Protein AF-A0A7X7S848-F1 (afdb_monomer)

Secondary structure (DSSP, 8-state):
--EEHHHHHHHHT--HHHHHHHHHTTSS--SEEEETTEEEE-TTHHHHHHHHHHHHHTS---HHHHHHHHHHT-S-S---THHHHHHHHHTTTS---PEEHHHHHHHTT--HHHHHHHHHTTSS---EETTEEEE-HHHHHHHHHHHHHHHTT--HHHHHHHHHHHHHHHHHHHHHHHHHHHHHHHH-TT--HHHHHHHHHHHHHHHHHHHHHHHHHHHHHHHHHHHHHHHHHHHHHHHHHHHHHHHHHTTT-HHHHHHHHHHHHT---S-HHHHHHHHHHHTTTSS-TT--HHHHHHHHHHHHHHHHH--GGGGS-HHHHHHHHHHHHHHS-TTT--HHHHHHHHHHHHHHHHHH-HHHHHHHHHHHHHHHHHHHTT-

Radius of gyration: 29.99 Å; Cα contacts (8 Å, |Δi|>4): 324; chains: 1; bounding box: 84×43×82 Å

Solvent-accessible surface area (backbone atoms only — not comparable to full-atom values): 21121 Å² total; per-residue (Å²): 124,75,33,43,58,69,55,47,19,62,76,54,76,41,59,55,69,59,52,52,46,35,38,74,73,64,70,42,77,65,77,44,74,83,48,100,90,39,51,29,28,57,66,69,52,39,58,56,52,49,51,53,47,46,40,40,72,77,66,64,47,53,68,70,58,51,41,53,55,59,68,72,56,82,72,75,97,65,96,47,68,64,59,61,52,38,51,66,61,40,56,81,79,68,73,82,75,58,37,45,56,69,55,45,11,61,72,29,73,45,51,53,67,55,50,51,46,38,35,74,69,65,76,27,58,91,55,61,65,85,92,44,64,36,32,48,70,67,36,43,50,54,43,35,53,50,38,55,38,42,77,72,71,42,51,68,68,60,47,50,55,51,51,48,56,50,48,58,53,47,54,52,50,53,51,55,49,54,52,50,51,52,54,52,48,76,72,38,92,83,64,43,74,67,62,48,53,53,50,49,54,54,47,53,59,52,48,57,54,45,50,56,52,50,52,53,52,47,53,51,54,56,52,49,51,53,48,50,49,42,50,52,38,46,51,49,47,52,52,44,48,54,52,45,23,55,56,37,36,77,69,75,36,54,67,55,19,51,50,44,50,27,51,71,71,70,48,85,72,86,34,72,57,39,43,51,49,40,50,38,68,50,48,40,54,75,82,57,91,81,73,52,59,68,60,38,52,53,28,39,51,52,28,50,56,47,57,73,68,54,63,40,75,75,26,82,44,36,69,54,43,36,48,55,41,28,52,50,52,55,46,52,58,73,92,79,59,59,74,65,59,26,51,50,37,46,53,52,42,51,54,51,28,52,74,77,36,55,97,50,23,68,63,50,53,51,55,49,48,50,50,48,51,68,52,38,76,75,112

Mean predicted aligned error: 14.38 Å

pLDDT: mean 80.67, std 14.92, range [32.41, 96.69]

Structure (mmCIF, N/CA/C/O backbone):
data_AF-A0A7X7S848-F1
#
_entry.id   AF-A0A7X7S848-F1
#
loop_
_atom_site.group_PDB
_atom_site.id
_atom_site.type_symbol
_atom_site.label_atom_id
_atom_site.label_alt_id
_atom_site.label_comp_id
_atom_site.label_asym_id
_atom_site.label_entity_id
_atom_site.label_seq_id
_atom_site.pdbx_PDB_ins_code
_atom_site.Cartn_x
_atom_site.Cartn_y
_atom_site.Cartn_z
_atom_site.occupancy
_atom_site.B_iso_or_equiv
_atom_site.auth_seq_id
_atom_site.auth_comp_id
_atom_site.auth_asym_id
_atom_site.auth_atom_id
_atom_site.pdbx_PDB_model_num
ATOM 1 N N . PRO A 1 1 ? -49.837 1.201 1.356 1.00 78.06 1 PRO A N 1
ATOM 2 C CA . PRO A 1 1 ? -49.820 0.412 0.096 1.00 78.06 1 PRO A CA 1
ATOM 3 C C . PRO A 1 1 ? -48.479 -0.310 -0.078 1.00 78.06 1 PRO A C 1
ATOM 5 O O . PRO A 1 1 ? -47.448 0.316 0.129 1.00 78.06 1 PRO A O 1
ATOM 8 N N . LEU A 1 2 ? -48.484 -1.601 -0.431 1.00 85.25 2 LEU A N 1
ATOM 9 C CA . LEU A 1 2 ? -47.244 -2.351 -0.668 1.00 85.25 2 LEU A CA 1
ATOM 10 C C . LEU A 1 2 ? -46.496 -1.805 -1.891 1.00 85.25 2 LEU A C 1
ATOM 12 O O . LEU A 1 2 ? -47.119 -1.409 -2.876 1.00 85.25 2 LEU A O 1
ATOM 16 N N . VAL A 1 3 ? -45.166 -1.827 -1.836 1.00 88.19 3 VAL A N 1
ATOM 17 C CA . VAL A 1 3 ? -44.292 -1.242 -2.863 1.00 88.19 3 VAL A CA 1
ATOM 18 C C . VAL A 1 3 ? -43.453 -2.298 -3.571 1.00 88.19 3 VAL A C 1
ATOM 20 O O . VAL A 1 3 ? -43.101 -3.341 -3.009 1.00 88.19 3 VAL A O 1
ATOM 23 N N . LYS A 1 4 ? -43.111 -2.034 -4.835 1.00 87.88 4 LYS A N 1
ATOM 24 C CA . LYS A 1 4 ? -42.179 -2.884 -5.591 1.00 87.88 4 LYS A CA 1
ATOM 25 C C . LYS A 1 4 ? -40.737 -2.579 -5.189 1.00 87.88 4 LYS A C 1
ATOM 27 O O . LYS A 1 4 ? -40.414 -1.469 -4.780 1.00 87.88 4 LYS A O 1
ATOM 32 N N . ILE A 1 5 ? -39.823 -3.527 -5.409 1.00 86.56 5 ILE A N 1
ATOM 33 C CA . ILE A 1 5 ? -38.398 -3.358 -5.055 1.00 86.56 5 ILE A CA 1
ATOM 34 C C . ILE A 1 5 ? -37.743 -2.113 -5.685 1.00 86.56 5 ILE A C 1
ATOM 36 O O . ILE A 1 5 ? -36.857 -1.516 -5.084 1.00 86.56 5 ILE A O 1
ATOM 40 N N . GLY A 1 6 ? -38.176 -1.707 -6.885 1.00 84.19 6 GLY A N 1
ATOM 41 C CA . GLY A 1 6 ? -37.672 -0.502 -7.552 1.00 84.19 6 GLY A CA 1
ATOM 42 C C . GLY A 1 6 ? -38.164 0.801 -6.915 1.00 84.19 6 GLY A C 1
ATOM 43 O O . GLY A 1 6 ? -37.435 1.787 -6.898 1.00 84.19 6 GLY A O 1
ATOM 44 N N . GLU A 1 7 ? -39.374 0.801 -6.361 1.00 86.50 7 GLU A N 1
ATOM 45 C CA . GLU A 1 7 ? -39.923 1.933 -5.606 1.00 86.50 7 GLU A CA 1
ATOM 46 C C . GLU A 1 7 ? -39.296 1.993 -4.213 1.00 86.50 7 GLU A C 1
ATOM 48 O O . GLU A 1 7 ? -38.896 3.066 -3.771 1.00 86.50 7 GLU A O 1
ATOM 53 N N . LEU A 1 8 ? -39.096 0.831 -3.582 1.00 88.00 8 LEU A N 1
ATOM 54 C CA . LEU A 1 8 ? -38.392 0.711 -2.309 1.00 88.00 8 LEU A CA 1
ATOM 55 C C . LEU A 1 8 ? -36.946 1.222 -2.411 1.00 88.00 8 LEU A C 1
ATOM 57 O O . LEU A 1 8 ? -36.513 1.994 -1.566 1.00 88.00 8 LEU A O 1
ATOM 61 N N . ALA A 1 9 ? -36.236 0.870 -3.488 1.00 85.06 9 ALA A N 1
ATOM 62 C CA . ALA A 1 9 ? -34.891 1.364 -3.794 1.00 85.06 9 ALA A CA 1
ATOM 63 C C . ALA A 1 9 ? -34.826 2.894 -3.887 1.00 85.06 9 ALA A C 1
ATOM 65 O O . ALA A 1 9 ? -33.930 3.521 -3.317 1.00 85.06 9 ALA A O 1
ATOM 66 N N . LYS A 1 10 ? -35.797 3.502 -4.583 1.00 86.00 10 LYS A N 1
ATOM 67 C CA . LYS A 1 10 ? -35.902 4.962 -4.682 1.00 86.00 10 LYS A CA 1
ATOM 68 C C . LYS A 1 10 ? -36.175 5.592 -3.318 1.00 86.00 10 LYS A C 1
ATOM 70 O O . LYS A 1 10 ? -35.499 6.549 -2.963 1.00 86.00 10 LYS A O 1
ATOM 75 N N . ALA A 1 11 ? -37.112 5.035 -2.553 1.00 84.12 11 ALA A N 1
ATOM 76 C CA . ALA A 1 11 ? -37.491 5.555 -1.242 1.00 84.12 11 ALA A CA 1
ATOM 77 C C . ALA A 1 11 ? -36.364 5.440 -0.199 1.00 84.12 11 ALA A C 1
ATOM 79 O O . ALA A 1 11 ? -36.187 6.338 0.617 1.00 84.12 11 ALA A O 1
ATOM 80 N N . SER A 1 12 ? -35.562 4.370 -0.239 1.00 80.56 12 SER A N 1
ATOM 81 C CA . SER A 1 12 ? -34.451 4.162 0.697 1.00 80.56 12 SER A CA 1
ATOM 82 C C . SER A 1 12 ? -33.118 4.770 0.234 1.00 80.56 12 SER A C 1
ATOM 84 O O . SER A 1 12 ? -32.124 4.701 0.959 1.00 80.56 12 SER A O 1
ATOM 86 N N . GLY A 1 13 ? -33.042 5.310 -0.987 1.00 82.00 13 GLY A N 1
ATOM 87 C CA . GLY A 1 13 ? -31.790 5.805 -1.570 1.00 82.00 13 GLY A CA 1
ATOM 88 C C . GLY A 1 13 ? -30.720 4.713 -1.728 1.00 82.00 13 GLY A C 1
ATOM 89 O O . GLY A 1 13 ? -29.526 4.979 -1.562 1.00 82.00 13 GLY A O 1
ATOM 90 N N . VAL A 1 14 ? -31.144 3.470 -1.984 1.00 83.62 14 VAL A N 1
ATOM 91 C CA . VAL A 1 14 ? -30.280 2.287 -2.154 1.00 83.62 14 VAL A CA 1
ATOM 92 C C . VAL A 1 14 ? -30.528 1.688 -3.528 1.00 83.62 14 VAL A C 1
ATOM 94 O O . VAL A 1 14 ? -31.665 1.612 -3.977 1.00 83.62 14 VAL A O 1
ATOM 97 N N . ASN A 1 15 ? -29.476 1.240 -4.214 1.00 84.94 15 ASN A N 1
ATOM 98 C CA . ASN A 1 15 ? -29.653 0.633 -5.529 1.00 84.94 15 ASN A CA 1
ATOM 99 C C . ASN A 1 15 ? -30.400 -0.720 -5.436 1.00 84.94 15 ASN A C 1
ATOM 101 O O . ASN A 1 15 ? -30.359 -1.432 -4.430 1.00 84.94 15 ASN A O 1
ATOM 105 N N . VAL A 1 16 ? -31.082 -1.099 -6.520 1.00 86.12 16 VAL A N 1
ATOM 106 C CA . VAL A 1 16 ? -31.900 -2.325 -6.563 1.00 86.12 16 VAL A CA 1
ATOM 107 C C . VAL A 1 16 ? -31.055 -3.592 -6.363 1.00 86.12 16 VAL A C 1
ATOM 109 O O . VAL A 1 16 ? -31.546 -4.567 -5.793 1.00 86.12 16 VAL A O 1
ATOM 112 N N . SER A 1 17 ? -29.794 -3.598 -6.803 1.00 80.25 17 SER A N 1
ATOM 113 C CA . SER A 1 17 ? -28.882 -4.740 -6.649 1.00 80.25 17 SER A CA 1
ATOM 114 C C . SER A 1 17 ? -28.570 -5.029 -5.178 1.00 80.25 17 SER A C 1
ATOM 116 O O . SER A 1 17 ? -28.637 -6.182 -4.759 1.00 80.25 17 SER A O 1
ATOM 118 N N . THR A 1 18 ? -28.327 -3.993 -4.375 1.00 80.69 18 THR A N 1
ATOM 119 C CA . THR A 1 18 ? -28.109 -4.081 -2.928 1.00 80.69 18 THR A CA 1
ATOM 120 C C . THR A 1 18 ? -29.363 -4.578 -2.215 1.00 80.69 18 THR A C 1
ATOM 122 O O . THR A 1 18 ? -29.269 -5.457 -1.365 1.00 80.69 18 THR A O 1
ATOM 125 N N . LEU A 1 19 ? -30.556 -4.114 -2.605 1.00 86.88 19 LEU A N 1
ATOM 126 C CA . LEU A 1 19 ? -31.797 -4.640 -2.025 1.00 86.88 19 LEU A CA 1
ATOM 127 C C . LEU A 1 19 ? -32.018 -6.116 -2.370 1.00 86.88 19 LEU A C 1
ATOM 129 O O . LEU A 1 19 ? -32.378 -6.902 -1.498 1.00 86.88 19 LEU A O 1
ATOM 133 N N . LYS A 1 20 ? -31.753 -6.530 -3.617 1.00 82.81 20 LYS A N 1
ATOM 134 C CA . LYS A 1 20 ? -31.797 -7.954 -3.998 1.00 82.81 20 LYS A CA 1
ATOM 135 C C . LYS A 1 20 ? -30.801 -8.785 -3.193 1.00 82.81 20 LYS A C 1
ATOM 137 O O . LYS A 1 20 ? -31.108 -9.923 -2.846 1.00 82.81 20 LYS A O 1
ATOM 142 N N . PHE A 1 21 ? -29.638 -8.218 -2.884 1.00 80.06 21 PHE A N 1
ATOM 143 C CA . PHE A 1 21 ? -28.649 -8.854 -2.028 1.00 80.06 21 PHE A CA 1
ATOM 144 C C . PHE A 1 21 ? -29.157 -9.003 -0.587 1.00 80.06 21 PHE A C 1
ATOM 146 O O . PHE A 1 21 ? -29.138 -10.112 -0.067 1.00 80.06 21 PHE A O 1
ATOM 153 N N . TYR A 1 22 ? -29.736 -7.962 0.019 1.00 86.19 22 TYR A N 1
ATOM 154 C CA . TYR A 1 22 ? -30.360 -8.060 1.348 1.00 86.19 22 TYR A CA 1
ATOM 155 C C . TYR A 1 22 ? -31.489 -9.097 1.403 1.00 86.19 22 TYR A C 1
ATOM 157 O O . TYR A 1 22 ? -31.628 -9.810 2.395 1.00 86.19 22 TYR A O 1
ATOM 165 N N . VAL A 1 23 ? -32.263 -9.235 0.325 1.00 85.88 23 VAL A N 1
ATOM 166 C CA . VAL A 1 23 ? -33.296 -10.275 0.211 1.00 85.88 23 VAL A CA 1
ATOM 167 C C . VAL A 1 23 ? -32.680 -11.671 0.138 1.00 85.88 23 VAL A C 1
ATOM 169 O O . VAL A 1 23 ? -33.142 -12.576 0.829 1.00 85.88 23 VAL A O 1
ATOM 172 N N . LYS A 1 24 ? -31.620 -11.855 -0.661 1.00 80.12 24 LYS A N 1
ATOM 173 C CA . LYS A 1 24 ? -30.891 -13.130 -0.762 1.00 80.12 24 LYS A CA 1
ATOM 174 C C . LYS A 1 24 ? -30.280 -13.538 0.581 1.00 80.12 24 LYS A C 1
ATOM 176 O O . LYS A 1 24 ? -30.399 -14.692 0.977 1.00 80.12 24 LYS A O 1
ATOM 181 N N . GLU A 1 25 ? -29.696 -12.579 1.292 1.00 73.81 25 GLU A N 1
ATOM 182 C CA . GLU A 1 25 ? -29.107 -12.777 2.616 1.00 73.81 25 GLU A CA 1
ATOM 183 C C . GLU A 1 25 ? -30.164 -12.884 3.730 1.00 73.81 25 GLU A C 1
ATOM 185 O O . GLU A 1 25 ? -29.833 -13.187 4.875 1.00 73.81 25 GLU A O 1
ATOM 190 N N . GLY A 1 26 ? -31.453 -12.695 3.423 1.00 79.38 26 GLY A N 1
ATOM 191 C CA . GLY A 1 26 ? -32.567 -12.848 4.363 1.00 79.38 26 GLY A CA 1
ATOM 192 C C . GLY A 1 26 ? -32.719 -11.711 5.380 1.00 79.38 26 GLY A C 1
ATOM 193 O O . GLY A 1 26 ? -33.404 -11.900 6.382 1.00 79.38 26 GLY A O 1
ATOM 194 N N . LEU A 1 27 ? -32.083 -10.564 5.129 1.00 77.50 27 LEU A N 1
ATOM 195 C CA . LEU A 1 27 ? -32.207 -9.317 5.900 1.00 77.50 27 LEU A CA 1
ATOM 196 C C . LEU A 1 27 ? -33.493 -8.555 5.575 1.00 77.50 27 LEU A C 1
ATOM 198 O O . LEU A 1 27 ? -34.004 -7.811 6.403 1.00 77.50 27 LEU A O 1
ATOM 202 N N . LEU A 1 28 ? -34.006 -8.741 4.359 1.00 85.00 28 LEU A N 1
ATOM 203 C CA . LEU A 1 28 ? -35.249 -8.142 3.896 1.00 85.00 28 LEU A CA 1
ATOM 204 C C . LEU A 1 28 ? -36.182 -9.247 3.406 1.00 85.00 28 LEU A C 1
ATOM 206 O O . LEU A 1 28 ? -35.824 -10.012 2.509 1.00 85.00 28 LEU A O 1
ATOM 210 N N . ARG A 1 29 ? -37.385 -9.338 3.975 1.00 82.12 29 ARG A N 1
ATOM 211 C CA . ARG A 1 29 ? -38.370 -10.354 3.586 1.00 82.12 29 ARG A CA 1
ATOM 212 C C . ARG A 1 29 ? -39.512 -9.705 2.801 1.00 82.12 29 ARG A C 1
ATOM 214 O O . ARG A 1 29 ? -40.066 -8.713 3.266 1.00 82.12 29 ARG A O 1
ATOM 221 N N . PRO A 1 30 ? -39.868 -10.222 1.611 1.00 82.50 30 PRO A N 1
ATOM 222 C CA . PRO A 1 30 ? -41.045 -9.746 0.900 1.00 82.50 30 PRO A CA 1
ATOM 223 C C . PRO A 1 30 ? -42.315 -10.193 1.628 1.00 82.50 30 PRO A C 1
ATOM 225 O O . PRO A 1 30 ? -42.399 -11.332 2.082 1.00 82.50 30 PRO A O 1
ATOM 228 N N . VAL A 1 31 ? -43.315 -9.313 1.677 1.00 81.12 31 VAL A N 1
ATOM 229 C CA . VAL A 1 31 ? -44.635 -9.608 2.258 1.00 81.12 31 VAL A CA 1
ATOM 230 C C . VAL A 1 31 ? -45.413 -10.549 1.342 1.00 81.12 31 VAL A C 1
ATOM 232 O O . VAL A 1 31 ? -46.093 -11.461 1.801 1.00 81.12 31 VAL A O 1
ATOM 235 N N . LEU A 1 32 ? -45.297 -10.348 0.025 1.00 78.56 32 LEU A N 1
ATOM 236 C CA . LEU A 1 32 ? -46.042 -11.128 -0.953 1.00 78.56 32 LEU A CA 1
ATOM 237 C C . LEU A 1 32 ? -45.226 -11.348 -2.227 1.00 78.56 32 LEU A C 1
ATOM 239 O O . LEU A 1 32 ? -44.691 -10.409 -2.819 1.00 78.56 32 LEU A O 1
ATO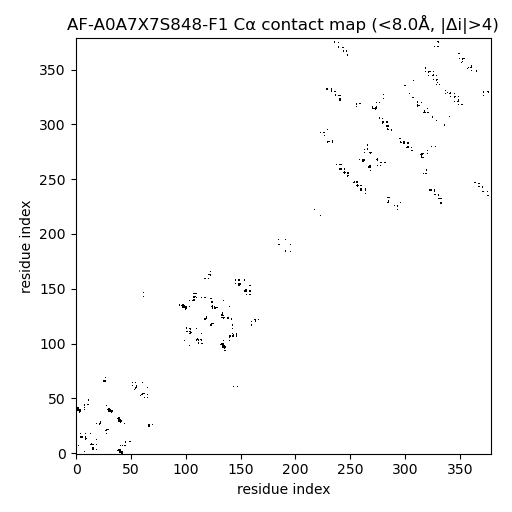M 243 N N . LYS A 1 33 ? -45.143 -12.602 -2.675 1.00 78.75 33 LYS A N 1
ATOM 244 C CA . LYS A 1 33 ? -44.445 -12.993 -3.906 1.00 78.75 33 LYS A CA 1
ATOM 245 C C . LYS A 1 33 ? -45.479 -13.441 -4.938 1.00 78.75 33 LYS A C 1
ATOM 247 O O . LYS A 1 33 ? -46.104 -14.478 -4.769 1.00 78.75 33 LYS A O 1
ATOM 252 N N . THR A 1 34 ? -45.681 -12.641 -5.985 1.00 73.19 34 THR A N 1
ATOM 253 C CA . THR A 1 34 ? -46.725 -12.852 -7.018 1.00 73.19 34 THR A CA 1
ATOM 254 C C . THR A 1 34 ? -46.199 -13.500 -8.297 1.00 73.19 34 THR A C 1
ATOM 256 O O . THR A 1 34 ? -46.977 -13.841 -9.179 1.00 73.19 34 THR A O 1
ATOM 259 N N . GLY A 1 35 ? -44.886 -13.709 -8.411 1.00 69.44 35 GLY A N 1
ATOM 260 C CA . GLY A 1 35 ? -44.280 -14.421 -9.534 1.00 69.44 35 GLY A CA 1
ATOM 261 C C . GLY A 1 35 ? -42.768 -14.564 -9.388 1.00 69.44 35 GLY A C 1
ATOM 262 O O . GLY A 1 35 ? -42.175 -14.111 -8.407 1.00 69.44 35 GLY A O 1
ATOM 263 N N . ARG A 1 36 ? -42.115 -15.172 -10.390 1.00 61.44 36 ARG A N 1
ATOM 264 C CA . ARG A 1 36 ? -40.660 -15.432 -10.375 1.00 61.44 36 ARG A CA 1
ATOM 265 C C . ARG A 1 36 ? -39.824 -14.150 -10.246 1.00 61.44 36 ARG A C 1
ATOM 267 O O . ARG A 1 36 ? -38.814 -14.169 -9.551 1.00 61.44 36 ARG A O 1
ATOM 274 N N . ASN A 1 37 ? -40.289 -13.048 -10.841 1.00 64.25 37 ASN A N 1
ATOM 275 C CA . ASN A 1 37 ? -39.619 -11.740 -10.833 1.00 64.25 37 ASN A CA 1
ATOM 276 C C . ASN A 1 37 ? -40.419 -10.633 -10.123 1.00 64.25 37 ASN A C 1
ATOM 278 O O . ASN A 1 37 ? -40.099 -9.456 -10.288 1.00 64.25 37 ASN A O 1
ATOM 282 N N . MET A 1 38 ? -41.457 -10.977 -9.349 1.00 74.88 38 MET A N 1
ATOM 283 C CA . MET A 1 38 ? -42.352 -9.979 -8.758 1.00 74.88 38 MET A CA 1
ATOM 284 C C . MET A 1 38 ? -42.596 -10.241 -7.269 1.00 74.88 38 MET A C 1
ATOM 286 O O . MET A 1 38 ? -43.260 -11.207 -6.886 1.00 74.88 38 MET A O 1
ATOM 290 N N . SER A 1 39 ? -42.043 -9.346 -6.447 1.00 84.00 39 SER A N 1
ATOM 291 C CA . SER A 1 39 ? -42.146 -9.344 -4.986 1.00 84.00 39 SER A CA 1
ATOM 292 C C . SER A 1 39 ? -42.576 -7.965 -4.493 1.00 84.00 39 SER A C 1
ATOM 294 O O . SER A 1 39 ? -42.080 -6.949 -4.992 1.00 84.00 39 SER A O 1
ATOM 296 N N . TRP A 1 40 ? -43.458 -7.955 -3.501 1.00 84.75 40 TRP A N 1
ATOM 297 C CA . TRP A 1 40 ? -43.995 -6.769 -2.846 1.00 84.75 40 TRP A CA 1
ATOM 298 C C . TRP A 1 40 ? -43.458 -6.661 -1.421 1.00 84.75 40 TRP A C 1
ATOM 300 O O . TRP A 1 40 ? -43.339 -7.670 -0.720 1.00 84.75 40 TRP A O 1
ATOM 310 N N . TYR A 1 41 ? -43.137 -5.439 -1.011 1.00 86.31 41 TYR A N 1
ATOM 311 C CA . TYR A 1 41 ? -42.549 -5.120 0.285 1.00 86.31 41 TYR A CA 1
ATOM 312 C C . TYR A 1 41 ? -43.426 -4.124 1.028 1.00 86.31 41 TYR A C 1
ATOM 314 O O . TYR A 1 41 ? -44.125 -3.316 0.410 1.00 86.31 41 TYR A O 1
ATOM 322 N N . ASP A 1 42 ? -43.368 -4.194 2.350 1.00 84.88 42 ASP A N 1
ATOM 323 C CA . ASP A 1 42 ? -43.964 -3.176 3.198 1.00 84.88 42 ASP A CA 1
ATOM 324 C C . ASP A 1 42 ? -43.175 -1.858 3.066 1.00 84.88 42 ASP A C 1
ATOM 326 O O . ASP A 1 42 ? -41.942 -1.910 3.030 1.00 84.88 42 ASP A O 1
ATOM 330 N N . PRO A 1 43 ? -43.824 -0.685 2.961 1.00 81.69 43 PRO A N 1
ATOM 331 C CA . PRO A 1 43 ? -43.139 0.607 3.020 1.00 81.69 43 PRO A CA 1
ATOM 332 C C . PRO A 1 43 ? -42.238 0.787 4.251 1.00 81.69 43 PRO A C 1
ATOM 334 O O . PRO A 1 43 ? -41.186 1.416 4.130 1.00 81.69 43 PRO A O 1
ATOM 337 N N . ASP A 1 44 ? -42.582 0.189 5.395 1.00 78.56 44 ASP A N 1
ATOM 338 C CA . ASP A 1 44 ? -41.794 0.298 6.631 1.00 78.56 44 ASP A CA 1
ATOM 339 C C . ASP A 1 44 ? -40.421 -0.382 6.519 1.00 78.56 44 ASP A C 1
ATOM 341 O O . ASP A 1 44 ? -39.481 -0.047 7.244 1.00 78.56 44 ASP A O 1
ATOM 345 N N . ALA A 1 45 ? -40.239 -1.246 5.513 1.00 81.06 45 ALA A N 1
ATOM 346 C CA . ALA A 1 45 ? -38.947 -1.830 5.171 1.00 81.06 45 ALA A CA 1
ATOM 347 C C . ALA A 1 45 ? -37.867 -0.773 4.870 1.00 81.06 45 ALA A C 1
ATOM 349 O O . ALA A 1 45 ? -36.676 -1.069 4.979 1.00 81.06 45 ALA A O 1
ATOM 350 N N . VAL A 1 46 ? -38.250 0.464 4.519 1.00 82.81 46 VAL A N 1
ATOM 351 C CA . VAL A 1 46 ? -37.309 1.585 4.367 1.00 82.81 46 VAL A CA 1
ATOM 352 C C . VAL A 1 46 ? -36.545 1.847 5.666 1.00 82.81 46 VAL A C 1
ATOM 354 O O . VAL A 1 46 ? -35.336 2.066 5.608 1.00 82.81 46 VAL A O 1
ATOM 357 N N . GLN A 1 47 ? -37.200 1.777 6.829 1.00 76.25 47 GLN A N 1
ATOM 358 C CA . GLN A 1 47 ? -36.554 2.022 8.123 1.00 76.25 47 GLN A CA 1
ATOM 359 C C 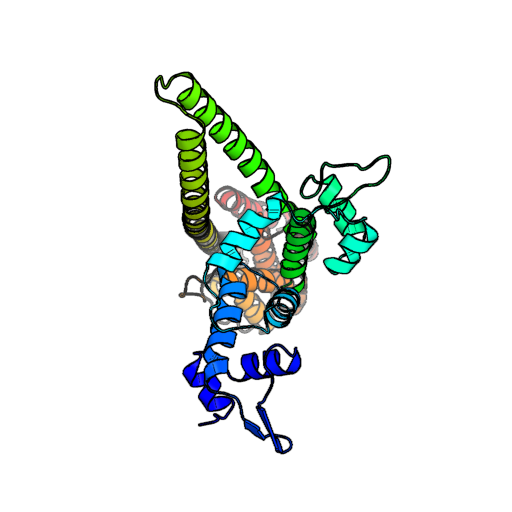. GLN A 1 47 ? -35.523 0.935 8.436 1.00 76.25 47 GLN A C 1
ATOM 361 O O . GLN A 1 47 ? -34.386 1.245 8.785 1.00 76.25 47 GLN A O 1
ATOM 366 N N . THR A 1 48 ? -35.869 -0.334 8.194 1.00 79.25 48 THR A N 1
ATOM 367 C CA . THR A 1 48 ? -34.927 -1.456 8.309 1.00 79.25 48 THR A CA 1
ATOM 368 C C . THR A 1 48 ? -33.729 -1.276 7.377 1.00 79.25 48 THR A C 1
ATOM 370 O O . THR A 1 48 ? -32.591 -1.491 7.784 1.00 79.25 48 THR A O 1
ATOM 373 N N . ILE A 1 49 ? -33.957 -0.841 6.131 1.00 83.69 49 ILE A N 1
ATOM 374 C CA . ILE A 1 49 ? -32.877 -0.583 5.170 1.00 83.69 49 ILE A CA 1
ATOM 375 C C . ILE A 1 49 ? -31.963 0.544 5.666 1.00 83.69 49 ILE A C 1
ATOM 377 O O . ILE A 1 49 ? -30.745 0.403 5.569 1.00 83.69 49 ILE A O 1
ATOM 381 N N . GLN A 1 50 ? -32.506 1.635 6.214 1.00 79.88 50 GLN A N 1
ATOM 382 C CA . GLN A 1 50 ? -31.677 2.709 6.771 1.00 79.88 50 GLN A CA 1
ATOM 383 C C . GLN A 1 50 ? -30.882 2.244 7.992 1.00 79.88 50 GLN A C 1
ATOM 385 O O . GLN A 1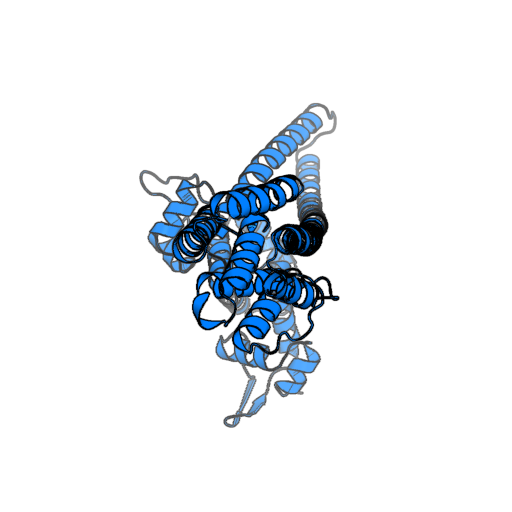 50 ? -29.685 2.502 8.054 1.00 79.88 50 GLN A O 1
ATOM 390 N N . ALA A 1 51 ? -31.487 1.475 8.897 1.00 72.75 51 ALA A N 1
ATOM 391 C CA . ALA A 1 51 ? -30.786 0.926 10.052 1.00 72.75 51 ALA A CA 1
ATOM 392 C C . ALA A 1 51 ? -29.640 -0.017 9.652 1.00 72.75 51 ALA A C 1
ATOM 394 O O . ALA A 1 51 ? -28.531 0.105 10.170 1.00 72.75 51 ALA A O 1
ATOM 395 N N . ILE A 1 52 ? -29.858 -0.902 8.666 1.00 78.12 52 ILE A N 1
ATOM 396 C CA . ILE A 1 52 ? -28.786 -1.730 8.086 1.00 78.12 52 ILE A CA 1
ATOM 397 C C . ILE A 1 52 ? -27.653 -0.830 7.584 1.00 78.12 52 ILE A C 1
ATOM 399 O O . ILE A 1 52 ? -26.487 -1.102 7.854 1.00 78.12 52 ILE A O 1
ATOM 403 N N . ARG A 1 53 ? -27.972 0.261 6.878 1.00 79.31 53 ARG A N 1
ATOM 404 C CA . ARG A 1 53 ? -26.950 1.177 6.361 1.00 79.31 53 ARG A CA 1
ATOM 405 C C . ARG A 1 53 ? -26.187 1.898 7.457 1.00 79.31 53 ARG A C 1
ATOM 407 O O . ARG A 1 53 ? -24.978 2.028 7.310 1.00 79.31 53 ARG A O 1
ATOM 414 N N . THR A 1 54 ? -26.852 2.362 8.506 1.00 66.88 54 THR A N 1
ATOM 415 C CA . THR A 1 54 ? -26.199 2.999 9.655 1.00 66.88 54 THR A CA 1
ATOM 416 C C . THR A 1 54 ? -25.242 2.015 10.323 1.00 66.88 54 THR A C 1
ATOM 418 O O . THR A 1 54 ? -24.052 2.295 10.431 1.00 66.88 54 THR A O 1
ATOM 421 N N . LEU A 1 55 ? -25.699 0.794 10.615 1.00 65.50 55 LEU A N 1
ATOM 422 C CA . LEU A 1 55 ? -24.858 -0.258 11.196 1.00 65.50 55 LEU A CA 1
ATOM 423 C C . LEU A 1 55 ? -23.670 -0.640 10.296 1.00 65.50 55 LEU A C 1
ATOM 425 O O . LEU A 1 55 ? -22.583 -0.913 10.795 1.00 65.50 55 LEU A O 1
ATOM 429 N N . GLN A 1 56 ? -23.834 -0.616 8.970 1.00 65.69 56 GLN A N 1
ATOM 430 C CA . GLN A 1 56 ? -22.732 -0.870 8.036 1.00 65.69 56 GLN A CA 1
ATOM 431 C C . GLN A 1 56 ? -21.761 0.308 7.890 1.00 65.69 56 GLN A C 1
ATOM 433 O O . GLN A 1 56 ? -20.569 0.086 7.699 1.00 65.69 56 GLN A O 1
ATOM 438 N N . ARG A 1 57 ? -22.257 1.552 7.877 1.00 62.50 57 ARG A N 1
ATOM 439 C CA . ARG A 1 57 ? -21.453 2.738 7.529 1.00 62.50 57 ARG A CA 1
ATOM 440 C C . ARG A 1 57 ? -20.818 3.410 8.732 1.00 62.50 57 ARG A C 1
ATOM 442 O O . ARG A 1 57 ? -19.731 3.956 8.585 1.00 62.50 57 ARG A O 1
ATOM 449 N N . GLU A 1 58 ? -21.514 3.411 9.858 1.00 52.84 58 GLU A N 1
ATOM 450 C CA . GLU A 1 58 ? -21.103 4.118 11.071 1.00 52.84 58 GLU A CA 1
ATOM 451 C C . GLU A 1 58 ? -20.468 3.145 12.067 1.00 52.84 58 GLU A C 1
ATOM 453 O O . GLU A 1 58 ? -19.437 3.464 12.647 1.00 52.84 58 GLU A O 1
ATOM 458 N N . HIS A 1 59 ? -20.997 1.919 12.161 1.00 48.94 59 HIS A N 1
ATOM 459 C CA . HIS A 1 59 ? -20.518 0.893 13.098 1.00 48.94 59 HIS A CA 1
ATOM 460 C C . HIS A 1 59 ? -19.745 -0.261 12.431 1.00 48.94 59 HIS A C 1
ATOM 462 O O . HIS A 1 59 ? -19.302 -1.184 13.106 1.00 48.94 59 HIS A O 1
ATOM 468 N N . PHE A 1 60 ? -19.566 -0.222 11.103 1.00 52.12 60 PHE A N 1
ATOM 469 C CA . PHE A 1 60 ? -18.788 -1.196 10.317 1.00 52.12 60 PHE A CA 1
ATOM 470 C C . PHE A 1 60 ? -19.183 -2.671 10.512 1.00 52.12 60 PHE A C 1
ATOM 472 O O . PHE A 1 60 ? -18.379 -3.575 10.265 1.00 52.12 60 PHE A O 1
ATOM 479 N N . TYR A 1 61 ? -20.427 -2.948 10.912 1.00 54.06 61 TYR A N 1
ATOM 480 C CA . TYR A 1 61 ? -20.852 -4.315 11.185 1.00 54.06 61 TYR A CA 1
ATOM 481 C C . TYR A 1 61 ? -21.040 -5.140 9.903 1.00 54.06 61 TYR A C 1
ATOM 483 O O . TYR A 1 61 ? -21.669 -4.683 8.938 1.00 54.06 61 TYR A O 1
ATOM 491 N N . PRO A 1 62 ? -20.551 -6.396 9.879 1.00 60.41 62 PRO A N 1
ATOM 492 C CA . PRO A 1 62 ? -20.810 -7.299 8.771 1.00 60.41 62 PRO A CA 1
ATOM 493 C C . PRO A 1 62 ? -22.293 -7.698 8.747 1.00 60.41 62 PRO A C 1
ATOM 495 O O . PRO A 1 62 ? -22.960 -7.800 9.779 1.00 60.41 62 PRO A O 1
ATOM 498 N N . LEU A 1 63 ? -22.819 -7.975 7.552 1.00 68.81 63 LEU A N 1
ATOM 499 C CA . LEU A 1 63 ? -24.248 -8.256 7.347 1.00 68.81 63 LEU A CA 1
ATOM 500 C C . LEU A 1 63 ? -24.762 -9.462 8.143 1.00 68.81 63 LEU A C 1
ATOM 502 O O . LEU A 1 63 ? -25.933 -9.494 8.511 1.00 68.81 63 LEU A O 1
ATOM 506 N N . SER A 1 64 ? -23.895 -10.427 8.449 1.00 62.38 64 SER A N 1
ATOM 507 C CA . SER A 1 64 ? -24.212 -11.569 9.310 1.00 62.38 64 SER A CA 1
ATOM 508 C C . SER A 1 64 ? -24.534 -11.149 10.749 1.00 62.38 64 SER A C 1
ATOM 510 O O . SER A 1 64 ? -25.478 -11.676 11.337 1.00 62.38 64 SER A O 1
ATOM 512 N N . VAL A 1 65 ? -23.803 -10.175 11.299 1.00 59.09 65 VAL A N 1
ATOM 513 C CA . VAL A 1 65 ? -24.044 -9.605 12.634 1.00 59.09 65 VAL A CA 1
ATOM 514 C C . VAL A 1 65 ? -25.330 -8.789 12.618 1.00 59.09 65 VAL A C 1
ATOM 516 O O . VAL A 1 65 ? -26.212 -9.036 13.434 1.00 59.09 65 VAL A O 1
ATOM 519 N N . ILE A 1 66 ? -25.490 -7.914 11.620 1.00 69.31 66 ILE A N 1
ATOM 520 C CA . ILE A 1 66 ? -26.703 -7.101 11.444 1.00 69.31 66 ILE A CA 1
ATOM 521 C C . ILE A 1 66 ? -27.946 -7.991 11.340 1.00 69.31 66 ILE A C 1
ATOM 523 O O . ILE A 1 66 ? -28.961 -7.719 11.970 1.00 69.31 66 ILE A O 1
ATOM 527 N N . LYS A 1 67 ? -27.863 -9.106 10.608 1.00 69.56 67 LYS A N 1
ATOM 528 C CA . LYS A 1 67 ? -28.957 -10.076 10.498 1.00 69.56 67 LYS A CA 1
ATOM 529 C C . LYS A 1 67 ? -29.340 -10.681 11.848 1.00 69.56 67 LYS A C 1
ATOM 531 O O . LYS A 1 67 ? -30.525 -10.873 12.096 1.00 69.56 67 LYS A O 1
ATOM 536 N N . ARG A 1 68 ? -28.370 -11.002 12.712 1.00 63.09 68 ARG A N 1
ATOM 537 C CA . ARG A 1 68 ? -28.659 -11.509 14.065 1.00 63.09 68 ARG A CA 1
ATOM 538 C C . ARG A 1 68 ? -29.318 -10.439 14.931 1.00 63.09 68 ARG A C 1
ATOM 540 O O . ARG A 1 68 ? -30.319 -10.747 15.564 1.00 63.09 68 ARG A O 1
ATOM 547 N N . LEU A 1 69 ? -28.817 -9.204 14.877 1.00 62.31 69 LEU A N 1
ATOM 548 C CA . LEU A 1 69 ? -29.392 -8.063 15.597 1.00 62.31 69 LEU A CA 1
ATOM 549 C C . LEU A 1 69 ? -30.851 -7.822 15.183 1.00 62.31 69 LEU A C 1
ATOM 551 O O . LEU A 1 69 ? -31.736 -7.772 16.028 1.00 62.31 69 LEU A O 1
ATOM 555 N N . LEU A 1 70 ? -31.130 -7.793 13.876 1.00 69.38 70 LEU A N 1
ATOM 556 C CA . LEU A 1 70 ? -32.488 -7.595 13.358 1.00 69.38 70 LEU A CA 1
ATOM 557 C C . LEU A 1 70 ? -33.449 -8.742 13.701 1.00 69.38 70 LEU A C 1
ATOM 559 O O . LEU A 1 70 ? -34.633 -8.500 13.907 1.00 69.38 70 LEU A O 1
ATOM 563 N N . ASN A 1 71 ? -32.964 -9.985 13.765 1.00 65.06 71 ASN A N 1
ATOM 564 C CA . ASN A 1 71 ? -33.797 -11.128 14.152 1.00 65.06 71 ASN A CA 1
ATOM 565 C C . ASN A 1 71 ? -34.079 -11.175 15.664 1.00 65.06 71 ASN A C 1
ATOM 567 O O . ASN A 1 71 ? -35.055 -11.803 16.059 1.00 65.06 71 ASN A O 1
ATOM 571 N N . ALA A 1 72 ? -33.241 -10.549 16.496 1.00 55.75 72 ALA A N 1
ATOM 572 C CA . ALA A 1 72 ? -33.447 -10.462 17.942 1.00 55.75 72 ALA A CA 1
ATOM 573 C C . ALA A 1 72 ? -34.475 -9.380 18.326 1.00 55.75 72 ALA A C 1
ATOM 575 O O . ALA A 1 72 ? -35.137 -9.501 19.351 1.00 55.75 72 ALA A O 1
ATOM 576 N N . SER A 1 73 ? -34.652 -8.357 17.484 1.00 54.31 73 SER A N 1
ATOM 577 C CA . SER A 1 73 ? -35.553 -7.217 17.717 1.00 54.31 73 SER A CA 1
ATOM 578 C C . SER A 1 73 ? -36.974 -7.394 17.160 1.00 54.31 73 SER A C 1
ATOM 580 O O . SER A 1 73 ? -37.657 -6.403 16.910 1.00 54.31 73 SER A O 1
ATOM 582 N N . THR A 1 74 ? -37.465 -8.619 16.932 1.00 46.88 74 THR A N 1
ATOM 583 C CA . THR A 1 74 ? -38.875 -8.829 16.542 1.00 46.88 74 THR A CA 1
ATOM 584 C C . THR A 1 74 ? -39.805 -8.584 17.732 1.00 46.88 74 THR A C 1
ATOM 586 O O . THR A 1 74 ? -40.280 -9.523 18.365 1.00 46.88 74 THR A O 1
ATOM 589 N N . GLY A 1 75 ? -40.035 -7.313 18.043 1.00 41.66 75 GLY A N 1
ATOM 590 C CA . GLY A 1 75 ? -40.866 -6.859 19.146 1.00 41.66 75 GLY A CA 1
ATOM 591 C C . GLY A 1 75 ? -40.769 -5.348 19.305 1.00 41.66 75 GLY A C 1
ATOM 592 O O . GLY A 1 75 ? -39.947 -4.858 20.063 1.00 41.66 75 GLY A O 1
ATOM 593 N N . ASP A 1 76 ? -41.657 -4.661 18.599 1.00 38.25 76 ASP A N 1
ATOM 594 C CA . ASP A 1 76 ? -41.991 -3.245 18.720 1.00 38.25 76 ASP A CA 1
ATOM 595 C C . ASP A 1 76 ? -41.025 -2.190 18.153 1.00 38.25 76 ASP A C 1
ATOM 597 O O . ASP A 1 76 ? -39.805 -2.179 18.318 1.00 38.25 76 ASP A O 1
ATOM 601 N N . SER A 1 77 ? -41.653 -1.277 17.424 1.00 42.66 77 SER A N 1
ATOM 602 C CA . SER A 1 77 ? -41.045 -0.232 16.622 1.00 42.66 77 SER A CA 1
ATOM 603 C C . SER A 1 77 ? -40.557 0.900 17.512 1.00 42.66 77 SER A C 1
ATOM 605 O O . SER A 1 77 ? -41.312 1.809 17.842 1.00 42.66 77 SER A O 1
ATOM 607 N N . ARG A 1 78 ? -39.273 0.851 17.858 1.00 38.44 78 ARG A N 1
ATOM 608 C CA . ARG A 1 78 ? -38.389 1.993 18.125 1.00 38.44 78 ARG A CA 1
ATOM 609 C C . ARG A 1 78 ? -36.978 1.425 18.204 1.00 38.44 78 ARG A C 1
ATOM 611 O O . ARG A 1 78 ? -36.541 0.957 19.250 1.00 38.44 78 ARG A O 1
ATOM 618 N N . MET A 1 79 ? -36.258 1.443 17.079 1.00 42.75 79 MET A N 1
ATOM 619 C CA . MET A 1 79 ? -34.791 1.384 17.100 1.00 42.75 79 MET A CA 1
ATOM 620 C C . MET A 1 79 ? -34.295 2.705 17.698 1.00 42.75 79 MET A C 1
ATOM 622 O O . MET A 1 79 ? -33.724 3.544 17.008 1.00 42.75 79 MET A O 1
ATOM 626 N N . ASP A 1 80 ? -34.616 2.925 18.970 1.00 36.34 80 ASP A N 1
ATOM 627 C CA . ASP A 1 80 ? -34.078 4.025 19.732 1.00 36.34 80 ASP A CA 1
ATOM 628 C C . ASP A 1 80 ? -32.622 3.682 20.003 1.00 36.34 80 ASP A C 1
ATOM 630 O O . ASP A 1 80 ? -32.273 2.571 20.411 1.00 36.34 80 ASP A O 1
ATOM 634 N N . PHE A 1 81 ? -31.777 4.679 19.786 1.00 37.69 81 PHE A N 1
ATOM 635 C CA . PHE A 1 81 ? -30.380 4.750 20.193 1.00 37.69 81 PHE A CA 1
ATOM 636 C C . PHE A 1 81 ? -30.119 4.202 21.612 1.00 37.69 81 PHE A C 1
ATOM 638 O O . PHE A 1 81 ? -29.006 3.782 21.893 1.00 37.69 81 PHE A O 1
ATOM 645 N N . ALA A 1 82 ? -31.149 4.094 22.458 1.00 38.31 82 ALA A N 1
ATOM 646 C CA . ALA A 1 82 ? -31.148 3.383 23.729 1.00 38.31 82 ALA A CA 1
ATOM 647 C C . ALA A 1 82 ? -30.766 1.891 23.648 1.00 38.31 82 ALA A C 1
ATOM 649 O O . ALA A 1 82 ? -30.266 1.387 24.638 1.00 38.31 82 ALA A O 1
ATOM 650 N N . LEU A 1 83 ? -30.947 1.174 22.526 1.00 38.09 83 LEU A N 1
ATOM 651 C CA . LEU A 1 83 ? -30.460 -0.212 22.387 1.00 38.09 83 LEU A CA 1
ATOM 652 C C . LEU A 1 83 ? -28.971 -0.263 22.006 1.00 38.09 83 LEU A C 1
ATOM 654 O O . LEU A 1 83 ? -28.289 -1.195 22.395 1.00 38.09 83 LEU A O 1
ATOM 658 N N . LEU A 1 84 ? -28.450 0.735 21.285 1.00 39.69 84 LEU A N 1
ATOM 659 C CA . LEU A 1 84 ? -27.009 0.871 21.015 1.00 39.69 84 LEU A CA 1
ATOM 660 C C . LEU A 1 84 ? -26.261 1.357 22.266 1.00 39.69 84 LEU A C 1
ATOM 662 O O . LEU A 1 84 ? -25.203 0.826 22.582 1.00 39.69 84 LEU A O 1
ATOM 666 N N . ASP A 1 85 ? -26.864 2.276 23.024 1.00 40.00 85 ASP A N 1
ATOM 667 C CA . ASP A 1 85 ? -26.366 2.735 24.325 1.00 40.00 85 ASP A CA 1
ATOM 668 C C . ASP A 1 85 ? -26.549 1.657 25.406 1.00 40.00 85 ASP A C 1
ATOM 670 O O . ASP A 1 85 ? -25.683 1.478 26.254 1.00 40.00 85 ASP A O 1
ATOM 674 N N . ALA A 1 86 ? -27.621 0.853 25.336 1.00 36.41 86 ALA A N 1
ATOM 675 C CA . ALA A 1 86 ? -27.764 -0.345 26.155 1.00 36.41 86 ALA A CA 1
ATOM 676 C C . ALA A 1 86 ? -26.818 -1.453 25.707 1.00 36.41 86 ALA A C 1
ATOM 678 O O . ALA A 1 86 ? -26.361 -2.155 26.571 1.00 36.41 86 ALA A O 1
ATOM 679 N N . ILE A 1 87 ? -26.442 -1.634 24.441 1.00 41.28 87 ILE A N 1
ATOM 680 C CA . ILE A 1 87 ? -25.414 -2.634 24.093 1.00 41.28 87 ILE A CA 1
ATOM 681 C C . ILE A 1 87 ? -24.045 -2.197 24.639 1.00 41.28 87 ILE A C 1
ATOM 683 O O . ILE A 1 87 ? -23.353 -3.021 25.222 1.00 41.28 87 ILE A O 1
ATOM 687 N N . HIS A 1 88 ? -23.717 -0.900 24.600 1.00 41.72 88 HIS A N 1
ATOM 688 C CA . HIS A 1 88 ? -22.507 -0.372 25.244 1.00 41.72 88 HIS A CA 1
ATOM 689 C C . HIS A 1 88 ? -22.564 -0.350 26.790 1.00 41.72 88 HIS A C 1
ATOM 691 O O . HIS A 1 88 ? -21.530 -0.544 27.420 1.00 41.72 88 HIS A O 1
ATOM 697 N N . LYS A 1 89 ? -23.738 -0.175 27.425 1.00 36.69 89 LYS A N 1
ATOM 698 C CA . LYS A 1 89 ? -23.915 -0.251 28.899 1.00 36.69 89 LYS A CA 1
ATOM 699 C C . LYS A 1 89 ? -24.214 -1.652 29.445 1.00 36.69 89 LYS A C 1
ATOM 701 O O . LYS A 1 89 ? -23.978 -1.908 30.617 1.00 36.69 89 LYS A O 1
ATOM 706 N N . VAL A 1 90 ? -24.741 -2.559 28.628 1.00 35.56 90 VAL A N 1
ATOM 707 C CA . VAL A 1 90 ? -25.021 -3.968 28.969 1.00 35.56 90 VAL A CA 1
ATOM 708 C C . VAL A 1 90 ? -23.775 -4.827 28.736 1.00 35.56 90 VAL A C 1
ATOM 710 O O . VAL A 1 90 ? -23.669 -5.901 29.326 1.00 35.56 90 VAL A O 1
ATOM 713 N N . ASP A 1 91 ? -22.785 -4.344 27.976 1.00 39.38 91 ASP A N 1
ATOM 714 C CA . ASP A 1 91 ? -21.481 -5.007 27.826 1.00 39.38 91 ASP A CA 1
ATOM 715 C C . ASP A 1 91 ? -20.650 -5.052 29.128 1.00 39.38 91 ASP A C 1
ATOM 717 O O . ASP A 1 91 ? -19.750 -5.886 29.230 1.00 39.38 91 ASP A O 1
ATOM 721 N N . GLU A 1 92 ? -20.978 -4.271 30.168 1.00 37.19 92 GLU A N 1
ATOM 722 C CA . GLU A 1 92 ? -20.367 -4.461 31.497 1.00 37.19 92 GLU A CA 1
ATOM 723 C C . GLU A 1 92 ? -20.951 -5.660 32.271 1.00 37.19 92 GLU A C 1
ATOM 725 O O . GLU A 1 92 ? -20.253 -6.240 33.105 1.00 37.19 92 GLU A O 1
ATOM 730 N N . GLU A 1 93 ? -22.181 -6.102 31.971 1.00 32.41 93 GLU A N 1
ATOM 731 C CA . GLU A 1 93 ? -22.864 -7.159 32.738 1.00 32.41 93 GLU A CA 1
ATOM 732 C C . GLU A 1 93 ? -23.201 -8.440 31.938 1.00 32.41 93 GLU A C 1
ATOM 734 O O . GLU A 1 93 ? -23.483 -9.469 32.556 1.00 32.41 93 GLU A O 1
ATOM 739 N N . ALA A 1 94 ? -23.120 -8.458 30.596 1.00 36.06 94 ALA A N 1
ATOM 740 C CA . ALA A 1 94 ? -23.630 -9.582 29.785 1.00 36.06 94 ALA A CA 1
ATOM 741 C C . ALA A 1 94 ? -22.628 -10.356 28.898 1.00 36.06 94 ALA A C 1
ATOM 743 O O . ALA A 1 94 ? -23.039 -11.324 28.254 1.00 36.06 94 ALA A O 1
ATOM 744 N N . VAL A 1 95 ? -21.325 -10.047 28.878 1.00 41.66 95 VAL A N 1
ATOM 745 C CA . VAL A 1 95 ? -20.331 -10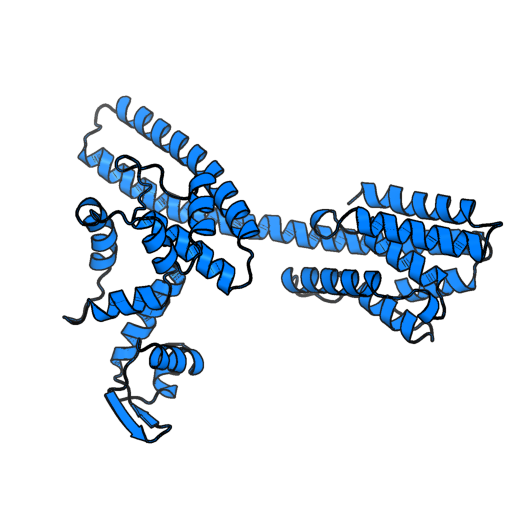.842 28.114 1.00 41.66 95 VAL A CA 1
ATOM 746 C C . VAL A 1 95 ? -19.468 -11.684 29.052 1.00 41.66 95 VAL A C 1
ATOM 748 O O . VAL A 1 95 ? -18.280 -11.441 29.254 1.00 41.66 95 VAL A O 1
ATOM 751 N N . THR A 1 96 ? -20.070 -12.711 29.648 1.00 47.84 96 THR A N 1
ATOM 752 C CA . THR A 1 96 ? -19.337 -13.712 30.447 1.00 47.84 96 THR A CA 1
ATOM 753 C C . THR A 1 96 ? -18.832 -14.906 29.628 1.00 47.84 96 THR A C 1
ATOM 755 O O . THR A 1 96 ? -18.041 -15.696 30.141 1.00 47.84 96 THR A O 1
ATOM 758 N N . GLU A 1 97 ? -19.184 -15.028 28.343 1.00 65.31 97 GLU A N 1
ATOM 759 C CA . GLU A 1 97 ? -18.670 -16.098 27.475 1.00 65.31 97 GLU A CA 1
ATOM 760 C C . GLU A 1 97 ? -17.433 -15.644 26.696 1.00 65.31 97 GLU A C 1
ATOM 762 O O . GLU A 1 97 ? -17.488 -15.199 25.551 1.00 65.31 97 GLU A O 1
ATOM 767 N N . THR A 1 98 ? -16.268 -15.776 27.328 1.00 73.19 98 THR A N 1
ATOM 768 C CA . THR A 1 98 ? -15.005 -15.783 26.587 1.00 73.19 98 THR A CA 1
ATOM 769 C C . THR A 1 98 ? -14.903 -17.075 25.778 1.00 73.19 98 THR A C 1
ATOM 771 O O . THR A 1 98 ? -15.101 -18.155 26.338 1.00 73.19 98 THR A O 1
ATOM 774 N N . VAL A 1 99 ? -14.534 -16.999 24.502 1.00 81.12 99 VAL A N 1
ATOM 775 C CA . VAL A 1 99 ? -14.479 -18.180 23.623 1.00 81.12 99 VAL A CA 1
ATOM 776 C C . VAL A 1 99 ? -13.057 -18.699 23.429 1.00 81.12 99 VAL A C 1
ATOM 778 O O . VAL A 1 99 ? -12.079 -17.957 23.531 1.00 81.12 99 VAL A O 1
ATOM 781 N N . GLY A 1 100 ? -12.921 -19.988 23.116 1.00 86.25 100 GLY A N 1
ATOM 782 C CA . GLY A 1 100 ? -11.627 -20.589 22.782 1.00 86.25 100 GLY A CA 1
ATOM 783 C C . GLY A 1 100 ? -11.149 -20.250 21.363 1.00 86.25 100 GLY A C 1
ATOM 784 O O . GLY A 1 100 ? -11.915 -19.820 20.503 1.00 86.25 100 GLY A O 1
ATOM 785 N N . LEU A 1 101 ? -9.873 -20.529 21.071 1.00 88.06 101 LEU A N 1
ATOM 786 C CA . LEU A 1 101 ? -9.243 -20.234 19.770 1.00 88.06 101 LEU A CA 1
ATOM 787 C C . LEU A 1 101 ? -10.000 -20.787 18.552 1.00 88.06 101 LEU A C 1
ATOM 789 O O . LEU A 1 101 ? -10.134 -20.094 17.546 1.00 88.06 101 LEU A O 1
ATOM 793 N N . ALA A 1 102 ? -10.465 -22.036 18.619 1.00 85.44 102 ALA A N 1
ATOM 794 C CA . ALA A 1 102 ? -11.158 -22.677 17.499 1.00 85.44 102 ALA A CA 1
ATOM 795 C C . ALA A 1 102 ? -12.517 -22.023 17.211 1.00 85.44 102 ALA A C 1
ATOM 797 O O . ALA A 1 102 ? -12.930 -21.910 16.058 1.00 85.44 102 ALA A O 1
ATOM 798 N N . GLU A 1 103 ? -13.199 -21.573 18.259 1.00 81.75 103 GLU A N 1
ATOM 799 C CA . GLU A 1 103 ? -14.480 -20.893 18.152 1.00 81.75 103 GLU A CA 1
ATOM 800 C C . GLU A 1 103 ? -14.307 -19.461 17.644 1.00 81.75 103 GLU A C 1
ATOM 802 O O . GLU A 1 103 ? -15.002 -19.071 16.708 1.00 81.75 103 GLU A O 1
ATOM 807 N N . ALA A 1 104 ? -13.300 -18.733 18.139 1.00 83.31 104 ALA A N 1
ATOM 808 C CA . ALA A 1 104 ? -12.927 -17.419 17.618 1.00 83.31 104 ALA A CA 1
ATOM 809 C C . ALA A 1 104 ? -12.588 -17.462 16.117 1.00 83.31 104 ALA A C 1
ATOM 811 O O . ALA A 1 104 ? -13.087 -16.657 15.327 1.00 83.31 104 ALA A O 1
ATOM 812 N N . ALA A 1 105 ? -11.794 -18.456 15.706 1.00 83.38 105 ALA A N 1
ATOM 813 C CA . ALA A 1 105 ? -11.461 -18.712 14.308 1.00 83.38 105 ALA A CA 1
ATOM 814 C C . ALA A 1 105 ? -12.720 -18.950 13.459 1.00 83.38 105 ALA A C 1
ATOM 816 O O . ALA A 1 105 ? -12.903 -18.322 12.415 1.00 83.38 105 ALA A O 1
ATOM 817 N N . ARG A 1 106 ? -13.636 -19.797 13.940 1.00 77.31 106 ARG A N 1
ATOM 818 C CA . ARG A 1 106 ? -14.900 -20.083 13.253 1.00 77.31 106 ARG A CA 1
ATOM 819 C C . ARG A 1 106 ? -15.794 -18.848 13.147 1.00 77.31 106 ARG A C 1
ATOM 821 O O . ARG A 1 106 ? -16.369 -18.615 12.088 1.00 77.31 106 ARG A O 1
ATOM 828 N N . TYR A 1 107 ? -15.890 -18.062 14.217 1.00 76.19 107 TYR A N 1
ATOM 829 C CA . TYR A 1 107 ? -16.718 -16.861 14.281 1.00 76.19 107 TYR A CA 1
ATOM 830 C C . TYR A 1 107 ? -16.259 -15.794 13.284 1.00 76.19 107 TYR A C 1
ATOM 832 O O . TYR A 1 107 ? -17.063 -15.271 12.514 1.00 76.19 107 TYR A O 1
ATOM 840 N N . ALA A 1 108 ? -14.957 -15.504 13.260 1.00 77.06 108 ALA A N 1
ATOM 841 C CA . ALA A 1 108 ? -14.379 -14.495 12.376 1.00 77.06 108 ALA A CA 1
ATOM 842 C C . ALA A 1 108 ? -14.094 -15.015 10.957 1.00 77.06 108 ALA A C 1
ATOM 844 O O . ALA A 1 108 ? -13.575 -14.277 10.118 1.00 77.06 108 ALA A O 1
ATOM 845 N N . ASN A 1 109 ? -14.402 -16.289 10.682 1.00 81.50 109 ASN A N 1
ATOM 846 C CA . ASN A 1 109 ? -14.003 -16.983 9.463 1.00 81.50 109 ASN A CA 1
ATOM 847 C C . ASN A 1 109 ? -12.491 -16.846 9.202 1.00 81.50 109 ASN A C 1
ATOM 849 O O . ASN A 1 109 ? -12.071 -16.566 8.088 1.00 81.50 109 ASN A O 1
ATOM 853 N N . LEU A 1 110 ? -11.652 -16.972 10.227 1.00 88.44 110 LEU A N 1
ATOM 854 C CA . LEU A 1 110 ? -10.191 -16.964 10.120 1.00 88.44 110 LEU A CA 1
ATOM 855 C C . LEU A 1 110 ? -9.653 -18.361 10.433 1.00 88.44 110 LEU A C 1
ATOM 857 O O . LEU A 1 110 ? -10.320 -19.173 11.066 1.00 88.44 110 LEU A O 1
ATOM 861 N N . SER A 1 111 ? -8.426 -18.660 10.015 1.00 94.12 111 SER A N 1
ATOM 862 C CA . SER A 1 111 ? -7.751 -19.865 10.506 1.00 94.12 111 SER A CA 1
ATOM 863 C C . SER A 1 111 ? -7.304 -19.680 11.959 1.00 94.12 111 SER A C 1
ATOM 865 O O . SER A 1 111 ? -6.949 -18.578 12.382 1.00 94.12 111 SER A O 1
ATOM 867 N N . SER A 1 112 ? -7.219 -20.772 12.722 1.00 93.00 112 SER A N 1
ATOM 868 C CA . SER A 1 112 ? -6.675 -20.738 14.089 1.00 93.00 112 SER A CA 1
ATOM 869 C C . SER A 1 112 ? -5.237 -20.206 14.144 1.00 93.00 112 SER A C 1
ATOM 871 O O . SER A 1 112 ? -4.832 -19.633 15.152 1.00 93.00 112 SER A O 1
ATOM 873 N N . VAL A 1 113 ? -4.469 -20.369 13.059 1.00 94.94 113 VAL A N 1
ATOM 874 C CA . VAL A 1 113 ? -3.117 -19.805 12.914 1.00 94.94 113 VAL A CA 1
ATOM 875 C C . VAL A 1 113 ? -3.171 -18.281 12.838 1.00 94.94 113 VAL A C 1
ATOM 877 O O . VAL A 1 113 ? -2.406 -17.612 13.524 1.00 94.94 113 VAL A O 1
ATOM 880 N N . GLN A 1 114 ? -4.102 -17.725 12.061 1.00 95.88 114 GLN A N 1
ATOM 881 C CA . GLN A 1 114 ? -4.290 -16.278 11.952 1.00 95.88 114 GLN A CA 1
ATOM 882 C C . GLN A 1 114 ? -4.754 -15.662 13.271 1.00 95.88 114 GLN A C 1
ATOM 884 O O . GLN A 1 114 ? -4.169 -14.676 13.704 1.00 95.88 114 GLN A O 1
ATOM 889 N N . VAL A 1 115 ? -5.733 -16.265 13.953 1.00 93.31 115 VAL A N 1
ATOM 890 C CA . VAL A 1 115 ? -6.190 -15.770 15.267 1.00 93.31 115 VAL A CA 1
ATOM 891 C C . VAL A 1 115 ? -5.060 -15.836 16.295 1.00 93.31 115 VAL A C 1
ATOM 893 O O . VAL A 1 115 ? -4.805 -14.871 17.008 1.00 93.31 115 VAL A O 1
ATOM 896 N N . ARG A 1 116 ? -4.299 -16.939 16.323 1.00 92.56 116 ARG A N 1
ATOM 897 C CA . ARG A 1 116 ? -3.118 -17.050 17.189 1.00 92.56 116 ARG A CA 1
ATOM 898 C C . ARG A 1 116 ? -2.068 -15.991 16.865 1.00 92.56 116 ARG A C 1
ATOM 900 O O . ARG A 1 116 ? -1.410 -15.499 17.774 1.00 92.56 116 ARG A O 1
ATOM 907 N N . ARG A 1 117 ? -1.900 -15.645 15.591 1.00 94.50 117 ARG A N 1
ATOM 908 C CA . ARG A 1 117 ? -0.971 -14.594 15.195 1.00 94.50 117 ARG A CA 1
ATOM 909 C C . ARG A 1 117 ? -1.435 -13.221 15.671 1.00 94.50 117 ARG A C 1
ATOM 911 O O . ARG A 1 117 ? -0.628 -12.529 16.267 1.00 94.50 117 ARG A O 1
ATOM 918 N N . LEU A 1 118 ? -2.716 -12.878 15.524 1.00 94.12 118 LEU A N 1
ATOM 919 C CA . LEU A 1 118 ? -3.276 -11.640 16.088 1.00 94.12 118 LEU A CA 1
ATOM 920 C C . LEU A 1 118 ? -3.036 -11.549 17.606 1.00 94.12 118 LEU A C 1
ATOM 922 O O . LEU A 1 118 ? -2.662 -10.492 18.105 1.00 94.12 118 LEU A O 1
ATOM 926 N N . PHE A 1 119 ? -3.189 -12.666 18.324 1.00 92.31 119 PHE A N 1
ATOM 927 C CA . PHE A 1 119 ? -2.878 -12.752 19.753 1.00 92.31 119 PHE A CA 1
ATOM 928 C C . PHE A 1 119 ? -1.389 -12.513 20.044 1.00 92.31 119 PHE A C 1
ATOM 930 O O . PHE A 1 119 ? -1.044 -11.721 20.915 1.00 92.31 119 PHE A O 1
ATOM 937 N N . ASN A 1 120 ? -0.495 -13.173 19.303 1.00 90.88 120 ASN A N 1
ATOM 938 C CA . ASN A 1 120 ? 0.952 -13.034 19.495 1.00 90.88 120 ASN A CA 1
ATOM 939 C C . ASN A 1 120 ? 1.452 -11.609 19.203 1.00 90.88 120 ASN A C 1
ATOM 941 O O . ASN A 1 120 ? 2.366 -11.143 19.874 1.00 90.88 120 ASN A O 1
ATOM 945 N N . GLU A 1 121 ? 0.842 -10.926 18.233 1.00 90.62 121 GLU A N 1
ATOM 946 C CA . GLU A 1 121 ? 1.111 -9.517 17.903 1.00 90.62 121 GLU A CA 1
ATOM 947 C C . GLU A 1 121 ? 0.491 -8.542 18.925 1.00 90.62 121 GLU A C 1
ATOM 949 O O . GLU A 1 121 ? 0.649 -7.331 18.806 1.00 90.62 121 GLU A O 1
ATOM 954 N N . GLY A 1 122 ? -0.236 -9.050 19.928 1.00 90.38 122 GLY A N 1
ATOM 955 C CA . GLY A 1 122 ? -0.874 -8.246 20.970 1.00 90.38 122 GLY A CA 1
ATOM 956 C C . GLY A 1 122 ? -2.110 -7.473 20.508 1.00 90.38 122 GLY A C 1
ATOM 957 O O . GLY A 1 122 ? -2.578 -6.605 21.240 1.00 90.38 122 GLY A O 1
ATOM 958 N N . LEU A 1 123 ? -2.644 -7.785 19.322 1.00 91.62 123 LEU A N 1
ATOM 959 C CA . LEU A 1 123 ? -3.829 -7.130 18.765 1.00 91.62 123 LEU A CA 1
ATOM 960 C C . LEU A 1 123 ? -5.130 -7.601 19.410 1.00 91.62 123 LEU A C 1
ATOM 962 O O . LEU A 1 123 ? -6.094 -6.849 19.415 1.00 91.62 123 LEU A O 1
ATOM 966 N N . ILE A 1 124 ? -5.165 -8.831 19.922 1.00 90.31 124 ILE A N 1
ATOM 967 C CA . ILE A 1 124 ? -6.317 -9.408 20.627 1.00 90.31 124 ILE A CA 1
ATOM 968 C C . ILE A 1 124 ? -5.847 -10.139 21.886 1.00 90.31 124 ILE A C 1
ATOM 970 O O . ILE A 1 124 ? -4.767 -10.725 21.877 1.00 90.31 124 ILE A O 1
ATOM 974 N N . GLY A 1 125 ? -6.677 -10.133 22.930 1.00 77.00 125 GLY A N 1
ATOM 975 C CA . GLY A 1 125 ? -6.628 -10.975 24.125 1.00 77.00 125 GLY A CA 1
ATOM 976 C C . GLY A 1 125 ? -5.305 -10.989 24.903 1.00 77.00 125 GLY A C 1
ATOM 977 O O . GLY A 1 125 ? -4.318 -11.567 24.475 1.00 77.00 125 GLY A O 1
ATOM 978 N N . LYS A 1 126 ? -5.293 -10.486 26.145 1.00 63.81 126 LYS A N 1
ATOM 979 C CA . LYS A 1 126 ? -4.209 -10.753 27.128 1.00 63.81 126 LYS A CA 1
ATOM 980 C C . LYS A 1 126 ? -4.632 -11.715 28.250 1.00 63.81 126 LYS A C 1
ATOM 982 O O . LYS A 1 126 ? -3.816 -12.071 29.100 1.00 63.81 126 LYS A O 1
ATOM 987 N N . LYS A 1 127 ? -5.902 -12.141 28.275 1.00 65.00 127 LYS A N 1
ATOM 988 C CA . LYS A 1 127 ? -6.483 -12.957 29.352 1.00 65.00 127 LYS A CA 1
ATOM 989 C C . LYS A 1 127 ? -6.302 -14.455 29.070 1.00 65.00 127 LYS A C 1
ATOM 991 O O . LYS A 1 127 ? -6.611 -14.948 27.989 1.00 65.00 127 LYS A O 1
ATOM 996 N N . LYS A 1 128 ? -5.794 -15.186 30.065 1.00 62.47 128 LYS A N 1
ATOM 997 C CA . LYS A 1 128 ? -5.708 -16.654 30.070 1.00 62.47 128 LYS A CA 1
ATOM 998 C C . LYS A 1 128 ? -6.645 -17.188 31.145 1.00 62.47 128 LYS A C 1
ATOM 1000 O O . LYS A 1 128 ? -6.562 -16.742 32.286 1.00 62.47 128 LYS A O 1
ATOM 1005 N N . THR A 1 129 ? -7.467 -18.174 30.804 1.00 64.12 129 THR A N 1
ATOM 1006 C CA . THR A 1 129 ? -8.244 -18.936 31.790 1.00 64.12 129 THR A CA 1
ATOM 1007 C C . THR A 1 129 ? -7.531 -20.269 31.995 1.00 64.12 129 THR A C 1
ATOM 1009 O O . THR A 1 129 ? -7.628 -21.187 31.177 1.00 64.12 129 THR A O 1
ATOM 1012 N N . GLY A 1 130 ? -6.716 -20.350 33.051 1.00 69.94 130 GLY A N 1
ATOM 1013 C CA . GLY A 1 130 ? -5.819 -21.484 33.290 1.00 69.94 130 GLY A CA 1
ATOM 1014 C C . GLY A 1 130 ? -4.720 -21.587 32.225 1.00 69.94 130 GLY A C 1
ATOM 1015 O O . GLY A 1 130 ? -3.880 -20.697 32.100 1.00 69.94 130 GLY A O 1
ATOM 1016 N N . HIS A 1 131 ? -4.701 -22.685 31.462 1.00 65.50 131 HIS A N 1
ATOM 1017 C CA . HIS A 1 131 ? -3.744 -22.905 30.363 1.00 65.50 131 HIS A CA 1
ATOM 1018 C C . HIS A 1 131 ? -4.293 -22.536 28.979 1.00 65.50 131 HIS A C 1
ATOM 1020 O O . HIS A 1 131 ? -3.534 -22.517 28.009 1.00 65.50 131 HIS A O 1
ATOM 1026 N N . ASN A 1 132 ? -5.585 -22.213 28.880 1.00 71.75 132 ASN A N 1
ATOM 1027 C CA . ASN A 1 132 ? -6.228 -21.921 27.607 1.00 71.75 132 ASN A CA 1
ATOM 1028 C C . ASN A 1 132 ? -6.291 -20.415 27.344 1.00 71.75 132 ASN A C 1
ATOM 1030 O O . ASN A 1 132 ? -6.583 -19.608 28.229 1.00 71.75 132 ASN A O 1
ATOM 1034 N N . ILE A 1 133 ? -6.015 -20.054 26.090 1.00 80.75 133 ILE A N 1
ATOM 1035 C CA . ILE A 1 133 ? -6.227 -18.702 25.574 1.00 80.75 133 ILE A CA 1
ATOM 1036 C C . ILE A 1 133 ? -7.721 -18.553 25.308 1.00 80.75 133 ILE A C 1
ATOM 1038 O O . ILE A 1 133 ? -8.304 -19.394 24.614 1.00 80.75 133 ILE A O 1
ATOM 1042 N N . VAL A 1 134 ? -8.308 -17.498 25.861 1.00 85.00 134 VAL A N 1
ATOM 1043 C CA . VAL A 1 134 ? -9.715 -17.157 25.674 1.00 85.00 134 VAL A CA 1
ATOM 1044 C C . VAL A 1 134 ? -9.834 -15.739 25.122 1.00 85.00 134 VAL A C 1
ATOM 1046 O O . VAL A 1 134 ? -8.974 -14.901 25.392 1.00 85.00 134 VAL A O 1
ATOM 1049 N N . PHE A 1 135 ? -10.880 -15.490 24.341 1.00 83.12 135 PHE A N 1
ATOM 1050 C CA . PHE A 1 135 ? -11.086 -14.245 23.600 1.00 83.12 135 PHE A CA 1
ATOM 1051 C C . PHE A 1 135 ? -12.412 -13.595 23.996 1.00 83.12 135 PHE A C 1
ATOM 1053 O O . PHE A 1 135 ? -13.413 -14.299 24.144 1.00 83.12 135 PHE A O 1
ATOM 1060 N N . SER A 1 136 ? -12.410 -12.274 24.191 1.00 82.56 136 SER A N 1
ATOM 1061 C CA . SER A 1 136 ? -13.612 -11.484 24.499 1.00 82.56 136 SER A CA 1
ATOM 1062 C C . SER A 1 136 ? -14.452 -11.192 23.249 1.00 82.56 136 SER A C 1
ATOM 1064 O O . SER A 1 136 ? -14.031 -11.467 22.125 1.00 82.56 136 SER A O 1
ATOM 1066 N N . SER A 1 137 ? -15.628 -10.582 23.430 1.00 75.94 137 SER A N 1
ATOM 1067 C CA . SER A 1 137 ? -16.423 -10.040 22.316 1.00 75.94 137 SER A CA 1
ATOM 1068 C C . SER A 1 137 ? -15.607 -9.055 21.463 1.00 75.94 137 SER A C 1
ATOM 1070 O O . SER A 1 137 ? -15.580 -9.189 20.239 1.00 75.94 137 SER A O 1
ATOM 1072 N N . ASP A 1 138 ? -14.853 -8.146 22.088 1.00 78.00 138 ASP A N 1
ATOM 1073 C CA . ASP A 1 138 ? -14.011 -7.165 21.384 1.00 78.00 138 ASP A CA 1
ATOM 1074 C C . ASP A 1 138 ? -12.921 -7.831 20.539 1.00 78.00 138 ASP A C 1
ATOM 1076 O O . ASP A 1 138 ? -12.704 -7.460 19.383 1.00 78.00 138 ASP A O 1
ATOM 1080 N N . ASP A 1 139 ? -12.283 -8.880 21.069 1.00 85.56 139 ASP A N 1
ATOM 1081 C CA . ASP A 1 139 ? -11.290 -9.664 20.330 1.00 85.56 139 ASP A CA 1
ATOM 1082 C C . ASP A 1 139 ? -11.899 -10.279 19.059 1.00 85.56 139 ASP A C 1
ATOM 1084 O O . ASP A 1 139 ? -11.274 -10.302 17.992 1.00 85.56 139 ASP A O 1
ATOM 1088 N N . LEU A 1 140 ? -13.146 -10.756 19.147 1.00 81.88 140 LEU A N 1
ATOM 1089 C CA . LEU A 1 140 ? -13.881 -11.288 18.000 1.00 81.88 140 LEU A CA 1
ATOM 1090 C C . LEU A 1 140 ? -14.252 -10.197 16.992 1.00 81.88 140 LEU A C 1
ATOM 1092 O O . LEU A 1 140 ? -14.197 -10.449 15.783 1.00 81.88 140 LEU A O 1
ATOM 1096 N N . GLN A 1 141 ? -14.602 -8.995 17.453 1.00 78.12 141 GLN A N 1
ATOM 1097 C CA . GLN A 1 141 ? -14.862 -7.850 16.578 1.00 78.12 141 GLN A CA 1
ATOM 1098 C C . GLN A 1 141 ? -13.593 -7.426 15.827 1.00 78.12 141 GLN A C 1
ATOM 1100 O O . GLN A 1 141 ? -13.635 -7.245 14.608 1.00 78.12 141 GLN A O 1
ATOM 1105 N N . LEU A 1 142 ? -12.442 -7.374 16.502 1.00 85.69 142 LEU A N 1
ATOM 1106 C CA . LEU A 1 142 ? -11.145 -7.097 15.875 1.00 85.69 142 LEU A CA 1
ATOM 1107 C C . LEU A 1 142 ? -10.788 -8.152 14.820 1.00 85.69 142 LEU A C 1
ATOM 1109 O O . LEU A 1 142 ? -10.378 -7.811 13.706 1.00 85.69 142 LEU A O 1
ATOM 1113 N N . CYS A 1 143 ? -11.027 -9.434 15.111 1.00 85.00 143 CYS A N 1
ATOM 1114 C CA . CYS A 1 143 ? -10.876 -10.503 14.123 1.00 85.00 143 CYS A CA 1
ATOM 1115 C C . CYS A 1 143 ? -11.815 -10.318 12.914 1.00 85.00 143 CYS A C 1
ATOM 1117 O O . CYS A 1 143 ? -11.407 -10.538 11.770 1.00 85.00 143 CYS A O 1
ATOM 1119 N N . ALA A 1 144 ? -13.059 -9.884 13.134 1.00 80.12 144 ALA A N 1
ATOM 1120 C CA . ALA A 1 144 ? -14.006 -9.612 12.055 1.00 80.12 144 ALA A CA 1
ATOM 1121 C C . ALA A 1 144 ? -13.559 -8.434 11.168 1.00 80.12 144 ALA A C 1
ATOM 1123 O O . ALA A 1 144 ? -13.700 -8.507 9.946 1.00 80.12 144 ALA A O 1
ATOM 1124 N N . LEU A 1 145 ? -12.950 -7.388 11.739 1.00 84.69 145 LEU A N 1
ATOM 1125 C CA . LEU A 1 145 ? -12.369 -6.286 10.963 1.00 84.69 145 LEU A CA 1
ATOM 1126 C C . LEU A 1 145 ? -11.229 -6.764 10.051 1.00 84.69 145 LEU A C 1
ATOM 1128 O O . LEU A 1 145 ? -11.139 -6.333 8.899 1.00 84.69 145 LEU A O 1
ATOM 1132 N N . ILE A 1 146 ? -10.388 -7.692 10.523 1.00 89.25 146 ILE A N 1
ATOM 1133 C CA . ILE A 1 146 ? -9.355 -8.326 9.688 1.00 89.25 146 ILE A CA 1
ATOM 1134 C C . ILE A 1 146 ? -9.992 -9.083 8.517 1.00 89.25 146 ILE A C 1
ATOM 1136 O O . ILE A 1 146 ? -9.553 -8.931 7.376 1.00 89.25 146 ILE A O 1
ATOM 1140 N N . ARG A 1 147 ? -11.056 -9.853 8.768 1.00 87.38 147 ARG A N 1
ATOM 1141 C CA . ARG A 1 147 ? -11.797 -10.562 7.716 1.00 87.38 147 ARG A CA 1
ATOM 1142 C C . ARG A 1 147 ? -12.377 -9.597 6.676 1.00 87.38 147 ARG A C 1
ATOM 1144 O O . ARG A 1 147 ? -12.174 -9.818 5.487 1.00 87.38 147 ARG A O 1
ATOM 1151 N N . ILE A 1 148 ? -12.994 -8.491 7.095 1.00 81.31 148 ILE A N 1
ATOM 1152 C CA . ILE A 1 148 ? -13.515 -7.461 6.175 1.00 81.31 148 ILE A CA 1
ATOM 1153 C C . ILE A 1 148 ? -12.406 -6.917 5.260 1.00 81.31 148 ILE A C 1
ATOM 1155 O O . ILE A 1 148 ? -12.620 -6.755 4.059 1.00 81.31 148 ILE A O 1
ATOM 1159 N N . ARG A 1 149 ? -11.205 -6.667 5.800 1.00 87.19 149 ARG A N 1
ATOM 1160 C CA . ARG A 1 149 ? -10.048 -6.222 5.004 1.00 87.19 149 ARG A CA 1
ATOM 1161 C C . ARG A 1 149 ? -9.617 -7.282 3.989 1.00 87.19 149 ARG A C 1
ATOM 1163 O O . ARG A 1 149 ? -9.438 -6.954 2.818 1.00 87.19 149 ARG A O 1
ATOM 1170 N N . MET A 1 150 ? -9.516 -8.542 4.413 1.00 88.50 150 MET A N 1
ATOM 1171 C CA . MET A 1 150 ? -9.164 -9.659 3.530 1.00 88.50 150 MET A CA 1
ATOM 1172 C C . MET A 1 150 ? -10.160 -9.841 2.384 1.00 88.50 150 MET A C 1
ATOM 1174 O O . MET A 1 150 ? -9.747 -10.029 1.242 1.00 88.50 150 MET A O 1
ATOM 1178 N N . ASP A 1 151 ? -11.457 -9.742 2.669 1.00 82.19 151 ASP A N 1
ATOM 1179 C CA . ASP A 1 151 ? -12.509 -9.882 1.659 1.00 82.19 151 ASP A CA 1
ATOM 1180 C C . ASP A 1 151 ? -12.501 -8.708 0.658 1.00 82.19 151 ASP A C 1
ATOM 1182 O O . ASP A 1 151 ? -12.904 -8.868 -0.493 1.00 82.19 151 ASP A O 1
ATOM 1186 N N . ALA A 1 152 ? -11.976 -7.546 1.064 1.00 76.19 152 ALA A N 1
ATOM 1187 C CA . ALA A 1 152 ? -11.712 -6.400 0.194 1.00 76.19 152 ALA A CA 1
ATOM 1188 C C . ALA A 1 152 ? -10.373 -6.492 -0.574 1.00 76.19 152 ALA A C 1
ATOM 1190 O O . ALA A 1 152 ? -9.999 -5.546 -1.266 1.00 76.19 152 ALA A O 1
ATOM 1191 N N . GLY A 1 153 ? -9.637 -7.604 -0.458 1.00 83.19 153 GLY A N 1
ATOM 1192 C CA . GLY A 1 153 ? -8.351 -7.826 -1.131 1.00 83.19 153 GLY A CA 1
ATOM 1193 C C . GLY A 1 153 ? -7.134 -7.247 -0.404 1.00 83.19 153 GLY A C 1
ATOM 1194 O O . GLY A 1 153 ? -6.018 -7.320 -0.915 1.00 83.19 153 GLY A O 1
ATOM 1195 N N . ILE A 1 154 ? -7.312 -6.695 0.798 1.00 87.69 154 ILE A N 1
ATOM 1196 C CA . ILE A 1 154 ? -6.209 -6.223 1.634 1.00 87.69 154 ILE A CA 1
ATOM 1197 C C . ILE A 1 154 ? -5.596 -7.426 2.357 1.00 87.69 154 ILE A C 1
ATOM 1199 O O . ILE A 1 154 ? -6.285 -8.146 3.078 1.00 87.69 154 ILE A O 1
ATOM 1203 N N . SER A 1 155 ? -4.291 -7.651 2.189 1.00 94.94 155 SER A N 1
ATOM 1204 C CA . SER A 1 155 ? -3.641 -8.843 2.739 1.00 94.94 155 SER A CA 1
ATOM 1205 C C . SER A 1 155 ? -3.692 -8.896 4.272 1.00 94.94 155 SER A C 1
ATOM 1207 O O . SER A 1 155 ? -3.772 -7.876 4.968 1.00 94.94 155 SER A O 1
ATOM 1209 N N . PHE A 1 156 ? -3.618 -10.116 4.809 1.00 95.56 156 PHE A N 1
ATOM 1210 C CA . PHE A 1 156 ? -3.561 -10.343 6.252 1.00 95.56 156 PHE A CA 1
ATOM 1211 C C . PHE A 1 156 ? -2.338 -9.653 6.879 1.00 95.56 156 PHE A C 1
ATOM 1213 O O . PHE A 1 156 ? -2.478 -8.967 7.886 1.00 95.56 156 PHE A O 1
ATOM 1220 N N . GLU A 1 157 ? -1.174 -9.748 6.229 1.00 94.50 157 GLU A N 1
ATOM 1221 C CA . GLU A 1 157 ? 0.072 -9.100 6.665 1.00 94.50 157 GLU A CA 1
ATOM 1222 C C . GLU A 1 157 ? -0.056 -7.581 6.746 1.00 94.50 157 GLU A C 1
ATOM 1224 O O . GLU A 1 157 ? 0.279 -6.975 7.760 1.00 94.50 157 GLU A O 1
ATOM 1229 N N . GLN A 1 158 ? -0.602 -6.958 5.698 1.00 92.94 158 GLN A N 1
ATOM 1230 C CA . GLN A 1 158 ? -0.784 -5.510 5.672 1.00 92.94 158 GLN A CA 1
ATOM 1231 C C . GLN A 1 158 ? -1.789 -5.064 6.742 1.00 92.94 158 GLN A C 1
ATOM 1233 O O . GLN A 1 158 ? -1.630 -4.000 7.343 1.00 92.94 158 GLN A O 1
ATOM 1238 N N . SER A 1 159 ? -2.807 -5.885 7.006 1.00 95.00 159 SER A N 1
ATOM 1239 C CA . SER A 1 159 ? -3.808 -5.618 8.037 1.00 95.00 159 SER A CA 1
ATOM 1240 C C . SER A 1 159 ? -3.220 -5.701 9.446 1.00 95.00 159 SER A C 1
ATOM 1242 O O . SER A 1 159 ? -3.485 -4.800 10.239 1.00 95.00 159 SER A O 1
ATOM 1244 N N . ILE A 1 160 ? -2.383 -6.710 9.728 1.00 96.31 160 ILE A N 1
ATOM 1245 C CA . ILE A 1 160 ? -1.606 -6.807 10.975 1.00 96.31 160 ILE A CA 1
ATOM 1246 C C . ILE A 1 160 ? -0.721 -5.575 11.126 1.00 96.31 160 ILE A C 1
ATOM 1248 O O . ILE A 1 160 ? -0.849 -4.863 12.112 1.00 96.31 160 ILE A O 1
ATOM 1252 N N . PHE A 1 161 ? 0.109 -5.272 10.125 1.00 94.38 161 PHE A N 1
ATOM 1253 C CA . PHE A 1 161 ? 1.018 -4.129 10.177 1.00 94.38 161 PHE A CA 1
ATOM 1254 C C . PHE A 1 161 ? 0.276 -2.818 10.466 1.00 94.38 161 PHE A C 1
ATOM 1256 O O . PHE A 1 161 ? 0.672 -2.048 11.344 1.00 94.38 161 PHE A O 1
ATOM 1263 N N . ALA A 1 162 ? -0.841 -2.582 9.771 1.00 93.12 162 ALA A N 1
ATOM 1264 C CA . ALA A 1 162 ? -1.650 -1.394 9.986 1.00 93.12 162 ALA A CA 1
ATOM 1265 C C . ALA A 1 162 ? -2.218 -1.365 11.410 1.00 93.12 162 ALA A C 1
ATOM 1267 O O . ALA A 1 162 ? -2.028 -0.381 12.116 1.00 93.12 162 ALA A O 1
ATOM 1268 N N . PHE A 1 163 ? -2.898 -2.424 11.850 1.00 94.69 163 PHE A N 1
ATOM 1269 C CA . PHE A 1 163 ? -3.520 -2.447 13.174 1.00 94.69 163 PHE A CA 1
ATOM 1270 C C . PHE A 1 163 ? -2.493 -2.358 14.300 1.00 94.69 163 PHE A C 1
ATOM 1272 O O . PHE A 1 163 ? -2.722 -1.587 15.224 1.00 94.69 163 PHE A O 1
ATOM 1279 N N . SER A 1 164 ? -1.344 -3.028 14.194 1.00 94.19 164 SER A N 1
ATOM 1280 C CA . SER A 1 164 ? -0.278 -2.951 15.200 1.00 94.19 164 SER A CA 1
ATOM 1281 C C . SER A 1 164 ? 0.282 -1.536 15.308 1.00 94.19 164 SER A C 1
ATOM 1283 O O . SER A 1 164 ? 0.432 -1.022 16.411 1.00 94.19 164 SER A O 1
ATOM 1285 N N . THR A 1 165 ? 0.487 -0.855 14.175 1.00 93.38 165 THR A N 1
ATOM 1286 C CA . THR A 1 165 ? 0.939 0.547 14.163 1.00 93.38 165 THR A CA 1
ATOM 1287 C C . THR A 1 165 ? -0.028 1.464 14.919 1.00 93.38 165 THR A C 1
ATOM 1289 O O . THR A 1 165 ? 0.395 2.268 15.751 1.00 93.38 165 THR A O 1
ATOM 1292 N N . TYR A 1 166 ? -1.335 1.333 14.660 1.00 92.38 166 TYR A N 1
ATOM 1293 C CA . TYR A 1 166 ? -2.350 2.110 15.378 1.00 92.38 166 TYR A CA 1
ATOM 1294 C C . TYR A 1 166 ? -2.435 1.706 16.852 1.00 92.38 166 TYR A C 1
ATOM 1296 O O . TYR A 1 166 ? -2.504 2.586 17.703 1.00 92.38 166 TYR A O 1
ATOM 1304 N N . ALA A 1 167 ? -2.394 0.409 17.163 1.00 91.44 167 ALA A N 1
ATOM 1305 C CA . ALA A 1 167 ? -2.485 -0.103 18.526 1.00 91.44 167 ALA A CA 1
ATOM 1306 C C . ALA A 1 167 ? -1.349 0.429 19.407 1.00 91.44 167 ALA A C 1
ATOM 1308 O O . ALA A 1 167 ? -1.613 0.926 20.495 1.00 91.44 167 ALA A O 1
ATOM 1309 N N . THR A 1 168 ? -0.103 0.421 18.922 1.00 92.69 168 THR A N 1
ATOM 1310 C CA . THR A 1 168 ? 1.039 0.979 19.664 1.00 92.69 168 THR A CA 1
ATOM 1311 C C . THR A 1 168 ? 0.877 2.477 19.930 1.00 92.69 168 THR A C 1
ATOM 1313 O O . THR A 1 168 ? 1.136 2.943 21.040 1.00 92.69 168 THR A O 1
ATOM 1316 N N . ALA A 1 169 ? 0.434 3.247 18.931 1.00 92.62 169 ALA A N 1
ATOM 1317 C CA . ALA A 1 169 ? 0.224 4.685 19.093 1.00 92.62 169 ALA A CA 1
ATOM 1318 C C . ALA A 1 169 ? -0.935 4.997 20.057 1.00 92.62 169 ALA A C 1
ATOM 1320 O O . ALA A 1 169 ? -0.805 5.876 20.909 1.00 92.62 169 ALA A O 1
ATOM 1321 N N . LEU A 1 170 ? -2.042 4.258 19.947 1.00 91.00 170 LEU A N 1
ATOM 1322 C CA . LEU A 1 170 ? -3.210 4.401 20.814 1.00 91.00 170 LEU A CA 1
ATOM 1323 C C . LEU A 1 170 ? -2.918 3.953 22.247 1.00 91.00 170 LEU A C 1
ATOM 1325 O O . LEU A 1 170 ? -3.346 4.630 23.170 1.00 91.00 170 LEU A O 1
ATOM 1329 N N . GLU A 1 171 ? -2.145 2.883 22.458 1.00 90.75 171 GLU A N 1
ATOM 1330 C CA . GLU A 1 171 ? -1.740 2.447 23.801 1.00 90.75 171 GLU A CA 1
ATOM 1331 C C . GLU A 1 171 ? -0.954 3.544 24.524 1.00 90.75 171 GLU A C 1
ATOM 1333 O O . GLU A 1 171 ? -1.184 3.806 25.707 1.00 90.75 171 GLU A O 1
ATOM 1338 N N . LYS A 1 172 ? -0.032 4.207 23.815 1.00 94.06 172 LYS A N 1
ATOM 1339 C CA . LYS A 1 172 ? 0.702 5.345 24.369 1.00 94.06 172 LYS A CA 1
ATOM 1340 C C . LYS A 1 172 ? -0.242 6.507 24.690 1.00 94.06 172 LYS A C 1
ATOM 1342 O O . LYS A 1 172 ? -0.203 7.012 25.808 1.00 94.06 172 LYS A O 1
ATOM 1347 N N . ALA A 1 173 ? -1.087 6.901 23.736 1.00 91.88 173 ALA A N 1
ATOM 1348 C CA . ALA A 1 173 ? -2.004 8.028 23.901 1.00 91.88 173 ALA A CA 1
ATOM 1349 C C . ALA A 1 173 ? -2.997 7.808 25.054 1.00 91.88 173 ALA A C 1
ATOM 1351 O O . ALA A 1 173 ? -3.144 8.679 25.903 1.00 91.88 173 ALA A O 1
ATOM 1352 N N . ALA A 1 174 ? -3.614 6.626 25.134 1.00 88.75 174 ALA A N 1
ATOM 1353 C CA . ALA A 1 174 ? -4.562 6.277 26.190 1.00 88.75 174 ALA A CA 1
ATOM 1354 C C . ALA A 1 174 ? -3.904 6.278 27.576 1.00 88.75 174 ALA A C 1
ATOM 1356 O O . ALA A 1 174 ? -4.491 6.747 28.545 1.00 88.75 174 ALA A O 1
ATOM 1357 N N . ARG A 1 175 ? -2.660 5.793 27.686 1.00 90.94 175 ARG A N 1
ATOM 1358 C CA . ARG A 1 175 ? -1.908 5.834 28.948 1.00 90.94 175 ARG A CA 1
ATOM 1359 C C . ARG A 1 175 ? -1.662 7.266 29.413 1.00 90.94 175 ARG A C 1
ATOM 1361 O O . ARG A 1 175 ? -1.887 7.566 30.580 1.00 90.94 175 ARG A O 1
ATOM 1368 N N . GLU A 1 176 ? -1.199 8.129 28.511 1.00 93.50 176 GLU A N 1
ATOM 1369 C CA . GLU A 1 176 ? -0.944 9.541 28.814 1.00 93.50 176 GLU A CA 1
ATOM 1370 C C . GLU A 1 176 ? -2.237 10.277 29.200 1.00 93.50 176 GLU A C 1
ATOM 1372 O O . GLU A 1 176 ? -2.222 11.068 30.143 1.00 93.50 176 GLU A O 1
ATOM 1377 N N . ASP A 1 177 ? -3.357 9.968 28.541 1.00 88.94 177 ASP A N 1
ATOM 1378 C CA . ASP A 1 177 ? -4.669 10.553 28.838 1.00 88.94 177 ASP A CA 1
ATOM 1379 C C . ASP A 1 177 ? -5.206 10.122 30.213 1.00 88.94 177 ASP A C 1
ATOM 1381 O O . ASP A 1 177 ? -5.562 10.966 31.037 1.00 88.94 177 ASP A O 1
ATOM 1385 N N . ILE A 1 178 ? -5.148 8.821 30.528 1.00 87.50 178 ILE A N 1
ATOM 1386 C CA . ILE A 1 178 ? -5.528 8.290 31.848 1.00 87.50 178 ILE A CA 1
ATOM 1387 C C . ILE A 1 178 ? -4.674 8.927 32.953 1.00 87.50 178 ILE A C 1
ATOM 1389 O O . ILE A 1 178 ? -5.195 9.335 33.992 1.00 87.50 178 ILE A O 1
ATOM 1393 N N . GLU A 1 179 ? -3.358 9.039 32.749 1.00 90.19 179 GLU A N 1
ATOM 1394 C CA . GLU A 1 179 ? -2.475 9.694 33.716 1.00 90.19 179 GLU A CA 1
ATOM 1395 C C . GLU A 1 179 ? -2.814 11.176 33.903 1.00 90.19 179 GLU A C 1
ATOM 1397 O O . GLU A 1 179 ? -2.792 11.667 35.034 1.00 90.19 179 GLU A O 1
ATOM 1402 N N . ALA A 1 180 ? -3.116 11.896 32.821 1.00 89.12 180 ALA A N 1
ATOM 1403 C CA . ALA A 1 180 ? -3.510 13.299 32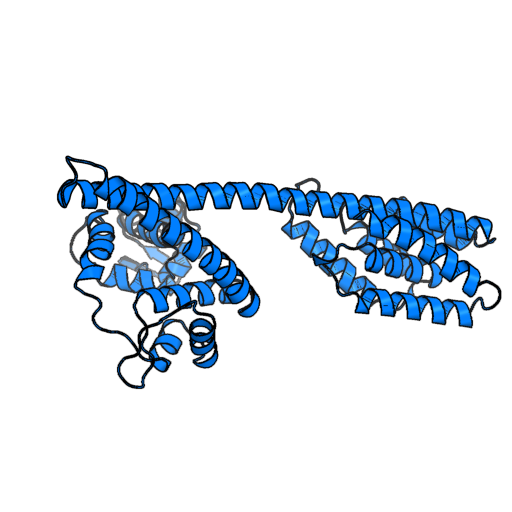.883 1.00 89.12 180 ALA A CA 1
ATOM 1404 C C . ALA A 1 180 ? -4.832 13.472 33.643 1.00 89.12 180 ALA A C 1
ATOM 1406 O O . ALA A 1 180 ? -4.913 14.317 34.538 1.00 89.12 180 ALA A O 1
ATOM 1407 N N . PHE A 1 181 ? -5.823 12.622 33.362 1.00 88.00 181 PHE A N 1
ATOM 1408 C CA . PHE A 1 181 ? -7.106 12.610 34.058 1.00 88.00 181 PHE A CA 1
ATOM 1409 C C . PHE A 1 181 ? -6.943 12.354 35.561 1.00 88.00 181 PHE A C 1
ATOM 1411 O O . PHE A 1 181 ? -7.481 13.102 36.376 1.00 88.00 181 PHE A O 1
ATOM 1418 N N . ILE A 1 182 ? -6.156 11.344 35.950 1.00 86.25 182 ILE A N 1
ATOM 1419 C CA . ILE A 1 182 ? -5.908 11.026 37.366 1.00 86.25 182 ILE A CA 1
ATOM 1420 C C . ILE A 1 182 ? -5.208 12.194 38.072 1.00 86.25 182 ILE A C 1
ATOM 1422 O O . ILE A 1 182 ? -5.568 12.533 39.200 1.00 86.25 182 ILE A O 1
ATOM 1426 N N . ARG A 1 183 ? -4.222 12.832 37.426 1.00 88.38 183 ARG A N 1
ATOM 1427 C CA . ARG A 1 183 ? -3.532 14.000 38.000 1.00 88.38 183 ARG A CA 1
ATOM 1428 C C . ARG A 1 183 ? -4.494 15.170 38.227 1.00 88.38 183 ARG A C 1
ATOM 1430 O O . ARG A 1 183 ? -4.440 15.764 39.300 1.00 88.38 183 ARG A O 1
ATOM 1437 N N . ASP A 1 184 ? -5.369 15.475 37.265 1.00 87.94 184 ASP A N 1
ATOM 1438 C CA . ASP A 1 184 ? -6.397 16.521 37.409 1.00 87.94 184 ASP A CA 1
ATOM 1439 C C . ASP A 1 184 ? -7.380 16.187 38.540 1.00 87.94 184 ASP A C 1
ATOM 1441 O O . ASP A 1 184 ? -7.640 17.017 39.411 1.00 87.94 184 ASP A O 1
ATOM 1445 N N . ALA A 1 185 ? -7.862 14.942 38.58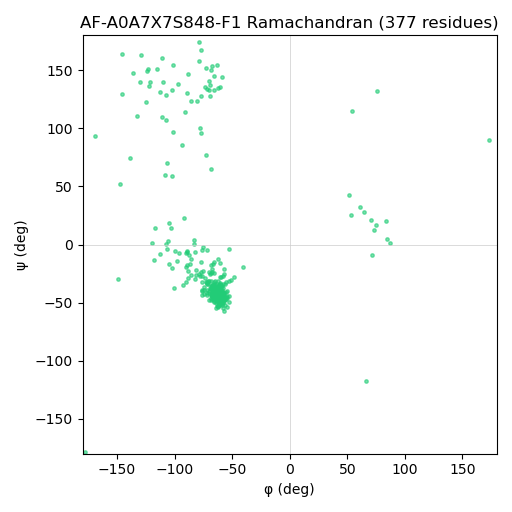1 1.00 86.69 185 ALA A N 1
ATOM 1446 C CA . ALA A 1 185 ? -8.806 14.471 39.588 1.00 86.69 185 ALA A CA 1
ATOM 1447 C C . ALA A 1 185 ? -8.253 14.589 41.017 1.00 86.69 185 ALA A C 1
ATOM 1449 O O . ALA A 1 185 ? -8.952 15.064 41.906 1.00 86.69 185 ALA A O 1
ATOM 1450 N N . VAL A 1 186 ? -6.990 14.205 41.239 1.00 85.50 186 VAL A N 1
ATOM 1451 C CA . VAL A 1 186 ? -6.344 14.266 42.565 1.00 85.50 186 VAL A CA 1
ATOM 1452 C C . VAL A 1 186 ? -6.111 15.706 43.034 1.00 85.50 186 VAL A C 1
ATOM 1454 O O . VAL A 1 186 ? -6.136 15.971 44.235 1.00 85.50 186 VAL A O 1
ATOM 1457 N N . LEU A 1 187 ? -5.875 16.641 42.111 1.00 88.12 187 LEU A N 1
ATOM 1458 C CA . LEU A 1 187 ? -5.635 18.051 42.433 1.00 88.12 187 LEU A CA 1
ATOM 1459 C C . LEU A 1 187 ? -6.928 18.866 42.580 1.00 88.12 187 LEU A C 1
ATOM 1461 O O . LEU A 1 187 ? -6.875 19.999 43.063 1.00 88.12 187 LEU A O 1
ATOM 1465 N N . SER A 1 188 ? -8.073 18.317 42.171 1.00 86.44 188 SER A N 1
ATOM 1466 C CA . SER A 1 188 ? -9.353 19.019 42.179 1.00 86.44 188 SER A CA 1
ATOM 1467 C C . SER A 1 188 ? -10.107 18.796 43.503 1.00 86.44 188 SER A C 1
ATOM 1469 O O . SER A 1 188 ? -10.526 17.673 43.787 1.00 86.44 188 SER A O 1
ATOM 1471 N N . PRO A 1 189 ? -10.315 19.845 44.325 1.00 80.94 189 PRO A N 1
ATOM 1472 C CA . PRO A 1 189 ? -10.907 19.704 45.659 1.00 80.94 189 PRO A CA 1
ATOM 1473 C C . PRO A 1 189 ? -12.385 19.272 45.655 1.00 80.94 189 PRO A C 1
ATOM 1475 O O . PRO A 1 189 ? -12.842 18.711 46.646 1.00 80.94 189 PRO A O 1
ATOM 1478 N N . ASP A 1 190 ? -13.105 19.477 44.546 1.00 83.81 190 ASP A N 1
ATOM 1479 C CA . ASP A 1 190 ? -14.528 19.133 44.385 1.00 83.81 190 ASP A CA 1
ATOM 1480 C C . ASP A 1 190 ? -14.746 17.847 43.556 1.00 83.81 190 ASP A C 1
ATOM 1482 O O . ASP A 1 190 ? -15.847 17.584 43.061 1.00 83.81 190 ASP A O 1
ATOM 1486 N N . PHE A 1 191 ? -13.700 17.042 43.337 1.00 84.19 191 PHE A N 1
ATOM 1487 C CA . PHE A 1 191 ? -13.824 15.820 42.546 1.00 84.19 191 PHE A CA 1
ATOM 1488 C C . PHE A 1 191 ? -14.654 14.758 43.281 1.00 84.19 191 PHE A C 1
ATOM 1490 O O . PHE A 1 191 ? -14.377 14.390 44.422 1.00 84.19 191 PHE A O 1
ATOM 1497 N N . THR A 1 192 ? -15.666 14.223 42.600 1.00 84.38 192 THR A N 1
ATOM 1498 C CA . THR A 1 192 ? -16.564 13.180 43.110 1.00 84.38 192 THR A CA 1
ATOM 1499 C C . THR A 1 192 ? -16.651 12.039 42.102 1.00 84.38 192 THR A C 1
ATOM 1501 O O . THR A 1 192 ? -16.322 12.209 40.930 1.00 84.38 192 THR A O 1
ATOM 1504 N N . ALA A 1 193 ? -17.134 10.869 42.525 1.00 79.31 193 ALA A N 1
ATOM 1505 C CA . ALA A 1 193 ? -17.318 9.736 41.614 1.00 79.31 193 ALA A CA 1
ATOM 1506 C C . ALA A 1 193 ? -18.281 10.058 40.453 1.00 79.31 193 ALA A C 1
ATOM 1508 O O . ALA A 1 193 ? -18.046 9.639 39.319 1.00 79.31 193 ALA A O 1
ATOM 1509 N N . THR A 1 194 ? -19.334 10.840 40.710 1.00 78.06 194 THR A N 1
ATOM 1510 C CA . THR A 1 194 ? -20.302 11.262 39.687 1.00 78.06 194 THR A CA 1
ATOM 1511 C C . THR A 1 194 ? -19.672 12.226 38.687 1.00 78.06 194 THR A C 1
ATOM 1513 O O . THR A 1 194 ? -19.746 11.978 37.488 1.00 78.06 194 THR A O 1
ATOM 1516 N N . THR A 1 195 ? -18.960 13.257 39.161 1.00 79.31 195 THR A N 1
ATOM 1517 C CA . THR A 1 195 ? -18.263 14.199 38.266 1.00 79.31 195 THR A CA 1
ATOM 1518 C C . THR A 1 195 ? -17.122 13.528 37.499 1.00 79.31 195 THR A C 1
ATOM 1520 O O . THR A 1 195 ? -16.867 13.872 36.349 1.00 79.31 195 THR A O 1
ATOM 1523 N N . GLY A 1 196 ? -16.464 12.529 38.093 1.00 77.62 196 GLY A N 1
ATOM 1524 C CA . GLY A 1 196 ? -15.480 11.691 37.412 1.00 77.62 196 GLY A CA 1
ATOM 1525 C C . GLY A 1 196 ? -16.083 10.870 36.272 1.00 77.62 196 GLY A C 1
ATOM 1526 O O . GLY A 1 196 ? -15.563 10.909 35.162 1.00 77.62 196 GLY A O 1
ATOM 1527 N N . THR A 1 197 ? -17.199 10.182 36.524 1.00 76.25 197 THR A N 1
ATOM 1528 C CA . THR A 1 197 ? -17.891 9.355 35.516 1.00 76.25 197 THR A CA 1
ATOM 1529 C C . THR A 1 197 ? -18.383 10.202 34.339 1.00 76.25 197 THR A C 1
ATOM 1531 O O . THR A 1 197 ? -18.181 9.838 33.184 1.00 76.25 197 THR A O 1
ATOM 1534 N N . GLU A 1 198 ? -18.965 11.372 34.615 1.00 75.12 198 GLU A N 1
ATOM 1535 C CA . GLU A 1 198 ? -19.387 12.323 33.578 1.00 75.12 198 GLU A CA 1
ATOM 1536 C C . GLU A 1 198 ? -18.208 12.807 32.725 1.00 75.12 198 GLU A C 1
ATOM 1538 O O . GLU A 1 198 ? -18.293 12.808 31.497 1.00 75.12 198 GLU A O 1
ATOM 1543 N N . LYS A 1 199 ? -17.085 13.180 33.357 1.00 80.19 199 LYS A N 1
ATOM 1544 C CA . LYS A 1 199 ? -15.877 13.601 32.635 1.00 80.19 199 LYS A CA 1
ATOM 1545 C C . LYS A 1 199 ? -15.309 12.482 31.755 1.00 80.19 199 LYS A C 1
ATOM 1547 O O . LYS A 1 199 ? -14.884 12.783 30.645 1.00 80.19 199 LYS A O 1
ATOM 1552 N N . ILE A 1 200 ? -15.315 11.229 32.221 1.00 75.44 200 ILE A N 1
ATOM 1553 C CA . ILE A 1 200 ? -14.861 10.068 31.434 1.00 75.44 200 ILE A CA 1
ATOM 1554 C C . ILE A 1 200 ? -15.728 9.912 30.182 1.00 75.44 200 ILE A C 1
ATOM 1556 O O . ILE A 1 200 ? -15.194 9.914 29.079 1.00 75.44 200 ILE A O 1
ATOM 1560 N N . HIS A 1 201 ? -17.057 9.897 30.330 1.00 73.88 201 HIS A N 1
ATOM 1561 C CA . HIS A 1 201 ? -17.964 9.773 29.185 1.00 73.88 201 HIS A CA 1
ATOM 1562 C C . HIS A 1 201 ? -17.781 10.887 28.147 1.00 73.88 201 HIS A C 1
ATOM 1564 O O . HIS A 1 201 ? -17.736 10.614 26.948 1.00 73.88 201 HIS A O 1
ATOM 1570 N N . VAL A 1 202 ? -17.650 12.142 28.593 1.00 75.06 202 VAL A N 1
ATOM 1571 C CA . VAL A 1 202 ? -17.401 13.274 27.684 1.00 75.06 202 VAL A CA 1
ATOM 1572 C C . VAL A 1 202 ? -16.030 13.149 27.011 1.00 75.06 202 VAL A C 1
ATOM 1574 O O . VAL A 1 202 ? -15.893 13.478 25.829 1.00 75.06 202 VAL A O 1
ATOM 1577 N N . SER A 1 203 ? -15.013 12.674 27.736 1.00 77.75 203 SER A N 1
ATOM 1578 C CA . SER A 1 203 ? -13.686 12.420 27.168 1.00 77.75 203 SER A CA 1
ATOM 1579 C C . SER A 1 203 ? -13.762 11.386 26.045 1.00 77.75 203 SER A C 1
ATOM 1581 O O . SER A 1 203 ? -13.360 11.690 24.924 1.00 77.75 203 SER A O 1
ATOM 1583 N N . ASP A 1 204 ? -14.372 10.226 26.299 1.00 77.44 204 ASP A N 1
ATOM 1584 C CA . ASP A 1 204 ? -14.489 9.137 25.323 1.00 77.44 204 ASP A CA 1
ATOM 1585 C C . ASP A 1 204 ? -15.213 9.597 24.045 1.00 77.44 204 ASP A C 1
ATOM 1587 O O . ASP A 1 204 ? -14.679 9.466 22.940 1.00 77.44 204 ASP A O 1
ATOM 1591 N N . GLU A 1 205 ? -16.380 10.246 24.182 1.00 75.81 205 GLU A N 1
ATOM 1592 C CA . GLU A 1 205 ? -17.159 10.743 23.036 1.00 75.81 205 GLU A CA 1
ATOM 1593 C C . GLU A 1 205 ? -16.354 11.746 22.187 1.00 75.81 205 GLU A C 1
ATOM 1595 O O . GLU A 1 205 ? -16.352 11.709 20.947 1.00 75.81 205 GLU A O 1
ATOM 1600 N N . THR A 1 206 ? -15.664 12.681 22.847 1.00 79.75 206 THR A N 1
ATOM 1601 C CA . THR A 1 206 ? -14.917 13.731 22.145 1.00 79.75 206 THR A CA 1
ATOM 1602 C C . THR A 1 206 ? -13.634 13.200 21.506 1.00 79.75 206 THR A C 1
ATOM 1604 O O . THR A 1 206 ? -13.302 13.619 20.387 1.00 79.75 206 THR A O 1
ATOM 1607 N N . LEU A 1 207 ? -12.946 12.254 22.151 1.00 83.19 207 LEU A N 1
ATOM 1608 C CA . LEU A 1 207 ? -11.747 11.601 21.628 1.00 83.19 207 LEU A CA 1
ATOM 1609 C C . LEU A 1 207 ? -12.056 10.727 20.413 1.00 83.19 207 LEU A C 1
ATOM 1611 O O . LEU A 1 207 ? -11.348 10.837 19.407 1.00 83.19 207 LEU A O 1
ATOM 1615 N N . ASP A 1 208 ? -13.141 9.955 20.430 1.00 79.69 208 ASP A N 1
ATOM 1616 C CA . ASP A 1 208 ? -13.568 9.156 19.276 1.00 79.69 208 ASP A CA 1
ATOM 1617 C C . ASP A 1 208 ? -13.773 10.033 18.037 1.00 79.69 208 ASP A C 1
ATOM 1619 O O . ASP A 1 208 ? -13.234 9.782 16.946 1.00 79.69 208 ASP A O 1
ATOM 1623 N N . ARG A 1 209 ? -14.486 11.151 18.211 1.00 75.75 209 ARG A N 1
ATOM 1624 C CA . ARG A 1 209 ? -14.712 12.115 17.132 1.00 75.75 209 ARG A CA 1
ATOM 1625 C C . ARG A 1 209 ? -13.415 12.786 16.681 1.00 75.75 209 ARG A C 1
ATOM 1627 O O . ARG A 1 209 ? -13.213 12.987 15.477 1.00 75.75 209 ARG A O 1
ATOM 1634 N N . PHE A 1 210 ? -12.525 13.123 17.612 1.00 85.75 210 PHE A N 1
ATOM 1635 C CA . PHE A 1 210 ? -11.215 13.697 17.310 1.00 85.75 210 PHE A CA 1
ATOM 1636 C C . PHE A 1 210 ? -10.350 12.741 16.478 1.00 85.75 210 PHE A C 1
ATOM 1638 O O . PHE A 1 210 ? -9.798 13.162 15.455 1.00 85.75 210 PHE A O 1
ATOM 1645 N N . ILE A 1 211 ? -10.275 11.461 16.858 1.00 86.00 211 ILE A N 1
ATOM 1646 C CA . ILE A 1 211 ? -9.502 10.428 16.155 1.00 86.00 211 ILE A CA 1
ATOM 1647 C C . ILE A 1 211 ? -9.989 10.298 14.711 1.00 86.00 211 ILE A C 1
ATOM 1649 O O . ILE A 1 211 ? -9.177 10.326 13.778 1.00 86.00 211 ILE A O 1
ATOM 1653 N N . VAL A 1 212 ? -11.307 10.238 14.494 1.00 82.00 212 VAL A N 1
ATOM 1654 C CA . VAL A 1 212 ? -11.900 10.179 13.147 1.00 82.00 212 VAL A CA 1
ATOM 1655 C C . VAL A 1 212 ? -11.499 11.396 12.306 1.00 82.00 212 VAL A C 1
ATOM 1657 O O . VAL A 1 212 ? -11.056 11.249 11.159 1.00 82.00 212 VAL A O 1
ATOM 1660 N N . LEU A 1 213 ? -11.613 12.605 12.863 1.00 77.75 213 LEU A N 1
ATOM 1661 C CA . LEU A 1 213 ? -11.285 13.846 12.157 1.00 77.75 213 LEU A CA 1
ATOM 1662 C C . LEU A 1 213 ? -9.792 13.951 11.827 1.00 77.75 213 LEU A C 1
ATOM 1664 O O . LEU A 1 213 ? -9.433 14.287 10.694 1.00 77.75 213 LEU A O 1
ATOM 1668 N N . LYS A 1 214 ? -8.914 13.630 12.782 1.00 89.62 214 LYS A N 1
ATOM 1669 C CA . LYS A 1 214 ? -7.462 13.662 12.577 1.00 89.62 214 LYS A CA 1
ATOM 1670 C C . LYS A 1 214 ? -7.008 12.618 11.577 1.00 89.62 214 LYS A C 1
ATOM 1672 O O . LYS A 1 214 ? -6.263 12.960 10.663 1.00 89.62 214 LYS A O 1
ATOM 1677 N N . ARG A 1 215 ? -7.522 11.390 11.657 1.00 85.19 215 ARG A N 1
ATOM 1678 C CA . ARG A 1 215 ? -7.223 10.344 10.672 1.00 85.19 215 ARG A CA 1
ATOM 1679 C C . ARG A 1 215 ? -7.616 10.773 9.261 1.00 85.19 215 ARG A C 1
ATOM 1681 O O . ARG A 1 215 ? -6.835 10.598 8.329 1.00 85.19 215 ARG A O 1
ATOM 1688 N N . LYS A 1 216 ? -8.788 11.396 9.094 1.00 77.31 216 LYS A N 1
ATOM 1689 C CA . LYS A 1 216 ? -9.216 11.957 7.802 1.00 77.31 216 LYS A CA 1
ATOM 1690 C C . LYS A 1 216 ? -8.262 13.050 7.306 1.00 77.31 216 LYS A C 1
ATOM 1692 O O . LYS A 1 216 ? -7.896 13.043 6.132 1.00 77.31 216 LYS A O 1
ATOM 1697 N N . ALA A 1 217 ? -7.858 13.972 8.180 1.00 79.31 217 ALA A N 1
ATOM 1698 C CA . ALA A 1 217 ? -6.923 15.042 7.836 1.00 79.31 217 ALA A CA 1
ATOM 1699 C C . ALA A 1 217 ? -5.543 14.494 7.434 1.00 79.31 217 ALA A C 1
ATOM 1701 O O . ALA A 1 217 ? -5.003 14.899 6.406 1.00 79.31 217 ALA A O 1
ATOM 1702 N N . TYR A 1 218 ? -5.010 13.530 8.187 1.00 87.31 218 TYR A N 1
ATOM 1703 C CA . TYR A 1 218 ? -3.726 12.894 7.900 1.00 87.31 218 TYR A CA 1
ATOM 1704 C C . TYR A 1 218 ? -3.756 12.077 6.612 1.00 87.31 218 TYR A C 1
ATOM 1706 O O . TYR A 1 218 ? -2.865 12.239 5.787 1.00 87.31 218 TYR A O 1
ATOM 1714 N N . ASN A 1 219 ? -4.807 11.289 6.368 1.00 78.88 219 ASN A N 1
ATOM 1715 C CA . ASN A 1 219 ? -4.955 10.566 5.102 1.00 78.88 219 ASN A CA 1
ATOM 1716 C C . ASN A 1 219 ? -4.950 11.516 3.897 1.00 78.88 219 ASN A C 1
ATOM 1718 O O . ASN A 1 219 ? -4.366 11.195 2.867 1.00 78.88 219 ASN A O 1
ATOM 1722 N N . ARG A 1 220 ? -5.565 12.700 4.022 1.00 76.38 220 ARG A N 1
ATOM 1723 C CA . ARG A 1 220 ? -5.520 13.722 2.970 1.00 76.38 220 ARG A CA 1
ATOM 1724 C C . ARG A 1 220 ? -4.117 14.309 2.804 1.00 76.38 220 ARG A C 1
ATOM 1726 O O . ARG A 1 220 ? -3.659 14.443 1.674 1.00 76.38 220 ARG A O 1
ATOM 1733 N N . ALA A 1 221 ? -3.453 14.661 3.904 1.00 79.50 221 ALA A N 1
ATOM 1734 C CA . ALA A 1 221 ? -2.122 15.262 3.877 1.00 79.50 221 ALA A CA 1
ATOM 1735 C C . ALA A 1 221 ? -1.073 14.296 3.303 1.00 79.50 221 ALA A C 1
ATOM 1737 O O . ALA A 1 221 ? -0.439 14.609 2.299 1.00 79.50 221 ALA A O 1
ATOM 1738 N N . PHE A 1 222 ? -0.957 13.095 3.871 1.00 80.69 222 PHE A N 1
ATOM 1739 C CA . PHE A 1 222 ? -0.009 12.079 3.413 1.00 80.69 222 PHE A CA 1
ATOM 1740 C C . PHE A 1 222 ? -0.382 11.517 2.036 1.00 80.69 222 PHE A C 1
ATOM 1742 O O . PHE A 1 222 ? 0.494 11.295 1.210 1.00 80.69 222 PHE A O 1
ATOM 1749 N N . GLY A 1 223 ? -1.677 11.365 1.730 1.00 74.62 223 GLY A N 1
ATOM 1750 C CA . GLY A 1 223 ? -2.123 10.999 0.383 1.00 74.62 223 GLY A CA 1
ATOM 1751 C C . GLY A 1 223 ? -1.680 12.013 -0.676 1.00 74.62 223 GLY A C 1
ATOM 1752 O O . GLY A 1 223 ? -1.224 11.619 -1.744 1.00 74.62 223 GLY A O 1
ATOM 1753 N N . SER A 1 224 ? -1.735 13.312 -0.365 1.00 73.31 224 SER A N 1
ATOM 1754 C CA . SER A 1 224 ? -1.265 14.362 -1.281 1.00 73.31 224 SER A CA 1
ATOM 1755 C C . SER A 1 224 ? 0.256 14.326 -1.466 1.00 73.31 224 SER A C 1
ATOM 1757 O O . SER A 1 224 ? 0.727 14.511 -2.582 1.00 73.31 224 SER A O 1
ATOM 1759 N N . GLN A 1 225 ? 1.017 14.022 -0.408 1.00 79.44 225 GLN A N 1
ATOM 1760 C CA . GLN A 1 225 ? 2.476 13.854 -0.495 1.00 79.44 225 GLN A CA 1
ATOM 1761 C C . GLN A 1 225 ? 2.871 12.698 -1.423 1.00 79.44 225 GLN A C 1
ATOM 1763 O O . GLN A 1 225 ? 3.821 12.828 -2.186 1.00 79.44 225 GLN A O 1
ATOM 1768 N N . TYR A 1 226 ? 2.124 11.589 -1.421 1.00 76.00 226 TYR A N 1
ATOM 1769 C CA . TYR A 1 226 ? 2.363 10.496 -2.371 1.00 76.00 226 TYR A CA 1
ATOM 1770 C C . TYR A 1 226 ? 2.095 10.896 -3.819 1.00 76.00 226 TYR A C 1
ATOM 1772 O O . TYR A 1 226 ? 2.839 10.507 -4.715 1.00 76.00 226 TYR A O 1
ATOM 1780 N N . VAL A 1 227 ? 1.039 11.673 -4.061 1.00 75.25 227 VAL A N 1
ATOM 1781 C CA . VAL A 1 227 ? 0.762 12.201 -5.402 1.00 75.25 227 VAL A CA 1
ATOM 1782 C C . VAL A 1 227 ? 1.890 13.136 -5.846 1.00 75.25 227 VAL A C 1
ATOM 1784 O O . VAL A 1 227 ? 2.363 13.028 -6.973 1.00 75.25 227 VAL A O 1
ATOM 1787 N N . GLU A 1 228 ? 2.378 13.999 -4.954 1.00 79.31 228 GLU A N 1
ATOM 1788 C CA . GLU A 1 228 ? 3.530 14.864 -5.225 1.00 79.31 228 GLU A CA 1
ATOM 1789 C C . GLU A 1 228 ? 4.806 14.062 -5.526 1.00 79.31 228 GLU A C 1
ATOM 1791 O O . GLU A 1 228 ? 5.521 14.384 -6.471 1.00 79.31 228 GLU A O 1
ATOM 1796 N N . LEU A 1 229 ? 5.064 12.985 -4.780 1.00 82.75 229 LEU A N 1
ATOM 1797 C CA . LEU A 1 229 ? 6.183 12.075 -5.030 1.00 82.75 229 LEU A CA 1
ATOM 1798 C C . LEU A 1 229 ? 6.107 11.450 -6.432 1.00 82.75 229 LEU A C 1
ATOM 1800 O O . LEU A 1 229 ? 7.117 11.381 -7.127 1.00 82.75 229 LEU A O 1
ATOM 1804 N N . LEU A 1 230 ? 4.911 11.050 -6.879 1.00 80.00 230 LEU A N 1
ATOM 1805 C CA . LEU A 1 230 ? 4.710 10.557 -8.244 1.00 80.00 230 LEU A CA 1
ATOM 1806 C C . LEU A 1 230 ? 4.971 11.649 -9.291 1.00 80.00 230 LEU A C 1
ATOM 1808 O O . LEU A 1 230 ? 5.625 11.367 -10.290 1.00 80.00 230 LEU A O 1
ATOM 1812 N N . TYR A 1 231 ? 4.543 12.895 -9.061 1.00 79.62 231 TYR A N 1
ATOM 1813 C CA . TYR A 1 231 ? 4.879 14.019 -9.950 1.00 79.62 231 TYR A CA 1
ATOM 1814 C C . TYR A 1 231 ? 6.386 14.248 -10.058 1.00 79.62 231 TYR A C 1
ATOM 1816 O O . TYR A 1 231 ? 6.917 14.287 -11.167 1.00 79.62 231 TYR A O 1
ATOM 1824 N N . ARG A 1 232 ? 7.089 14.299 -8.922 1.00 84.38 232 ARG A N 1
ATOM 1825 C CA . ARG A 1 232 ? 8.551 14.436 -8.902 1.00 84.38 232 ARG A CA 1
ATOM 1826 C C . ARG A 1 232 ? 9.236 13.280 -9.624 1.00 84.38 232 ARG A C 1
ATOM 1828 O O . ARG A 1 232 ? 10.186 13.510 -10.366 1.00 84.38 232 ARG A O 1
ATOM 1835 N N . PHE A 1 233 ? 8.737 12.056 -9.456 1.00 85.81 233 PHE A N 1
ATOM 1836 C CA . PHE A 1 233 ? 9.231 10.890 -10.182 1.00 85.81 233 PHE A CA 1
ATOM 1837 C C . PHE A 1 233 ? 9.061 11.044 -11.702 1.00 85.81 233 PHE A C 1
ATOM 1839 O O . PHE A 1 233 ? 10.010 10.786 -12.442 1.00 85.81 233 PHE A O 1
ATOM 1846 N N . SER A 1 234 ? 7.910 11.533 -12.182 1.00 83.00 234 SER A N 1
ATOM 1847 C CA . SER A 1 234 ? 7.719 11.839 -13.612 1.00 83.00 234 SER A CA 1
ATOM 1848 C C . SER A 1 234 ? 8.745 12.826 -14.134 1.00 83.00 234 SER A C 1
ATOM 1850 O O . SER A 1 234 ? 9.316 12.626 -15.206 1.00 83.00 234 SER A O 1
ATOM 1852 N N . ASP A 1 235 ? 8.945 13.910 -13.386 1.00 84.69 235 ASP A N 1
ATOM 1853 C CA . ASP A 1 235 ? 9.859 14.967 -13.782 1.00 84.69 235 ASP A CA 1
ATOM 1854 C C . ASP A 1 235 ? 11.283 14.417 -13.819 1.00 84.69 235 ASP A C 1
ATOM 1856 O O . ASP A 1 235 ? 11.988 14.605 -14.809 1.00 84.69 235 ASP A O 1
ATOM 1860 N N . ALA A 1 236 ? 11.693 13.665 -12.797 1.00 88.06 236 ALA A N 1
ATOM 1861 C CA . ALA A 1 236 ? 12.995 13.015 -12.755 1.00 88.06 236 ALA A CA 1
ATOM 1862 C C . ALA A 1 236 ? 13.215 12.070 -13.947 1.00 88.06 236 ALA A C 1
ATOM 1864 O O . ALA A 1 236 ? 14.287 12.115 -14.552 1.00 88.06 236 ALA A O 1
ATOM 1865 N N . LEU A 1 237 ? 12.209 11.274 -14.331 1.00 87.88 237 LEU A N 1
ATOM 1866 C CA . LEU A 1 237 ? 12.276 10.418 -15.518 1.00 87.88 237 LEU A CA 1
ATOM 1867 C C . LEU A 1 237 ? 12.495 11.233 -16.795 1.00 87.88 237 LEU A C 1
ATOM 1869 O O . LEU A 1 237 ? 13.424 10.953 -17.553 1.00 87.88 237 LEU A O 1
ATOM 1873 N N . LEU A 1 238 ? 11.679 12.265 -17.017 1.00 86.81 238 LEU A N 1
ATOM 1874 C CA . LEU A 1 238 ? 11.767 13.108 -18.210 1.00 86.81 238 LEU A CA 1
ATOM 1875 C C . LEU A 1 238 ? 13.145 13.774 -18.332 1.00 86.81 238 LEU A C 1
ATOM 1877 O O . LEU A 1 238 ? 13.760 13.758 -19.403 1.00 86.81 238 LEU A O 1
ATOM 1881 N N . HIS A 1 239 ? 13.648 14.329 -17.228 1.00 89.38 239 HIS A N 1
ATOM 1882 C CA . HIS A 1 239 ? 14.955 14.977 -17.192 1.00 89.38 239 HIS A CA 1
ATOM 1883 C C . HIS A 1 239 ? 16.087 13.970 -17.408 1.00 89.38 239 HIS A C 1
ATOM 1885 O O . HIS A 1 239 ? 16.981 14.236 -18.210 1.00 89.38 239 HIS A O 1
ATOM 1891 N N . ALA A 1 240 ? 16.035 12.804 -16.758 1.00 91.75 240 ALA A N 1
ATOM 1892 C CA . ALA A 1 240 ? 17.056 11.774 -16.907 1.00 91.75 240 ALA A CA 1
ATOM 1893 C C . ALA A 1 240 ? 17.148 11.266 -18.350 1.00 91.75 240 ALA A C 1
ATOM 1895 O O . ALA A 1 240 ? 18.246 11.175 -18.892 1.00 91.75 240 ALA A O 1
ATOM 1896 N N . ILE A 1 241 ? 16.017 10.992 -19.008 1.00 92.06 241 ILE A N 1
ATOM 1897 C CA . ILE A 1 241 ? 16.032 10.563 -20.413 1.00 92.06 241 ILE A CA 1
ATOM 1898 C C . ILE A 1 241 ? 16.543 11.676 -21.329 1.00 92.06 241 ILE A C 1
ATOM 1900 O O . ILE A 1 241 ? 17.306 11.397 -22.251 1.00 92.06 241 ILE A O 1
ATOM 1904 N N . THR A 1 242 ? 16.190 12.934 -21.061 1.00 92.38 242 THR A N 1
ATOM 1905 C CA . THR A 1 242 ? 16.703 14.079 -21.829 1.00 92.38 242 THR A CA 1
ATOM 1906 C C . THR A 1 242 ? 18.228 14.197 -21.706 1.00 92.38 242 THR A C 1
ATOM 1908 O O . THR A 1 242 ? 18.925 14.357 -22.709 1.00 92.38 242 THR A O 1
ATOM 1911 N N . GLU A 1 243 ? 18.771 14.054 -20.495 1.00 94.12 243 GLU A N 1
ATOM 1912 C CA . GLU A 1 243 ? 20.219 14.070 -20.254 1.00 94.12 243 GLU A CA 1
ATOM 1913 C C . GLU A 1 243 ? 20.922 12.858 -20.881 1.00 94.12 243 GLU A C 1
ATOM 1915 O O . GLU A 1 243 ? 21.957 13.021 -21.530 1.00 94.12 243 GLU A O 1
ATOM 1920 N N . ILE A 1 244 ? 20.351 11.654 -20.758 1.00 95.31 244 ILE A N 1
ATOM 1921 C CA . ILE A 1 244 ? 20.893 10.440 -21.385 1.00 95.31 244 ILE A CA 1
ATOM 1922 C C . ILE A 1 244 ? 20.885 10.573 -22.912 1.00 95.31 244 ILE A C 1
ATOM 1924 O O . ILE A 1 244 ? 21.884 10.238 -23.544 1.00 95.31 244 ILE A O 1
ATOM 1928 N N . SER A 1 245 ? 19.815 11.113 -23.503 1.00 94.88 245 SER A N 1
ATOM 1929 C CA . SER A 1 245 ? 19.722 11.386 -24.942 1.00 94.88 245 SER A CA 1
ATOM 1930 C C . SER A 1 245 ? 20.882 12.264 -25.417 1.00 94.88 245 SER A C 1
ATOM 1932 O O . SER A 1 245 ? 21.559 11.924 -26.385 1.00 94.88 245 SER A O 1
ATOM 1934 N N . TYR A 1 246 ? 21.176 13.348 -24.695 1.00 93.88 246 TYR A N 1
ATOM 1935 C CA . TYR A 1 246 ? 22.304 14.231 -25.004 1.00 93.88 246 TYR A CA 1
ATOM 1936 C C . TYR A 1 246 ? 23.668 13.544 -24.827 1.00 93.88 246 TYR A C 1
ATOM 1938 O O . TYR A 1 246 ? 24.600 13.758 -25.607 1.00 93.88 246 TYR A O 1
ATOM 1946 N N . VAL A 1 247 ? 23.806 12.703 -23.798 1.00 94.38 247 VAL A N 1
ATOM 1947 C CA . VAL A 1 247 ? 25.024 11.922 -23.549 1.00 94.38 247 VAL A CA 1
ATOM 1948 C C . VAL A 1 247 ? 25.313 10.964 -24.701 1.00 94.38 247 VAL A C 1
ATOM 1950 O O . VAL A 1 247 ? 26.458 10.901 -25.149 1.00 94.38 247 VAL A O 1
ATOM 1953 N N . ILE A 1 248 ? 24.310 10.221 -25.172 1.00 94.69 248 ILE A N 1
ATOM 1954 C CA . ILE A 1 248 ? 24.513 9.224 -26.226 1.00 94.69 248 ILE A CA 1
ATOM 1955 C C . ILE A 1 248 ? 24.658 9.873 -27.609 1.00 94.69 248 ILE A C 1
ATOM 1957 O O . ILE A 1 248 ? 25.464 9.393 -28.405 1.00 94.69 248 ILE A O 1
ATOM 1961 N N . GLU A 1 249 ? 23.995 11.007 -27.864 1.00 95.44 249 GLU A N 1
ATOM 1962 C CA . GLU A 1 249 ? 24.210 11.831 -29.065 1.00 95.44 249 GLU A CA 1
ATOM 1963 C C . GLU A 1 249 ? 25.681 12.261 -29.176 1.00 95.44 249 GLU A C 1
ATOM 1965 O O . GLU A 1 249 ? 26.330 12.035 -30.195 1.00 95.44 249 GLU A O 1
ATOM 1970 N N . LYS A 1 250 ? 26.273 12.756 -28.078 1.00 94.44 250 LYS A N 1
ATOM 1971 C CA . LYS A 1 250 ? 27.709 13.089 -28.003 1.00 94.44 250 LYS A CA 1
ATOM 1972 C C . LYS A 1 250 ? 28.658 11.907 -28.200 1.00 94.44 250 LYS A C 1
ATOM 1974 O O . LYS A 1 250 ? 29.864 12.114 -28.322 1.00 94.44 250 LYS A O 1
ATOM 1979 N N . MET A 1 251 ? 28.144 10.684 -28.158 1.00 94.06 251 MET A N 1
ATOM 1980 C CA . MET A 1 251 ? 28.896 9.454 -28.394 1.00 94.06 251 MET A CA 1
ATOM 1981 C C . MET A 1 251 ? 28.596 8.856 -29.777 1.00 94.06 251 MET A C 1
ATOM 1983 O O . MET A 1 251 ? 28.874 7.673 -29.995 1.00 94.06 251 MET A O 1
ATOM 1987 N N . ASP A 1 252 ? 28.051 9.658 -30.697 1.00 94.19 252 ASP A N 1
ATOM 1988 C CA . ASP A 1 252 ? 27.691 9.308 -32.077 1.00 94.19 252 ASP A CA 1
ATOM 1989 C C . ASP A 1 252 ? 26.580 8.247 -32.189 1.00 94.19 252 ASP A C 1
ATOM 1991 O O . ASP A 1 252 ? 26.533 7.479 -33.151 1.00 94.19 252 ASP A O 1
ATOM 1995 N N . LEU A 1 253 ? 25.684 8.173 -31.200 1.00 94.81 253 LEU A N 1
ATOM 1996 C CA . LEU A 1 253 ? 24.518 7.278 -31.190 1.00 94.81 253 LEU A CA 1
ATOM 1997 C C . LEU A 1 253 ? 23.244 8.060 -31.531 1.00 94.81 253 LEU A C 1
ATOM 1999 O O . LEU A 1 253 ? 22.317 8.174 -30.729 1.00 94.81 253 LEU A O 1
ATOM 2003 N N . ASN A 1 254 ? 23.248 8.665 -32.721 1.00 94.94 254 ASN A N 1
ATOM 2004 C CA . ASN A 1 254 ? 22.252 9.658 -33.132 1.00 94.94 254 ASN A CA 1
ATOM 2005 C C . ASN A 1 254 ? 20.843 9.074 -33.297 1.00 94.94 254 ASN A C 1
ATOM 2007 O O . ASN A 1 254 ? 19.869 9.745 -32.962 1.00 94.94 254 ASN A O 1
ATOM 2011 N N . GLU A 1 255 ? 20.717 7.837 -33.786 1.00 95.56 255 GLU A N 1
ATOM 2012 C CA . GLU A 1 255 ? 19.400 7.211 -33.947 1.00 95.56 255 GLU A CA 1
ATOM 2013 C C . GLU A 1 255 ? 18.786 6.876 -32.586 1.00 95.56 255 GLU A C 1
ATOM 2015 O O . GLU A 1 255 ? 17.617 7.156 -32.344 1.00 95.56 255 GLU A O 1
ATOM 2020 N N . GLU A 1 256 ? 19.570 6.364 -31.638 1.00 95.75 256 GLU A N 1
ATOM 2021 C CA . GLU A 1 256 ? 19.056 6.079 -30.298 1.00 95.75 256 GLU A CA 1
ATOM 2022 C C . GLU A 1 256 ? 18.769 7.349 -29.501 1.00 95.75 256 GLU A C 1
ATOM 2024 O O . GLU A 1 256 ? 17.784 7.384 -28.764 1.00 95.75 256 GLU A O 1
ATOM 2029 N N . ALA A 1 257 ? 19.566 8.407 -29.688 1.00 95.62 257 ALA A N 1
ATOM 2030 C CA . ALA A 1 257 ? 19.258 9.734 -29.157 1.00 95.62 257 ALA A CA 1
ATOM 2031 C C . ALA A 1 257 ? 17.917 10.245 -29.703 1.00 95.62 257 ALA A C 1
ATOM 2033 O O . ALA A 1 257 ? 17.044 10.649 -28.937 1.00 95.62 257 ALA A O 1
ATOM 2034 N N . ARG A 1 258 ? 17.712 10.158 -31.023 1.00 95.62 258 ARG A N 1
ATOM 2035 C CA . ARG A 1 258 ? 16.450 10.532 -31.673 1.00 95.62 258 ARG A CA 1
ATOM 2036 C C . ARG A 1 258 ? 15.272 9.737 -31.102 1.00 95.62 258 ARG A C 1
ATOM 2038 O O . ARG A 1 258 ? 14.257 10.338 -30.764 1.00 95.62 258 ARG A O 1
ATOM 2045 N N . LEU A 1 259 ? 15.395 8.416 -30.962 1.00 95.50 259 LEU A N 1
ATOM 2046 C CA . LEU A 1 259 ? 14.335 7.559 -30.418 1.00 95.50 259 LEU A CA 1
ATOM 2047 C C . LEU A 1 259 ? 14.005 7.887 -28.950 1.00 95.50 259 LEU A C 1
ATOM 2049 O O . LEU A 1 259 ? 12.830 7.931 -28.589 1.00 95.50 259 LEU A O 1
ATOM 2053 N N . LEU A 1 260 ? 15.006 8.183 -28.111 1.00 93.19 260 LEU A N 1
ATOM 2054 C CA . LEU A 1 260 ? 14.770 8.649 -26.737 1.00 93.19 260 LEU A CA 1
ATOM 2055 C C . LEU A 1 260 ? 14.101 10.028 -26.695 1.00 93.19 260 LEU A C 1
ATOM 2057 O O . LEU A 1 260 ? 13.222 10.250 -25.865 1.00 93.19 260 LEU A O 1
ATOM 2061 N N . ALA A 1 261 ? 14.470 10.942 -27.593 1.00 90.25 261 ALA A N 1
ATOM 2062 C CA . ALA A 1 261 ? 13.818 12.245 -27.701 1.00 90.25 261 ALA A CA 1
ATOM 2063 C C . ALA A 1 261 ? 12.346 12.123 -28.141 1.00 90.25 261 ALA A C 1
ATOM 2065 O O . ALA A 1 261 ? 11.485 12.842 -27.637 1.00 90.25 261 ALA A O 1
ATOM 2066 N N . LEU A 1 262 ? 12.024 11.182 -29.033 1.00 90.00 262 LEU A N 1
ATOM 2067 C CA . LEU A 1 262 ? 10.632 10.877 -29.385 1.00 90.00 262 LEU A CA 1
ATOM 2068 C C . LEU A 1 262 ? 9.875 10.281 -28.189 1.00 90.00 262 LEU A C 1
ATOM 2070 O O . LEU A 1 262 ? 8.747 10.690 -27.916 1.00 90.00 262 LEU A O 1
ATOM 2074 N N . ALA A 1 263 ? 10.516 9.409 -27.403 1.00 85.31 263 ALA A N 1
ATOM 2075 C CA . ALA A 1 263 ? 9.936 8.857 -26.177 1.00 85.31 263 ALA A CA 1
ATOM 2076 C C . ALA A 1 263 ? 9.578 9.938 -25.137 1.00 85.31 263 ALA A C 1
ATOM 2078 O O . ALA A 1 263 ? 8.496 9.896 -24.536 1.00 85.31 263 ALA A O 1
ATOM 2079 N N . THR A 1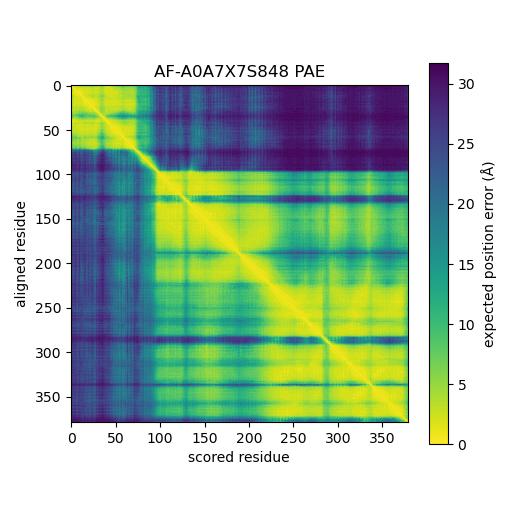 264 ? 10.445 10.940 -24.942 1.00 81.62 264 THR A N 1
ATOM 2080 C CA . THR A 1 264 ? 10.180 12.063 -24.022 1.00 81.62 264 THR A CA 1
ATOM 2081 C C . THR A 1 264 ? 9.088 12.994 -24.529 1.00 81.62 264 THR A C 1
ATOM 2083 O O . THR A 1 264 ? 8.316 13.524 -23.729 1.00 81.62 264 THR A O 1
ATOM 2086 N N . GLN A 1 265 ? 8.948 13.145 -25.844 1.00 83.94 265 GLN A N 1
ATOM 2087 C CA . GLN A 1 265 ? 7.894 13.958 -26.459 1.00 83.94 265 GLN A CA 1
ATOM 2088 C C . GLN A 1 265 ? 6.555 13.210 -26.541 1.00 83.94 265 GLN A C 1
ATOM 2090 O O . GLN A 1 265 ? 5.499 13.826 -26.425 1.00 83.94 265 GLN A O 1
ATOM 2095 N N . GLY A 1 266 ? 6.587 11.875 -26.588 1.00 79.81 266 GLY A N 1
ATOM 2096 C CA . GLY A 1 266 ? 5.401 11.027 -26.741 1.00 79.81 266 GLY A CA 1
ATOM 2097 C C . GLY A 1 266 ? 4.986 10.877 -28.197 1.00 79.81 266 GLY A C 1
ATOM 2098 O O . GLY A 1 266 ? 3.836 10.555 -28.479 1.00 79.81 266 GLY A O 1
ATOM 2099 N N . GLU A 1 267 ? 5.925 11.138 -29.098 1.00 87.00 267 GLU A N 1
ATOM 2100 C CA . GLU A 1 267 ? 5.744 11.039 -30.534 1.00 87.00 267 GLU A CA 1
ATOM 2101 C C . GLU A 1 267 ? 6.060 9.609 -30.996 1.00 87.00 267 GLU A C 1
ATOM 2103 O O . GLU A 1 267 ? 6.935 8.954 -30.417 1.00 87.00 267 GLU A O 1
ATOM 2108 N N . PRO A 1 268 ? 5.371 9.104 -32.032 1.00 89.75 268 PRO A N 1
ATOM 2109 C CA . PRO A 1 268 ? 5.596 7.758 -32.533 1.00 89.75 268 PRO A CA 1
ATOM 2110 C C . PRO A 1 268 ? 6.996 7.626 -33.137 1.00 89.75 268 PRO A C 1
ATOM 2112 O O . PRO A 1 268 ? 7.436 8.435 -33.957 1.00 89.75 268 PRO A O 1
ATOM 2115 N N . THR A 1 269 ? 7.681 6.555 -32.760 1.00 92.75 269 THR A N 1
ATOM 2116 C CA . THR A 1 269 ? 9.005 6.190 -33.269 1.00 92.75 269 THR A CA 1
ATOM 2117 C C . THR A 1 269 ? 8.935 5.469 -34.610 1.00 92.75 269 THR A C 1
ATOM 2119 O O . THR A 1 269 ? 9.910 5.474 -35.361 1.00 92.75 269 THR A O 1
ATOM 2122 N N . GLY A 1 270 ? 7.780 4.870 -34.928 1.00 91.38 270 GLY A N 1
ATOM 2123 C CA . GLY A 1 270 ? 7.605 3.997 -36.090 1.00 91.38 270 GLY A CA 1
ATOM 2124 C C . GLY A 1 270 ? 7.963 2.533 -35.812 1.00 91.38 270 GLY A C 1
ATOM 2125 O O . GLY A 1 270 ? 7.848 1.702 -36.712 1.00 91.38 270 GLY A O 1
ATOM 2126 N N . LEU A 1 271 ? 8.358 2.209 -34.577 1.00 93.75 271 LEU A N 1
ATOM 2127 C CA . LEU A 1 271 ? 8.590 0.855 -34.085 1.00 93.75 271 LEU A CA 1
ATOM 2128 C C . LEU A 1 271 ? 7.451 0.489 -33.127 1.00 93.75 271 LEU A C 1
ATOM 2130 O O . LEU A 1 271 ? 7.388 1.004 -32.014 1.00 93.75 271 LEU A O 1
ATOM 2134 N N . LEU A 1 272 ? 6.547 -0.396 -33.561 1.00 92.81 272 LEU A N 1
ATOM 2135 C CA . LEU A 1 272 ? 5.289 -0.699 -32.860 1.00 92.81 272 LEU A CA 1
ATOM 2136 C C . LEU A 1 272 ? 5.500 -1.078 -31.381 1.00 92.81 272 LEU A C 1
ATOM 2138 O O . LEU A 1 272 ? 4.863 -0.512 -30.493 1.00 92.81 272 LEU A O 1
ATOM 2142 N N . ASP A 1 273 ? 6.420 -2.005 -31.127 1.00 92.50 273 ASP A N 1
ATOM 2143 C CA . ASP A 1 273 ? 6.694 -2.539 -29.790 1.00 92.50 273 ASP A CA 1
ATOM 2144 C C . ASP A 1 273 ? 7.447 -1.529 -28.899 1.00 92.50 273 ASP A C 1
ATOM 2146 O O . ASP A 1 273 ? 7.260 -1.485 -27.678 1.00 92.50 273 ASP A O 1
ATOM 2150 N N . LEU A 1 274 ? 8.253 -0.644 -29.500 1.00 93.81 274 LEU A N 1
ATOM 2151 C CA . LEU A 1 274 ? 8.870 0.476 -28.785 1.00 93.81 274 LEU A CA 1
ATOM 2152 C C . LEU A 1 274 ? 7.834 1.551 -28.433 1.00 93.81 274 LEU A C 1
ATOM 2154 O O . LEU A 1 274 ? 7.838 2.050 -27.309 1.00 93.81 274 LEU A O 1
ATOM 2158 N N . ASP A 1 275 ? 6.924 1.877 -29.352 1.00 93.12 275 ASP A N 1
ATOM 2159 C CA . ASP A 1 275 ? 5.831 2.827 -29.122 1.00 93.12 275 ASP A CA 1
ATOM 2160 C C . ASP A 1 275 ? 4.900 2.337 -28.002 1.00 93.12 275 ASP A C 1
ATOM 2162 O O . ASP A 1 275 ? 4.433 3.120 -27.169 1.00 93.12 275 ASP A O 1
ATOM 2166 N N . GLU A 1 276 ? 4.678 1.023 -27.915 1.00 91.44 276 GLU A N 1
ATOM 2167 C CA . GLU A 1 276 ? 4.007 0.402 -26.775 1.00 91.44 276 GLU A CA 1
ATOM 2168 C C . GLU A 1 276 ? 4.786 0.562 -25.468 1.00 91.44 276 GLU A C 1
ATOM 2170 O O . GLU A 1 276 ? 4.210 0.998 -24.464 1.00 91.44 276 GLU A O 1
ATOM 2175 N N . CYS A 1 277 ? 6.094 0.303 -25.477 1.00 91.00 277 CYS A N 1
ATOM 2176 C CA . CYS A 1 277 ? 6.940 0.529 -24.309 1.00 91.00 277 CYS A CA 1
ATOM 2177 C C . CYS A 1 277 ? 6.893 1.986 -23.824 1.00 91.00 277 CYS A C 1
ATOM 2179 O O . CYS A 1 277 ? 6.740 2.235 -22.625 1.00 91.00 277 CYS A O 1
ATOM 2181 N N . ILE A 1 278 ? 6.972 2.952 -24.741 1.00 89.75 278 ILE A N 1
ATOM 2182 C CA . ILE A 1 278 ? 6.906 4.389 -24.441 1.00 89.75 278 ILE A CA 1
ATOM 2183 C C . ILE A 1 278 ? 5.556 4.750 -23.816 1.00 89.75 278 ILE A C 1
ATOM 2185 O O . ILE A 1 278 ? 5.502 5.513 -22.850 1.00 89.75 278 ILE A O 1
ATOM 2189 N N . ARG A 1 279 ? 4.458 4.169 -24.310 1.00 88.25 279 ARG A N 1
ATOM 2190 C CA . ARG A 1 279 ? 3.120 4.385 -23.747 1.00 88.25 279 ARG A CA 1
ATOM 2191 C C . ARG A 1 279 ? 3.055 3.964 -22.282 1.00 88.25 279 ARG A C 1
ATOM 2193 O O . ARG A 1 279 ? 2.620 4.755 -21.445 1.00 88.25 279 ARG A O 1
ATOM 2200 N N . PHE A 1 280 ? 3.521 2.756 -21.953 1.00 87.06 280 PHE A N 1
ATOM 2201 C CA . PHE A 1 280 ? 3.576 2.289 -20.564 1.00 87.06 280 PHE A CA 1
ATOM 2202 C C . PHE A 1 280 ? 4.470 3.186 -19.704 1.00 87.06 280 PHE A C 1
ATOM 2204 O O . PHE A 1 280 ? 4.032 3.627 -18.642 1.00 87.06 280 PHE A O 1
ATOM 2211 N N . TYR A 1 281 ? 5.656 3.534 -20.209 1.00 84.81 281 TYR A N 1
ATOM 2212 C CA . TYR A 1 281 ? 6.619 4.407 -19.535 1.00 84.81 281 TYR A CA 1
ATOM 2213 C C . TYR A 1 281 ? 6.052 5.799 -19.199 1.00 84.81 281 TYR A C 1
ATOM 2215 O O . TYR A 1 281 ? 6.382 6.379 -18.168 1.00 84.81 281 TYR A O 1
ATOM 2223 N N . ARG A 1 282 ? 5.166 6.345 -20.040 1.00 79.25 282 ARG A N 1
ATOM 2224 C CA . ARG A 1 282 ? 4.516 7.651 -19.812 1.00 79.25 282 ARG A CA 1
ATOM 2225 C C . ARG A 1 282 ? 3.260 7.568 -18.944 1.00 79.25 282 ARG A C 1
ATOM 2227 O O . ARG A 1 282 ? 2.935 8.521 -18.238 1.00 79.25 282 ARG A O 1
ATOM 2234 N N . THR A 1 283 ? 2.586 6.414 -18.933 1.00 73.25 283 THR A N 1
ATOM 2235 C CA . THR A 1 283 ? 1.347 6.175 -18.160 1.00 73.25 283 THR A CA 1
ATOM 2236 C C . THR A 1 283 ? 1.554 6.358 -16.650 1.00 73.25 283 THR A C 1
ATOM 2238 O O . THR A 1 283 ? 0.590 6.494 -15.896 1.00 73.25 283 THR A O 1
ATOM 2241 N N . THR A 1 284 ? 2.803 6.375 -16.181 1.00 61.00 284 THR A N 1
ATOM 2242 C CA . THR A 1 284 ? 3.122 6.466 -14.761 1.00 61.00 284 THR A CA 1
ATOM 2243 C C . THR A 1 284 ? 2.602 7.728 -14.072 1.00 61.00 284 THR A C 1
ATOM 2245 O O . THR A 1 284 ? 2.329 7.644 -12.875 1.00 61.00 284 THR A O 1
ATOM 2248 N N . VAL A 1 285 ? 2.426 8.867 -14.771 1.00 54.53 285 VAL A N 1
ATOM 2249 C CA . VAL A 1 285 ? 2.102 10.140 -14.086 1.00 54.53 285 VAL A CA 1
ATOM 2250 C C . VAL A 1 285 ? 1.233 11.145 -14.870 1.00 54.53 285 VAL A C 1
ATOM 2252 O O . VAL A 1 285 ? 0.470 11.879 -14.243 1.00 54.53 285 VAL A O 1
ATOM 2255 N N . THR A 1 286 ? 1.271 11.197 -16.207 1.00 52.03 286 THR A N 1
ATOM 2256 C CA . THR A 1 286 ? 0.700 12.353 -16.941 1.00 52.03 286 THR A CA 1
ATOM 2257 C C . THR A 1 286 ? -0.782 12.260 -17.314 1.00 52.03 286 THR A C 1
ATOM 2259 O O . THR A 1 286 ? -1.395 13.295 -17.559 1.00 52.03 286 THR A O 1
ATOM 2262 N N . ASP A 1 287 ? -1.395 11.073 -17.310 1.00 50.91 287 ASP A N 1
ATOM 2263 C CA . ASP A 1 287 ? -2.768 10.913 -17.831 1.00 50.91 287 ASP A CA 1
ATOM 2264 C C . ASP A 1 287 ? -3.889 11.114 -16.794 1.00 50.91 287 ASP A C 1
ATOM 2266 O O . ASP A 1 287 ? -5.065 11.161 -17.154 1.00 50.91 287 ASP A O 1
ATOM 2270 N N . ASN A 1 288 ? -3.573 11.270 -15.505 1.00 52.47 288 ASN A N 1
ATOM 2271 C CA . ASN A 1 288 ? -4.589 11.308 -14.445 1.00 52.47 288 ASN A CA 1
ATOM 2272 C C . ASN A 1 288 ? -4.770 12.706 -13.839 1.00 52.47 288 ASN A C 1
ATOM 2274 O O . ASN A 1 288 ? -4.639 12.876 -12.626 1.00 52.47 288 ASN A O 1
ATOM 2278 N N . GLY A 1 289 ? -5.146 13.688 -14.665 1.00 50.56 289 GLY A N 1
ATOM 2279 C CA . GLY A 1 289 ? -5.473 15.068 -14.253 1.00 50.56 289 GLY A CA 1
ATOM 2280 C C . GLY A 1 289 ? -6.521 15.221 -13.130 1.00 50.56 289 GLY A C 1
ATOM 2281 O O . GLY A 1 289 ? -6.744 16.330 -12.656 1.00 50.56 289 GLY A O 1
ATOM 2282 N N . ASP A 1 290 ? -7.118 14.120 -12.665 1.00 53.81 290 ASP A N 1
ATOM 2283 C CA . ASP A 1 290 ? -8.079 14.065 -11.560 1.00 53.81 290 ASP A CA 1
ATOM 2284 C C . ASP A 1 290 ? -7.439 13.910 -10.161 1.00 53.81 290 ASP A C 1
ATOM 2286 O O . ASP A 1 290 ? -8.151 13.980 -9.158 1.00 53.81 290 ASP A O 1
ATOM 2290 N N . GLY A 1 291 ? -6.125 13.659 -10.051 1.00 58.81 291 GLY A N 1
ATOM 2291 C CA . GLY A 1 291 ? -5.454 13.470 -8.750 1.00 58.81 291 GLY A CA 1
ATOM 2292 C C . GLY A 1 291 ? -5.816 12.160 -8.025 1.00 58.81 291 GLY A C 1
ATOM 2293 O O . GLY A 1 291 ? -5.660 12.052 -6.807 1.00 58.81 291 GLY A O 1
ATOM 2294 N N . ASP A 1 292 ? -6.312 11.158 -8.758 1.00 71.06 292 ASP A N 1
ATOM 2295 C CA . ASP A 1 292 ? -6.675 9.846 -8.211 1.00 71.06 292 ASP A CA 1
ATOM 2296 C C . ASP A 1 292 ? -5.430 8.977 -7.970 1.00 71.06 292 ASP A C 1
ATOM 2298 O O . ASP A 1 292 ? -4.895 8.331 -8.878 1.00 71.06 292 ASP A O 1
ATOM 2302 N N . ILE A 1 293 ? -4.997 8.930 -6.709 1.00 73.19 293 ILE A N 1
ATOM 2303 C CA . ILE A 1 293 ? -3.844 8.142 -6.263 1.00 73.19 293 ILE A CA 1
ATOM 2304 C C . ILE A 1 293 ? -3.963 6.651 -6.614 1.00 73.19 293 ILE A C 1
ATOM 2306 O O . ILE A 1 293 ? -2.958 6.019 -6.936 1.00 73.19 293 ILE A O 1
ATOM 2310 N N . ALA A 1 294 ? -5.171 6.075 -6.603 1.00 75.69 294 ALA A N 1
ATOM 2311 C CA . ALA A 1 294 ? -5.355 4.655 -6.884 1.00 75.69 294 ALA A CA 1
ATOM 2312 C C . ALA A 1 294 ? -5.084 4.347 -8.361 1.00 75.69 294 ALA A C 1
ATOM 2314 O O . ALA A 1 294 ? -4.426 3.351 -8.674 1.00 75.69 294 ALA A O 1
ATOM 2315 N N . LYS A 1 295 ? -5.530 5.222 -9.272 1.00 76.38 295 LYS A N 1
ATOM 2316 C CA . LYS A 1 295 ? -5.223 5.095 -10.705 1.00 76.38 295 LYS A CA 1
ATOM 2317 C C . LYS A 1 295 ? -3.732 5.252 -10.975 1.00 76.38 295 LYS A C 1
ATOM 2319 O O . LYS A 1 295 ? -3.195 4.475 -11.764 1.00 76.38 295 LYS A O 1
ATOM 2324 N N . SER A 1 296 ? -3.069 6.206 -10.321 1.00 76.94 296 SER A N 1
ATOM 2325 C CA . SER A 1 296 ? -1.634 6.440 -10.514 1.00 76.94 296 SER A CA 1
ATOM 2326 C C . SER A 1 296 ? -0.788 5.274 -9.994 1.00 76.94 296 SER A C 1
ATOM 2328 O O . SER A 1 296 ? 0.084 4.791 -10.712 1.00 76.94 296 SER A O 1
ATOM 2330 N N . ILE A 1 297 ? -1.114 4.719 -8.819 1.00 78.75 297 ILE A N 1
ATOM 2331 C CA . ILE A 1 297 ? -0.468 3.495 -8.313 1.00 78.75 297 ILE A CA 1
ATOM 2332 C C . ILE A 1 297 ? -0.705 2.323 -9.273 1.00 78.75 297 ILE A C 1
ATOM 2334 O O . ILE A 1 297 ? 0.233 1.615 -9.630 1.00 78.75 297 ILE A O 1
ATOM 2338 N N . ALA A 1 298 ? -1.943 2.125 -9.737 1.00 82.00 298 ALA A N 1
ATOM 2339 C CA . ALA A 1 298 ? -2.250 1.050 -10.677 1.00 82.00 298 ALA A CA 1
ATOM 2340 C C . ALA A 1 298 ? -1.502 1.215 -12.014 1.00 82.00 298 ALA A C 1
ATOM 2342 O O . ALA A 1 298 ? -1.081 0.222 -12.604 1.00 82.00 298 ALA A O 1
ATOM 2343 N N . GLY A 1 299 ? -1.327 2.451 -12.491 1.00 82.19 299 GLY A N 1
ATOM 2344 C CA . GLY A 1 299 ? -0.506 2.775 -13.658 1.00 82.19 299 GLY A CA 1
ATOM 2345 C C . GLY A 1 299 ? 0.962 2.411 -13.451 1.00 82.19 299 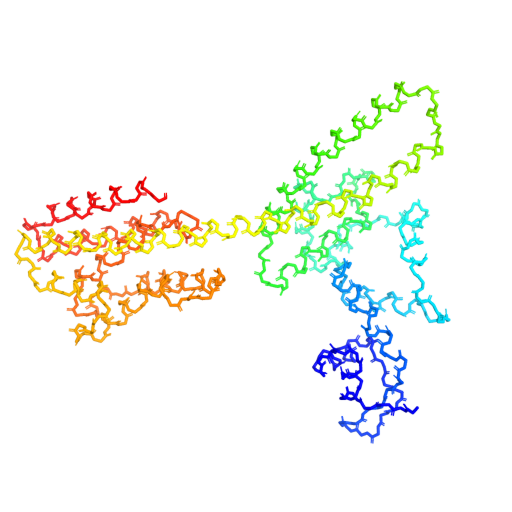GLY A C 1
ATOM 2346 O O . GLY A 1 299 ? 1.526 1.696 -14.276 1.00 82.19 299 GLY A O 1
ATOM 2347 N N . ALA A 1 300 ? 1.544 2.812 -12.318 1.00 82.75 300 ALA A N 1
ATOM 2348 C CA . ALA A 1 300 ? 2.921 2.478 -11.959 1.00 82.75 300 ALA A CA 1
ATOM 2349 C C . ALA A 1 300 ? 3.158 0.964 -11.866 1.00 82.75 300 ALA A C 1
ATOM 2351 O O . ALA A 1 300 ? 4.137 0.463 -12.412 1.00 82.75 300 ALA A O 1
ATOM 2352 N N . VAL A 1 301 ? 2.231 0.220 -11.252 1.00 84.88 301 VAL A N 1
ATOM 2353 C CA . VAL A 1 301 ? 2.298 -1.249 -11.171 1.00 84.88 301 VAL A CA 1
ATOM 2354 C C . VAL A 1 301 ? 2.253 -1.885 -12.561 1.00 84.88 301 VAL A C 1
ATOM 2356 O O . VAL A 1 301 ? 3.102 -2.716 -12.871 1.00 84.88 301 VAL A O 1
ATOM 2359 N N . ARG A 1 302 ? 1.321 -1.464 -13.428 1.00 87.00 302 ARG A N 1
ATOM 2360 C CA . ARG A 1 302 ? 1.250 -1.977 -14.807 1.00 87.00 302 ARG A CA 1
ATOM 2361 C C . ARG A 1 302 ? 2.520 -1.678 -15.600 1.00 87.00 302 ARG A C 1
ATOM 2363 O O . ARG A 1 302 ? 2.991 -2.551 -16.318 1.00 87.00 302 ARG A O 1
ATOM 2370 N N . CYS A 1 303 ? 3.069 -0.470 -15.464 1.00 88.50 303 CYS A N 1
ATOM 2371 C CA . CYS A 1 303 ? 4.315 -0.091 -16.124 1.00 88.50 303 CYS A CA 1
ATOM 2372 C C . CYS A 1 303 ? 5.485 -0.957 -15.643 1.00 88.50 303 CYS A C 1
ATOM 2374 O O . CYS A 1 303 ? 6.207 -1.508 -16.468 1.00 88.50 303 CYS A O 1
ATOM 2376 N N . ARG A 1 304 ? 5.633 -1.147 -14.325 1.00 88.94 304 ARG A N 1
ATOM 2377 C CA . ARG A 1 304 ? 6.646 -2.041 -13.749 1.00 88.94 304 ARG A CA 1
ATOM 2378 C C . ARG A 1 304 ? 6.542 -3.448 -14.331 1.00 88.94 304 ARG A C 1
ATOM 2380 O O . ARG A 1 304 ? 7.533 -3.975 -14.824 1.00 88.94 304 ARG A O 1
ATOM 2387 N N . ASP A 1 305 ? 5.358 -4.051 -14.263 1.00 89.50 305 ASP A N 1
ATOM 2388 C CA . ASP A 1 305 ? 5.150 -5.444 -14.665 1.00 89.50 305 ASP A CA 1
ATOM 2389 C C . ASP A 1 305 ? 5.390 -5.628 -16.174 1.00 89.50 305 ASP A C 1
ATOM 2391 O O . ASP A 1 305 ? 6.004 -6.611 -16.595 1.00 89.50 305 ASP A O 1
ATOM 2395 N N . TYR A 1 306 ? 4.989 -4.644 -16.985 1.00 91.69 306 TYR A N 1
ATOM 2396 C CA . TYR A 1 306 ? 5.303 -4.600 -18.411 1.00 91.69 306 TYR A CA 1
ATOM 2397 C C . TYR A 1 306 ? 6.818 -4.505 -18.655 1.00 91.69 306 TYR A C 1
ATOM 2399 O O . TYR A 1 306 ? 7.389 -5.345 -19.343 1.00 91.69 306 TYR A O 1
ATOM 2407 N N . LEU A 1 307 ? 7.504 -3.534 -18.041 1.00 90.38 307 LEU A N 1
ATOM 2408 C CA . LEU A 1 307 ? 8.942 -3.329 -18.239 1.00 90.38 307 LEU A CA 1
ATOM 2409 C C . LEU A 1 307 ? 9.780 -4.531 -17.794 1.00 90.38 307 LEU A C 1
ATOM 2411 O O . LEU A 1 307 ? 10.796 -4.814 -18.424 1.00 90.38 307 LEU A O 1
ATOM 2415 N N . VAL A 1 308 ? 9.366 -5.227 -16.731 1.00 89.25 308 VAL A N 1
ATOM 2416 C CA . VAL A 1 308 ? 10.037 -6.434 -16.221 1.00 89.25 308 VAL A CA 1
ATOM 2417 C C . VAL A 1 308 ? 9.836 -7.639 -17.144 1.00 89.25 308 VAL A C 1
ATOM 2419 O O . VAL A 1 308 ? 10.732 -8.474 -17.239 1.00 89.25 308 VAL A O 1
ATOM 2422 N N . SER A 1 309 ? 8.684 -7.749 -17.809 1.00 90.81 309 SER A N 1
ATOM 2423 C CA . SER A 1 309 ? 8.363 -8.887 -18.686 1.00 90.81 309 SER A CA 1
ATOM 2424 C C . SER A 1 309 ? 8.792 -8.702 -20.142 1.00 90.81 309 SER A C 1
ATOM 2426 O O . SER A 1 309 ? 8.920 -9.692 -20.858 1.00 90.81 309 SER A O 1
ATOM 2428 N N . LEU A 1 310 ? 9.028 -7.464 -20.577 1.00 91.12 310 LEU A N 1
ATOM 2429 C CA . LEU A 1 310 ? 9.442 -7.136 -21.938 1.00 91.12 310 LEU A CA 1
ATOM 2430 C C . LEU A 1 310 ? 10.807 -7.767 -22.282 1.00 91.12 310 LEU A C 1
ATOM 2432 O O . LEU A 1 310 ? 11.769 -7.624 -21.525 1.00 91.12 310 LEU A O 1
ATOM 2436 N N . ASP A 1 311 ? 10.950 -8.384 -23.454 1.00 92.94 311 ASP A N 1
ATOM 2437 C CA . ASP A 1 311 ? 12.271 -8.627 -24.044 1.00 92.94 311 ASP A CA 1
ATOM 2438 C C . ASP A 1 311 ? 12.676 -7.380 -24.836 1.00 92.94 311 ASP A C 1
ATOM 2440 O O . ASP A 1 311 ? 11.953 -6.912 -25.713 1.00 92.94 311 ASP A O 1
ATOM 2444 N N . ALA A 1 312 ? 13.829 -6.799 -24.505 1.00 92.12 312 ALA A N 1
ATOM 2445 C CA . ALA A 1 312 ? 14.302 -5.603 -25.190 1.00 92.12 312 ALA A CA 1
ATOM 2446 C C . ALA A 1 312 ? 14.631 -5.871 -26.666 1.00 92.12 312 ALA A C 1
ATOM 2448 O O . ALA A 1 312 ? 14.587 -4.947 -27.471 1.00 92.12 312 ALA A O 1
ATOM 2449 N N . ASN A 1 313 ? 14.953 -7.113 -27.037 1.00 91.31 313 ASN A N 1
ATOM 2450 C CA . ASN A 1 313 ? 15.309 -7.455 -28.412 1.00 91.31 313 ASN A CA 1
ATOM 2451 C C . ASN A 1 313 ? 14.120 -7.373 -29.377 1.00 91.31 313 ASN A C 1
ATOM 2453 O O . ASN A 1 313 ? 14.322 -7.102 -30.561 1.00 91.31 313 ASN A O 1
ATOM 2457 N N . ASP A 1 314 ? 12.902 -7.537 -28.864 1.00 92.31 314 ASP A N 1
ATOM 2458 C CA . ASP A 1 314 ? 11.681 -7.554 -29.670 1.00 92.31 314 ASP A CA 1
ATOM 2459 C C . ASP A 1 314 ? 11.243 -6.147 -30.102 1.00 92.31 314 ASP A C 1
ATOM 2461 O O . ASP A 1 314 ? 10.456 -5.999 -31.029 1.00 92.31 314 ASP A O 1
ATOM 2465 N N . THR A 1 315 ? 11.785 -5.085 -29.494 1.00 91.75 315 THR A N 1
ATOM 2466 C CA . THR A 1 315 ? 11.296 -3.716 -29.728 1.00 91.75 315 THR A CA 1
ATOM 2467 C C . THR A 1 315 ? 11.836 -3.044 -30.989 1.00 91.75 315 THR A C 1
ATOM 2469 O O . THR A 1 315 ? 11.472 -1.908 -31.292 1.00 91.75 315 THR A O 1
ATOM 2472 N N . GLY A 1 316 ? 12.776 -3.680 -31.692 1.00 92.31 316 GLY A N 1
ATOM 2473 C CA . GLY A 1 316 ? 13.519 -3.061 -32.795 1.00 92.31 316 GLY A CA 1
ATOM 2474 C C . GLY A 1 316 ? 14.534 -1.992 -32.357 1.00 92.31 316 GLY A C 1
ATOM 2475 O O . GLY A 1 316 ? 15.370 -1.589 -33.164 1.00 92.31 316 GLY A O 1
ATOM 2476 N N . ALA A 1 317 ? 14.530 -1.580 -31.082 1.00 95.31 317 ALA A N 1
ATOM 2477 C CA . ALA A 1 317 ? 15.516 -0.676 -30.489 1.00 95.31 317 ALA A CA 1
ATOM 2478 C C . ALA A 1 317 ? 15.911 -1.136 -29.069 1.00 95.31 317 ALA A C 1
ATOM 2480 O O . ALA A 1 317 ? 15.526 -0.519 -28.062 1.00 95.31 317 ALA A O 1
ATOM 2481 N N . PRO A 1 318 ? 16.722 -2.205 -28.953 1.00 95.62 318 PRO A N 1
ATOM 2482 C CA . PRO A 1 318 ? 16.973 -2.839 -27.660 1.00 95.62 318 PRO A CA 1
ATOM 2483 C C . PRO A 1 318 ? 17.726 -1.932 -26.689 1.00 95.62 318 PRO A C 1
ATOM 2485 O O . PRO A 1 318 ? 17.405 -1.879 -25.503 1.00 95.62 318 PRO A O 1
ATOM 2488 N N . PHE A 1 319 ? 18.675 -1.133 -27.190 1.00 96.56 319 PHE A N 1
ATOM 2489 C CA . PHE A 1 319 ? 19.414 -0.186 -26.353 1.00 96.56 319 PHE A CA 1
ATOM 2490 C C . PHE A 1 319 ? 18.501 0.878 -25.724 1.00 96.56 319 PHE A C 1
ATOM 2492 O O . PHE A 1 319 ? 18.582 1.126 -24.523 1.00 96.56 319 PHE A O 1
ATOM 2499 N N . VAL A 1 320 ? 17.595 1.459 -26.520 1.00 96.00 320 VAL A N 1
ATOM 2500 C CA . VAL A 1 320 ? 16.607 2.454 -26.066 1.00 96.00 320 VAL A CA 1
ATOM 2501 C C . VAL A 1 320 ? 15.699 1.842 -25.000 1.00 96.00 320 VAL A C 1
ATOM 2503 O O . VAL A 1 320 ? 15.451 2.447 -23.961 1.00 96.00 320 VAL A O 1
ATOM 2506 N N . THR A 1 321 ? 15.271 0.599 -25.215 1.00 95.88 321 THR A N 1
ATOM 2507 C CA . THR A 1 321 ? 14.405 -0.132 -24.282 1.00 95.88 321 THR A CA 1
ATOM 2508 C C . THR A 1 321 ? 15.098 -0.417 -22.953 1.00 95.88 321 THR A C 1
ATOM 2510 O O . THR A 1 321 ? 14.503 -0.214 -21.894 1.00 95.88 321 THR A O 1
ATOM 2513 N N . HIS A 1 322 ? 16.369 -0.831 -22.981 1.00 96.06 322 HIS A N 1
ATOM 2514 C CA . HIS A 1 322 ? 17.159 -1.015 -21.764 1.00 96.06 322 HIS A CA 1
ATOM 2515 C C . HIS A 1 322 ? 17.328 0.294 -20.984 1.00 96.06 322 HIS A C 1
ATOM 2517 O O . HIS A 1 322 ? 17.224 0.274 -19.759 1.00 96.06 322 HIS A O 1
ATOM 2523 N N . ILE A 1 323 ? 17.533 1.424 -21.672 1.00 95.44 323 ILE A N 1
ATOM 2524 C CA . ILE A 1 323 ? 17.603 2.745 -21.032 1.00 95.44 323 ILE A CA 1
ATOM 2525 C C . ILE A 1 323 ? 16.273 3.075 -20.351 1.00 95.44 323 ILE A C 1
ATOM 2527 O O . ILE A 1 323 ? 16.268 3.333 -19.152 1.00 95.44 323 ILE A O 1
ATOM 2531 N N . LEU A 1 324 ? 15.146 3.003 -21.069 1.00 93.25 324 LEU A N 1
ATOM 2532 C CA . LEU A 1 324 ? 13.824 3.296 -20.502 1.00 93.25 324 LEU A CA 1
ATOM 2533 C C . LEU A 1 324 ? 13.525 2.409 -19.284 1.00 93.25 324 LEU A C 1
ATOM 2535 O O . LEU A 1 324 ? 13.132 2.913 -18.232 1.00 93.25 324 LEU A O 1
ATOM 2539 N N . ARG A 1 325 ? 13.777 1.098 -19.386 1.00 93.12 325 ARG A N 1
ATOM 2540 C CA . ARG A 1 325 ? 13.603 0.146 -18.279 1.00 93.12 325 ARG A CA 1
ATOM 2541 C C . ARG A 1 325 ? 14.458 0.511 -17.068 1.00 93.12 325 ARG A C 1
ATOM 2543 O O . ARG A 1 325 ? 13.935 0.579 -15.957 1.00 93.12 325 ARG A O 1
ATOM 2550 N N . LEU A 1 326 ? 15.759 0.720 -17.272 1.00 93.38 326 LEU A N 1
ATOM 2551 C CA . LEU A 1 326 ? 16.695 1.010 -16.190 1.00 93.38 326 LEU A CA 1
ATOM 2552 C C . LEU A 1 326 ? 16.372 2.349 -15.524 1.00 93.38 326 LEU A C 1
ATOM 2554 O O . LEU A 1 326 ? 16.314 2.413 -14.299 1.00 93.38 326 LEU A O 1
ATOM 2558 N N . SER A 1 327 ? 16.112 3.396 -16.312 1.00 92.25 327 SER A N 1
ATOM 2559 C CA . SER A 1 327 ? 15.734 4.712 -15.795 1.00 92.25 327 SER A CA 1
ATOM 2560 C C . SER A 1 327 ? 14.465 4.638 -14.955 1.00 92.25 327 SER A C 1
ATOM 2562 O O . SER A 1 327 ? 14.429 5.210 -13.870 1.00 92.25 327 SER A O 1
ATOM 2564 N N . TRP A 1 328 ? 13.454 3.893 -15.412 1.00 91.56 328 TRP A N 1
ATOM 2565 C CA . TRP A 1 328 ? 12.227 3.696 -14.645 1.00 91.56 328 TRP A CA 1
ATOM 2566 C C . TRP A 1 328 ? 12.499 2.986 -13.318 1.00 91.56 328 TRP A C 1
ATOM 2568 O O . TRP A 1 328 ? 12.148 3.501 -12.264 1.00 91.56 328 TRP A O 1
ATOM 2578 N N . LEU A 1 329 ? 13.177 1.835 -13.353 1.00 90.38 329 LEU A N 1
ATOM 2579 C CA . LEU A 1 329 ? 13.407 1.009 -12.164 1.00 90.38 329 LEU A CA 1
ATOM 2580 C C . LEU A 1 329 ? 14.387 1.627 -11.161 1.00 90.38 329 LEU A C 1
ATOM 2582 O O . LEU A 1 329 ? 14.333 1.267 -9.992 1.00 90.38 329 LEU A O 1
ATOM 2586 N N . ARG A 1 330 ? 15.274 2.531 -11.591 1.00 90.38 330 ARG A N 1
ATOM 2587 C CA . ARG A 1 330 ? 16.215 3.223 -10.695 1.00 90.38 330 ARG A CA 1
ATOM 2588 C C . ARG A 1 330 ? 15.680 4.507 -10.088 1.00 90.38 330 ARG A C 1
ATOM 2590 O O . ARG A 1 330 ? 16.143 4.878 -9.020 1.00 90.38 330 ARG A O 1
ATOM 2597 N N . LEU A 1 331 ? 14.774 5.198 -10.774 1.00 89.00 331 LEU A N 1
ATOM 2598 C CA . LEU A 1 331 ? 14.228 6.471 -10.298 1.00 89.00 331 LEU A CA 1
ATOM 2599 C C . LEU A 1 331 ? 12.878 6.310 -9.604 1.00 89.00 331 LEU A C 1
ATOM 2601 O O . LEU A 1 331 ? 12.401 7.244 -8.973 1.00 89.00 331 LEU A O 1
ATOM 2605 N N . VAL A 1 332 ? 12.226 5.159 -9.749 1.00 86.25 332 VAL A N 1
ATOM 2606 C CA . VAL A 1 332 ? 10.951 4.900 -9.085 1.00 86.25 332 VAL A CA 1
ATOM 2607 C C . VAL A 1 332 ? 11.118 4.969 -7.560 1.00 86.25 332 VAL A C 1
ATOM 2609 O O . VAL A 1 332 ? 12.079 4.410 -7.037 1.00 86.25 332 VAL A O 1
ATOM 2612 N N . PRO A 1 333 ? 10.197 5.626 -6.831 1.00 82.56 333 PRO A N 1
ATOM 2613 C CA . PRO A 1 333 ? 10.306 5.742 -5.383 1.00 82.56 333 PRO A CA 1
ATOM 2614 C C . PRO A 1 333 ? 10.344 4.387 -4.667 1.00 82.56 333 PRO A C 1
ATOM 2616 O O . PRO A 1 333 ? 9.581 3.483 -5.023 1.00 82.56 333 PRO A O 1
ATOM 2619 N N . ASP A 1 334 ? 11.125 4.299 -3.586 1.00 80.56 334 ASP A N 1
ATOM 2620 C CA . ASP A 1 334 ? 11.357 3.079 -2.789 1.00 80.56 334 ASP A CA 1
ATOM 2621 C C . ASP A 1 334 ? 10.071 2.364 -2.355 1.00 80.56 334 ASP A C 1
ATOM 2623 O O . ASP A 1 334 ? 10.021 1.144 -2.224 1.00 80.56 334 ASP A O 1
ATOM 2627 N N . ILE A 1 335 ? 8.981 3.109 -2.157 1.00 75.25 335 ILE A N 1
ATOM 2628 C CA . ILE A 1 335 ? 7.699 2.525 -1.756 1.00 75.25 335 ILE A CA 1
ATOM 2629 C C . ILE A 1 335 ? 7.046 1.651 -2.846 1.00 75.25 335 ILE A C 1
ATOM 2631 O O . ILE A 1 335 ? 6.137 0.875 -2.548 1.00 75.25 335 ILE A O 1
ATOM 2635 N N . LEU A 1 336 ? 7.463 1.769 -4.110 1.00 71.75 336 LEU A N 1
ATOM 2636 C CA . LEU A 1 336 ? 6.823 1.098 -5.247 1.00 71.75 336 LEU A CA 1
ATOM 2637 C C . LEU A 1 336 ? 7.604 -0.114 -5.785 1.00 71.75 336 LEU A C 1
ATOM 2639 O O . LEU A 1 336 ? 7.015 -0.913 -6.527 1.00 71.75 336 LEU A O 1
ATOM 2643 N N . VAL A 1 337 ? 8.897 -0.271 -5.463 1.00 67.50 337 VAL A N 1
ATOM 2644 C CA . VAL A 1 337 ? 9.796 -1.250 -6.115 1.00 67.50 337 VAL A CA 1
ATOM 2645 C C . VAL A 1 337 ? 10.837 -1.847 -5.156 1.00 67.50 337 VAL A C 1
ATOM 2647 O O . VAL A 1 337 ? 11.051 -1.363 -4.054 1.00 67.50 337 VAL A O 1
ATOM 2650 N N . SER A 1 338 ? 11.442 -2.961 -5.585 1.00 65.00 338 SER A N 1
ATOM 2651 C CA . SER A 1 338 ? 12.571 -3.643 -4.947 1.00 65.00 338 SER A CA 1
ATOM 2652 C C . SER A 1 338 ? 13.879 -3.335 -5.686 1.00 65.00 338 SER A C 1
ATOM 2654 O O . SER A 1 338 ? 13.941 -3.500 -6.909 1.00 65.00 338 SER A O 1
ATOM 2656 N N . ASP A 1 339 ? 14.932 -2.982 -4.942 1.00 77.38 339 ASP A N 1
ATOM 2657 C CA . ASP A 1 339 ? 16.299 -2.740 -5.441 1.00 77.38 339 ASP A CA 1
ATOM 2658 C C . ASP A 1 339 ? 16.834 -3.841 -6.373 1.00 77.38 339 ASP A C 1
ATOM 2660 O O . ASP A 1 339 ? 17.647 -3.584 -7.267 1.00 77.38 339 ASP A O 1
ATOM 2664 N N . GLU A 1 340 ? 16.353 -5.073 -6.199 1.00 86.25 340 GLU A N 1
ATOM 2665 C CA . GLU A 1 340 ? 16.741 -6.234 -6.997 1.00 86.25 340 GLU A CA 1
ATOM 2666 C C . GLU A 1 340 ? 16.350 -6.086 -8.477 1.00 86.25 340 GLU A C 1
ATOM 2668 O O . GLU A 1 340 ? 17.125 -6.450 -9.365 1.00 86.25 340 GLU A O 1
ATOM 2673 N N . LEU A 1 341 ? 15.177 -5.509 -8.767 1.00 89.06 341 LEU A N 1
ATOM 2674 C CA . LEU A 1 341 ? 14.710 -5.316 -10.144 1.00 89.06 341 LEU A CA 1
ATOM 2675 C C . LEU A 1 341 ? 15.575 -4.298 -10.887 1.00 89.06 341 LEU A C 1
ATOM 2677 O O . LEU A 1 341 ? 15.932 -4.507 -12.048 1.00 89.06 341 LEU A O 1
ATOM 2681 N N . ALA A 1 342 ? 15.945 -3.218 -10.204 1.00 89.31 342 ALA A N 1
ATOM 2682 C CA . ALA A 1 342 ? 16.808 -2.188 -10.754 1.00 89.31 342 ALA A CA 1
ATOM 2683 C C . ALA A 1 342 ? 18.225 -2.720 -11.012 1.00 89.31 342 ALA A C 1
ATOM 2685 O O . ALA A 1 342 ? 18.805 -2.451 -12.063 1.00 89.31 342 ALA A O 1
ATOM 2686 N N . HIS A 1 343 ? 18.754 -3.536 -10.094 1.00 91.38 343 HIS A N 1
ATOM 2687 C CA . HIS A 1 343 ? 20.043 -4.198 -10.277 1.00 91.38 343 HIS A CA 1
ATOM 2688 C C . HIS A 1 343 ? 20.031 -5.187 -11.453 1.00 91.38 343 HIS A C 1
ATOM 2690 O O . HIS A 1 343 ? 20.969 -5.212 -12.248 1.00 91.38 343 HIS A O 1
ATOM 2696 N N . ARG A 1 344 ? 18.951 -5.963 -11.622 1.00 92.62 344 ARG A N 1
ATOM 2697 C CA . ARG A 1 344 ? 18.808 -6.861 -12.776 1.00 92.62 344 ARG A CA 1
ATOM 2698 C C . ARG A 1 344 ? 18.777 -6.090 -14.097 1.00 92.62 344 ARG A C 1
ATOM 2700 O O . ARG A 1 344 ? 19.501 -6.452 -15.016 1.00 92.62 344 ARG A O 1
ATOM 2707 N N . ALA A 1 345 ? 18.006 -5.005 -14.176 1.00 92.88 345 ALA A N 1
ATOM 2708 C CA . ALA A 1 345 ? 17.945 -4.175 -15.380 1.00 92.88 345 ALA A CA 1
ATOM 2709 C C . ALA A 1 345 ? 19.305 -3.558 -15.748 1.00 92.88 345 ALA A C 1
ATOM 2711 O O . ALA A 1 345 ? 19.625 -3.410 -16.928 1.00 92.88 345 ALA A O 1
ATOM 2712 N N . GLU A 1 346 ? 20.117 -3.224 -14.744 1.00 94.50 346 GLU A N 1
ATOM 2713 C CA . GLU A 1 346 ? 21.483 -2.749 -14.940 1.00 94.50 346 GLU A CA 1
ATOM 2714 C C . GLU A 1 346 ? 22.36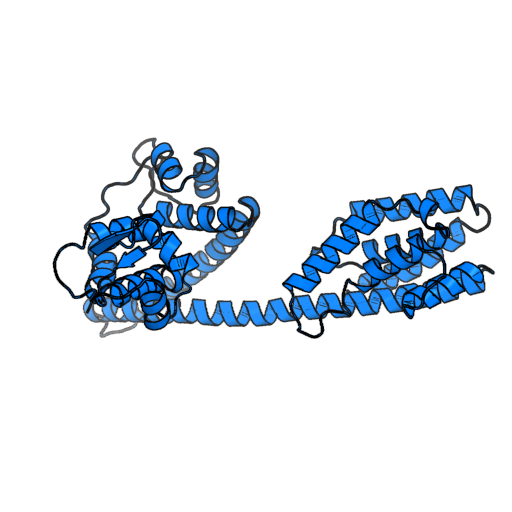8 -3.846 -15.545 1.00 94.50 346 GLU A C 1
ATOM 2716 O O . GLU A 1 346 ? 23.027 -3.610 -16.556 1.00 94.50 346 GLU A O 1
ATOM 2721 N N . LEU A 1 347 ? 22.331 -5.062 -14.990 1.00 95.44 347 LEU A N 1
ATOM 2722 C CA . LEU A 1 347 ? 23.082 -6.207 -15.511 1.00 95.44 347 LEU A CA 1
ATOM 2723 C C . LEU A 1 347 ? 22.673 -6.568 -16.950 1.00 95.44 347 LEU A C 1
ATOM 2725 O O . LEU A 1 347 ? 23.535 -6.875 -17.779 1.00 95.44 347 LEU A O 1
ATOM 2729 N N . ASP A 1 348 ? 21.379 -6.492 -17.263 1.00 94.94 348 ASP A N 1
ATOM 2730 C CA . ASP A 1 348 ? 20.856 -6.720 -18.612 1.00 94.94 348 ASP A CA 1
ATOM 2731 C C . ASP A 1 348 ? 21.436 -5.698 -19.602 1.00 94.94 348 ASP A C 1
ATOM 2733 O O . ASP A 1 348 ? 21.945 -6.072 -20.663 1.00 94.94 348 ASP A O 1
ATOM 2737 N N . LEU A 1 349 ? 21.436 -4.409 -19.233 1.00 95.81 349 LEU A N 1
ATOM 2738 C CA . LEU A 1 349 ? 22.032 -3.346 -20.043 1.00 95.81 349 LEU A CA 1
ATOM 2739 C C . LEU A 1 349 ? 23.541 -3.561 -20.235 1.00 95.81 349 LEU A C 1
ATOM 2741 O O . LEU A 1 349 ? 24.045 -3.423 -21.353 1.00 95.81 349 LEU A O 1
ATOM 2745 N N . GLN A 1 350 ? 24.263 -3.911 -19.167 1.00 96.31 350 GLN A N 1
ATOM 2746 C CA . GLN A 1 350 ? 25.699 -4.189 -19.229 1.00 96.31 350 GLN A CA 1
ATOM 2747 C C . GLN A 1 350 ? 25.994 -5.352 -20.181 1.00 96.31 350 GLN A C 1
ATOM 2749 O O . GLN A 1 350 ? 26.862 -5.247 -21.049 1.00 96.31 350 GLN A O 1
ATOM 2754 N N . THR A 1 351 ? 25.236 -6.443 -20.069 1.00 96.69 351 THR A N 1
ATOM 2755 C CA . THR A 1 351 ? 25.371 -7.629 -20.924 1.00 96.69 351 THR A CA 1
ATOM 2756 C C . THR A 1 351 ? 25.112 -7.285 -22.390 1.00 96.69 351 THR A C 1
ATOM 2758 O O . THR A 1 351 ? 25.899 -7.655 -23.266 1.00 96.69 351 THR A O 1
ATOM 2761 N N . TYR A 1 352 ? 24.047 -6.527 -22.663 1.00 96.38 352 TYR A N 1
ATOM 2762 C CA . TYR A 1 352 ? 23.723 -6.057 -24.005 1.00 96.38 352 TYR A CA 1
ATOM 2763 C C . TYR A 1 352 ? 24.846 -5.192 -24.597 1.00 96.38 352 TYR A C 1
ATOM 2765 O O . TYR A 1 352 ? 25.267 -5.419 -25.736 1.00 96.38 352 TYR A O 1
ATOM 2773 N N . LEU A 1 353 ? 25.355 -4.220 -23.835 1.00 96.12 353 LEU A N 1
ATOM 2774 C CA . LEU A 1 353 ? 26.405 -3.313 -24.297 1.00 96.12 353 LEU A CA 1
ATOM 2775 C C . LEU A 1 353 ? 27.735 -4.032 -24.518 1.00 96.12 353 LEU A C 1
ATOM 2777 O O . LEU A 1 353 ? 28.360 -3.818 -25.551 1.00 96.12 353 LEU A O 1
ATOM 2781 N N . ASN A 1 354 ? 28.139 -4.928 -23.621 1.00 96.00 354 ASN A N 1
ATOM 2782 C CA . ASN A 1 354 ? 29.369 -5.706 -23.784 1.00 96.00 354 ASN A CA 1
ATOM 2783 C C . ASN A 1 354 ? 29.332 -6.586 -25.039 1.00 96.00 354 ASN A C 1
ATOM 2785 O O . ASN A 1 354 ? 30.349 -6.763 -25.704 1.00 96.00 354 ASN A O 1
ATOM 2789 N N . ARG A 1 355 ? 28.154 -7.114 -25.392 1.00 96.06 355 ARG A N 1
ATOM 2790 C CA . ARG A 1 355 ? 27.976 -7.946 -26.586 1.00 96.06 355 ARG A CA 1
ATOM 2791 C C . ARG A 1 355 ? 27.946 -7.138 -27.882 1.00 96.06 355 ARG A C 1
ATOM 2793 O O . ARG A 1 355 ? 28.522 -7.571 -28.873 1.00 96.06 355 ARG A O 1
ATOM 2800 N N . ASN A 1 356 ? 27.240 -6.008 -27.897 1.00 94.31 356 ASN A N 1
ATOM 2801 C CA . ASN A 1 356 ? 26.939 -5.279 -29.134 1.00 94.31 356 ASN A CA 1
ATOM 2802 C C . ASN A 1 356 ? 27.826 -4.044 -29.353 1.00 94.31 356 ASN A C 1
ATOM 2804 O O . ASN A 1 356 ? 27.903 -3.540 -30.471 1.00 94.31 356 ASN A O 1
ATOM 2808 N N . ARG A 1 357 ? 28.444 -3.510 -28.291 1.00 92.38 357 ARG A N 1
ATOM 2809 C CA . ARG A 1 357 ? 29.200 -2.243 -28.277 1.00 92.38 357 ARG A CA 1
ATOM 2810 C C . ARG A 1 357 ? 30.381 -2.277 -27.290 1.00 92.38 357 ARG A C 1
ATOM 2812 O O . ARG A 1 357 ? 30.491 -1.358 -26.475 1.00 92.38 357 ARG A O 1
ATOM 2819 N N . PRO A 1 358 ? 31.270 -3.286 -27.342 1.00 92.62 358 PRO A N 1
ATOM 2820 C CA . PRO A 1 358 ? 32.323 -3.470 -26.338 1.00 92.62 358 PRO A CA 1
ATOM 2821 C C . PRO A 1 358 ? 33.200 -2.220 -26.159 1.00 92.62 358 PRO A C 1
ATOM 2823 O O . PRO A 1 358 ? 33.467 -1.820 -25.030 1.00 92.62 358 PRO A O 1
ATOM 2826 N N . ASP A 1 359 ? 33.534 -1.527 -27.251 1.00 93.25 359 ASP A N 1
ATOM 2827 C CA . ASP A 1 359 ? 34.418 -0.351 -27.232 1.00 93.25 359 ASP A CA 1
ATOM 2828 C C . ASP A 1 359 ? 33.819 0.873 -26.516 1.00 93.25 359 ASP A C 1
ATOM 2830 O O . ASP A 1 359 ? 34.544 1.760 -26.069 1.00 93.25 359 ASP A O 1
ATOM 2834 N N . LYS A 1 360 ? 32.484 0.948 -26.419 1.00 91.69 360 LYS A N 1
ATOM 2835 C CA . LYS A 1 360 ? 31.756 2.065 -25.789 1.00 91.69 360 LYS A CA 1
ATOM 2836 C C . LYS A 1 360 ? 31.035 1.649 -24.503 1.00 91.69 360 LYS A C 1
ATOM 2838 O O . LYS A 1 360 ? 30.515 2.525 -23.812 1.00 91.69 360 LYS A O 1
ATOM 2843 N N . ALA A 1 361 ? 30.993 0.353 -24.181 1.00 93.19 361 ALA A N 1
ATOM 2844 C CA . ALA A 1 361 ? 30.152 -0.215 -23.130 1.00 93.19 361 ALA A CA 1
ATOM 2845 C C . ALA A 1 361 ? 30.421 0.424 -21.765 1.00 93.19 361 ALA A C 1
ATOM 2847 O O . ALA A 1 361 ? 29.519 1.025 -21.186 1.00 93.19 361 ALA A O 1
ATOM 2848 N N . GLU A 1 362 ? 31.668 0.372 -21.292 1.00 94.81 362 GLU A N 1
ATOM 2849 C CA . GLU A 1 362 ? 32.055 0.906 -19.980 1.00 94.81 362 GLU A CA 1
ATOM 2850 C C . GLU A 1 362 ? 31.740 2.406 -19.853 1.00 94.81 362 GLU A C 1
ATOM 2852 O O . GLU A 1 362 ? 31.163 2.853 -18.860 1.00 94.81 362 GLU A O 1
ATOM 2857 N N . ALA A 1 363 ? 32.057 3.187 -20.890 1.00 95.00 363 ALA A N 1
ATOM 2858 C CA . ALA A 1 363 ? 31.809 4.624 -20.906 1.00 95.00 363 ALA A CA 1
ATOM 2859 C C . ALA A 1 363 ? 30.308 4.964 -20.904 1.00 95.00 363 ALA A C 1
ATOM 2861 O O . ALA A 1 363 ? 29.901 5.896 -20.206 1.00 95.00 363 ALA A O 1
ATOM 2862 N N . LEU A 1 364 ? 29.494 4.218 -21.662 1.00 95.00 364 LEU A N 1
ATOM 2863 C CA . LEU A 1 364 ? 28.039 4.384 -21.701 1.00 95.00 364 LEU A CA 1
ATOM 2864 C C . LEU A 1 364 ? 27.411 4.034 -20.354 1.00 95.00 364 LEU A C 1
ATOM 2866 O O . LEU A 1 364 ? 26.655 4.842 -19.823 1.00 95.00 364 LEU A O 1
ATOM 2870 N N . ILE A 1 365 ? 27.762 2.879 -19.779 1.00 94.81 365 ILE A N 1
ATOM 2871 C CA . ILE A 1 365 ? 27.256 2.441 -18.470 1.00 94.81 365 ILE A CA 1
ATOM 2872 C C . ILE A 1 365 ? 27.571 3.503 -17.422 1.00 94.81 365 ILE A C 1
ATOM 2874 O O . ILE A 1 365 ? 26.665 3.980 -16.744 1.00 94.81 365 ILE A O 1
ATOM 2878 N N . ARG A 1 366 ? 28.836 3.931 -17.332 1.00 95.69 366 ARG A N 1
ATOM 2879 C CA . ARG A 1 366 ? 29.261 4.917 -16.336 1.00 95.69 366 ARG A CA 1
ATOM 2880 C C . ARG A 1 366 ? 28.472 6.221 -16.454 1.00 95.69 366 ARG A C 1
ATOM 2882 O O . ARG A 1 366 ? 27.917 6.677 -15.463 1.00 95.69 366 ARG A O 1
ATOM 2889 N N . LYS A 1 367 ? 28.366 6.792 -17.659 1.00 95.38 367 LYS A N 1
ATOM 2890 C CA . LYS A 1 367 ? 27.661 8.068 -17.873 1.00 95.38 367 LYS A CA 1
ATOM 2891 C C . LYS A 1 367 ? 26.151 7.960 -17.642 1.00 95.38 367 LYS A C 1
ATOM 2893 O O . LYS A 1 367 ? 25.559 8.885 -17.098 1.00 95.38 367 LYS A O 1
ATOM 2898 N N . ILE A 1 368 ? 25.524 6.847 -18.032 1.00 94.94 368 ILE A N 1
ATOM 2899 C CA . ILE A 1 368 ? 24.098 6.601 -17.768 1.00 94.94 368 ILE A CA 1
ATOM 2900 C C . ILE A 1 368 ? 23.864 6.498 -16.257 1.00 94.94 368 ILE A C 1
ATOM 2902 O O . ILE A 1 368 ? 22.968 7.152 -15.726 1.00 94.94 368 ILE A O 1
ATOM 2906 N N . MET A 1 369 ? 24.700 5.739 -15.548 1.00 93.75 369 MET A N 1
ATOM 2907 C CA . MET A 1 369 ? 24.585 5.583 -14.098 1.00 93.75 369 MET A CA 1
ATOM 2908 C C . MET A 1 369 ? 24.880 6.881 -13.340 1.00 93.75 369 MET A C 1
ATOM 2910 O O . MET A 1 369 ? 24.210 7.150 -12.347 1.00 93.75 369 MET A O 1
ATOM 2914 N N . GLU A 1 370 ? 25.809 7.719 -13.810 1.00 93.44 370 GLU A N 1
ATOM 2915 C CA . GLU A 1 370 ? 26.044 9.065 -13.263 1.00 93.44 370 GLU A CA 1
ATOM 2916 C C . GLU A 1 370 ? 24.765 9.918 -13.316 1.00 93.44 370 GLU A C 1
ATOM 2918 O O . GLU A 1 370 ? 24.377 10.497 -12.298 1.00 93.44 370 GLU A O 1
ATOM 2923 N N . VAL A 1 371 ? 24.064 9.935 -14.460 1.00 92.62 371 VAL A N 1
ATOM 2924 C CA . VAL A 1 371 ? 22.784 10.652 -14.612 1.00 92.62 371 VAL A CA 1
ATOM 2925 C C . VAL A 1 371 ? 21.728 10.097 -13.653 1.00 92.62 371 VAL A C 1
ATOM 2927 O O . VAL A 1 371 ? 21.091 10.855 -12.921 1.00 92.62 371 VAL A O 1
ATOM 2930 N N . LEU A 1 372 ? 21.559 8.773 -13.612 1.00 89.88 372 LEU A N 1
ATOM 2931 C CA . LEU A 1 372 ? 20.531 8.140 -12.781 1.00 89.88 372 LEU A CA 1
ATOM 2932 C C . LEU A 1 372 ? 20.806 8.286 -11.280 1.00 89.88 372 LEU A C 1
ATOM 2934 O O . LEU A 1 372 ? 19.871 8.490 -10.514 1.00 89.88 372 LEU A O 1
ATOM 2938 N N . THR A 1 373 ? 22.068 8.254 -10.855 1.00 85.75 373 THR A N 1
ATOM 2939 C CA . THR A 1 373 ? 22.445 8.403 -9.439 1.00 85.75 373 THR A CA 1
ATOM 2940 C C . THR A 1 373 ? 22.258 9.840 -8.961 1.00 85.75 373 THR A C 1
ATOM 2942 O O . THR A 1 373 ? 21.703 10.069 -7.888 1.00 85.75 373 THR A O 1
ATOM 2945 N N . HIS A 1 374 ? 22.665 10.822 -9.773 1.00 80.38 374 HIS A N 1
ATOM 2946 C CA . HIS A 1 374 ? 22.494 12.240 -9.449 1.00 80.38 374 HIS A CA 1
ATOM 2947 C C . HIS A 1 374 ? 21.013 12.621 -9.279 1.00 80.38 374 HIS A C 1
ATOM 2949 O O . HIS A 1 374 ? 20.678 13.479 -8.466 1.00 80.38 374 HIS A O 1
ATOM 2955 N N . ARG A 1 375 ? 20.121 11.969 -10.033 1.00 72.44 375 ARG A N 1
ATOM 2956 C CA . ARG A 1 375 ? 18.673 12.217 -10.006 1.00 72.44 375 ARG A CA 1
ATOM 2957 C C . ARG A 1 375 ? 17.926 11.348 -8.987 1.00 72.44 375 ARG A C 1
ATOM 2959 O O . ARG A 1 375 ? 16.969 11.825 -8.390 1.00 72.44 375 ARG A O 1
ATOM 2966 N N . GLY A 1 376 ? 18.380 10.120 -8.738 1.00 60.12 376 GLY A N 1
ATOM 2967 C CA . GLY A 1 376 ? 17.798 9.234 -7.724 1.00 60.12 376 GLY A CA 1
ATOM 2968 C C . GLY A 1 376 ? 17.967 9.764 -6.298 1.00 60.12 376 GLY A C 1
ATOM 2969 O O . GLY A 1 376 ? 17.078 9.600 -5.477 1.00 60.12 376 GLY A O 1
ATOM 2970 N N . GLY A 1 377 ? 19.055 10.492 -6.018 1.00 53.28 377 GLY A N 1
ATOM 2971 C CA . GLY A 1 377 ? 19.272 11.131 -4.714 1.00 53.28 377 GLY A CA 1
ATOM 2972 C C . GLY A 1 377 ? 18.381 12.347 -4.414 1.00 53.28 377 GLY A C 1
ATOM 2973 O O . GLY A 1 377 ? 18.481 12.896 -3.319 1.00 53.28 377 GLY A O 1
ATOM 2974 N N . SER A 1 378 ? 17.551 12.803 -5.366 1.00 47.16 378 SER A N 1
ATOM 2975 C CA . SER A 1 378 ? 16.655 13.961 -5.195 1.00 47.16 378 SER A CA 1
ATOM 2976 C C . SER A 1 378 ? 15.174 13.603 -5.022 1.00 47.16 378 SER A C 1
ATOM 2978 O O . SER A 1 378 ? 14.345 14.517 -4.992 1.00 47.16 378 SER A O 1
ATOM 2980 N N . LEU A 1 379 ? 14.837 12.310 -4.980 1.00 52.81 379 LEU A N 1
ATOM 2981 C CA . LEU A 1 379 ? 13.464 11.805 -4.886 1.00 52.81 379 LEU A CA 1
ATOM 2982 C C . LEU A 1 379 ? 13.105 11.312 -3.488 1.00 52.81 379 LEU A C 1
ATOM 2984 O O . LEU A 1 379 ? 13.990 10.745 -2.814 1.00 52.81 379 LEU A O 1
#

Foldseek 3Di:
DWDWLCVLCVLLVHDSVVVVVCVVVVLADFPDDPDPRTTTHDNCVSVSSVVCVCCCPVVVDDVVVSSVVSVVPPDDDDPDCVVVVCVVVCLVPPFPDFAFLVVLCVLLVHDSVLLVVCVVLVVFAPDDDPPTTTGTPVSSVLSNVLSVCVVVVNDSVNSSVVSSVVVVVVVVVVVVVVVVLVVCQVPDPPRDPVVSVVVVVVCVVVVVVVVVVVVVVVCVVVLVVVLVLLVLLLVLLLVLLLQLLVVVVVVVNPLLSVLSVCLSVLHDSVQPLSNVLSVLLNQLHDPCPPSDSVSNLVSLVSNLVCLLPDDLVNRVHSLSSLLSSLLSQLQPDPVNDDPVSNVVSLVVNLVVCCVPPVPCSVVSSVSSVVSSVVSSVVD

Sequence (379 aa):
PLVKIGELAKASGVNVSTLKFYVKEGLLRPVLKTGRNMSWYDPDAVQTIQAIRTLQREHFYPLSVIKRLLNASTGDSRMDFALLDAIHKVDEEAVTETVGLAEAARYANLSSVQVRRLFNEGLIGKKKTGHNIVFSSDDLQLCALIRIRMDAGISFEQSIFAFSTYATALEKAAREDIEAFIRDAVLSPDFTATTGTEKIHVSDETLDRFIVLKRKAYNRAFGSQYVELLYRFSDALLHAITEISYVIEKMDLNEEARLLALATQGEPTGLLDLDECIRFYRTTVTDNGDGDIAKSIAGAVRCRDYLVSLDANDTGAPFVTHILRLSWLRLVPDILVSDELAHRAELDLQTYLNRNRPDKAEALIRKIMEVLTHRGGSL

Nearest PDB structures (foldseek):
  1y10-assembly3_D  TM=5.274E-01  e=1.367E-02  Mycobacterium tuberculosis
  1y10-assembly2_C  TM=4.755E-01  e=2.249E-02  Mycobacterium tuberculosis
  3hh0-assembly1_A  TM=4.859E-01  e=3.700E-02  Bacillus cereus ATCC 14579
  2ev4-assembly1_B  TM=5.271E-01  e=5.817E-02  Mycobacterium tuberculosis
  1y10-assembly3_B  TM=5.050E-01  e=7.985E-02  Mycobacterium tuberculosis